Protein AF-A0A812XCG7-F1 (afdb_monomer_lite)

Structure (mmCIF, N/CA/C/O backbone):
data_AF-A0A812XCG7-F1
#
_entry.id   AF-A0A812XCG7-F1
#
loop_
_atom_site.group_PDB
_atom_site.id
_atom_site.type_symbol
_atom_site.label_atom_id
_atom_site.label_alt_id
_atom_site.label_comp_id
_atom_site.label_asym_id
_atom_site.label_entity_id
_atom_site.label_seq_id
_atom_site.pdbx_PDB_ins_code
_atom_site.Cartn_x
_atom_site.Cartn_y
_atom_site.Cartn_z
_atom_site.occupancy
_atom_site.B_iso_or_equiv
_atom_site.auth_seq_id
_atom_site.auth_comp_id
_atom_site.auth_asym_id
_atom_site.auth_atom_id
_atom_site.pdbx_PDB_model_num
ATOM 1 N N . MET A 1 1 ? -48.954 39.011 -31.357 1.00 38.66 1 MET A N 1
ATOM 2 C CA . MET A 1 1 ? -49.408 40.205 -30.607 1.00 38.66 1 MET A CA 1
ATOM 3 C C . MET A 1 1 ? -49.983 39.736 -29.278 1.00 38.66 1 MET A C 1
ATOM 5 O O . MET A 1 1 ? -50.739 38.779 -29.304 1.00 38.66 1 MET A O 1
ATOM 9 N N . GLY A 1 2 ? -49.617 40.391 -28.169 1.00 31.91 2 GLY A N 1
ATOM 10 C CA . GLY A 1 2 ? -50.097 40.103 -26.804 1.00 31.91 2 GLY A CA 1
ATOM 11 C C . GLY A 1 2 ? -49.028 39.392 -25.966 1.00 31.91 2 GLY A C 1
ATOM 12 O O . GLY A 1 2 ? -48.868 38.189 -26.091 1.00 31.91 2 GLY A O 1
ATOM 13 N N . GLN A 1 3 ? -48.057 40.124 -25.418 1.00 30.88 3 GLN A N 1
ATOM 14 C CA . GLN A 1 3 ? -48.037 40.823 -24.117 1.00 30.88 3 GLN A CA 1
ATOM 15 C C . GLN A 1 3 ? -47.614 39.935 -22.941 1.00 30.88 3 GLN A C 1
ATOM 17 O O . GLN A 1 3 ? -48.130 38.848 -22.714 1.00 30.88 3 GLN A O 1
ATOM 22 N N . ALA A 1 4 ? -46.623 40.469 -22.231 1.00 31.42 4 ALA A N 1
ATOM 23 C CA . ALA A 1 4 ? -45.914 39.898 -21.107 1.00 31.42 4 ALA A CA 1
ATOM 24 C C . ALA A 1 4 ? -46.748 39.920 -19.819 1.00 31.42 4 ALA A C 1
ATOM 26 O O . ALA A 1 4 ? -47.435 40.901 -19.536 1.00 31.42 4 ALA A O 1
ATOM 27 N N . GLY A 1 5 ? -46.595 38.869 -19.014 1.00 27.12 5 GLY A N 1
ATOM 28 C CA . GLY A 1 5 ? -46.989 38.819 -17.610 1.00 27.12 5 GLY A CA 1
ATOM 29 C C . GLY A 1 5 ? -45.743 38.643 -16.748 1.00 27.12 5 GLY A C 1
ATOM 30 O O . GLY A 1 5 ? -45.064 37.627 -16.834 1.00 27.12 5 GLY A O 1
ATOM 31 N N . SER A 1 6 ? -45.435 39.673 -15.966 1.00 29.39 6 SER A N 1
ATOM 32 C CA . SER A 1 6 ? -44.397 39.718 -14.937 1.00 29.39 6 SER A CA 1
ATOM 33 C C . SER A 1 6 ? -44.947 39.135 -13.637 1.00 29.39 6 SER A C 1
ATOM 35 O O . SER A 1 6 ? -46.033 39.532 -13.215 1.00 29.39 6 SER A O 1
ATOM 37 N N . VAL A 1 7 ? -44.185 38.259 -12.978 1.00 28.55 7 VAL A N 1
ATOM 38 C CA . VAL A 1 7 ? -44.347 37.971 -11.547 1.00 28.55 7 VAL A CA 1
ATOM 39 C C . VAL A 1 7 ? -42.970 38.024 -10.894 1.00 28.55 7 VAL A C 1
ATOM 41 O O . VAL A 1 7 ? -42.023 37.374 -11.327 1.00 28.55 7 VAL A O 1
ATOM 44 N N . LYS A 1 8 ? -42.880 38.891 -9.884 1.00 30.56 8 LYS A N 1
ATOM 45 C CA . LYS A 1 8 ? -41.745 39.094 -8.988 1.00 30.56 8 LYS A CA 1
ATOM 46 C C . LYS A 1 8 ? -41.701 37.951 -7.978 1.00 30.56 8 LYS A C 1
ATOM 48 O O . LYS A 1 8 ? -42.705 37.728 -7.309 1.00 30.56 8 LYS A O 1
ATOM 53 N N . GLU A 1 9 ? -40.530 37.362 -7.768 1.00 28.78 9 GLU A N 1
ATOM 54 C CA . GLU A 1 9 ? -40.231 36.633 -6.536 1.00 28.78 9 GLU A CA 1
ATOM 55 C C . GLU A 1 9 ? -39.026 37.259 -5.836 1.00 28.78 9 GLU A C 1
ATOM 57 O O . GLU A 1 9 ? -37.924 37.389 -6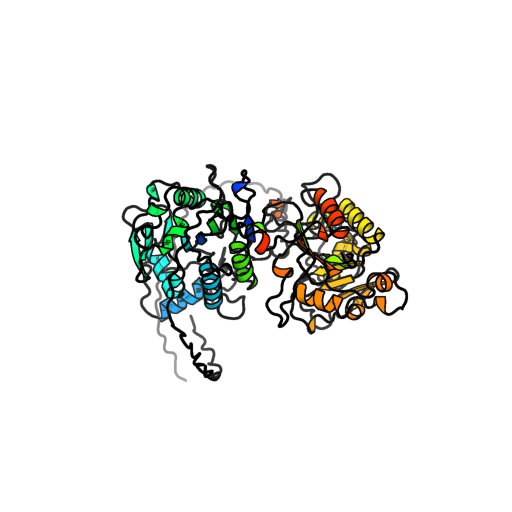.365 1.00 28.78 9 GLU A O 1
ATOM 62 N N . THR A 1 10 ? -39.312 37.727 -4.629 1.00 29.70 10 THR A N 1
ATOM 63 C CA . THR A 1 10 ? -38.390 38.125 -3.574 1.00 29.70 10 THR A CA 1
ATOM 64 C C . THR A 1 10 ? -37.725 36.888 -2.983 1.00 29.70 10 THR A C 1
ATOM 66 O O . THR A 1 10 ? -38.419 36.054 -2.409 1.00 29.70 10 THR A O 1
ATOM 69 N N . PHE A 1 11 ? -36.394 36.814 -3.037 1.00 24.27 11 PHE A N 1
ATOM 70 C CA . PHE A 1 11 ? -35.609 35.886 -2.223 1.00 24.27 11 PHE A CA 1
ATOM 71 C C . PHE A 1 11 ? -34.692 36.663 -1.276 1.00 24.27 11 PHE A C 1
ATOM 73 O O . PHE A 1 11 ? -33.924 37.535 -1.686 1.00 24.27 11 PHE A O 1
ATOM 80 N N . HIS A 1 12 ? -34.818 36.355 0.014 1.00 26.55 12 HIS A N 1
ATOM 81 C CA . HIS A 1 12 ? -33.977 36.864 1.087 1.00 26.55 12 HIS A CA 1
ATOM 82 C C . HIS A 1 12 ? -32.604 36.188 1.037 1.00 26.55 12 HIS A C 1
ATOM 84 O O . HIS A 1 12 ? -32.463 35.012 1.364 1.00 26.55 12 HIS A O 1
ATOM 90 N N . GLY A 1 13 ? -31.589 36.950 0.630 1.00 25.77 13 GLY A N 1
ATOM 91 C CA . GLY A 1 13 ? -30.194 36.538 0.711 1.00 25.77 13 GLY A CA 1
ATOM 92 C C . GLY A 1 13 ? -29.699 36.545 2.156 1.00 25.77 13 GLY A C 1
ATOM 93 O O . GLY A 1 13 ? -29.752 37.570 2.834 1.00 25.77 13 GLY A O 1
ATOM 94 N N . TRP A 1 14 ? -29.188 35.402 2.606 1.00 24.91 14 TRP A N 1
ATOM 95 C CA . TRP A 1 14 ? -28.352 35.296 3.796 1.00 24.91 14 TRP A CA 1
ATOM 96 C C . TRP A 1 14 ? -26.936 35.755 3.434 1.00 24.91 14 TRP A C 1
ATOM 98 O O . TRP A 1 14 ? -26.255 35.124 2.628 1.00 24.91 14 TRP A O 1
ATOM 108 N N . ILE A 1 15 ? -26.508 36.880 4.008 1.00 28.02 15 ILE A N 1
ATOM 109 C CA . ILE A 1 15 ? -25.149 37.416 3.884 1.00 28.02 15 ILE A CA 1
ATOM 110 C C . ILE A 1 15 ? -24.398 37.073 5.172 1.00 28.02 15 ILE A C 1
ATOM 112 O O . ILE A 1 15 ? -24.749 37.555 6.248 1.00 28.02 15 ILE A O 1
ATOM 116 N N . CYS A 1 16 ? -23.342 36.265 5.062 1.00 29.08 16 CYS A N 1
ATOM 117 C CA . CYS A 1 16 ? -22.323 36.154 6.102 1.00 29.08 16 CYS A CA 1
ATOM 118 C C . CYS A 1 16 ? -21.550 37.476 6.176 1.00 29.08 16 CYS A C 1
ATOM 120 O O . CYS A 1 16 ? -20.775 37.807 5.280 1.00 29.08 16 CYS A O 1
ATOM 122 N N . GLY A 1 17 ? -21.790 38.237 7.242 1.00 25.92 17 GLY A N 1
ATOM 123 C CA . GLY A 1 17 ? -21.040 39.442 7.563 1.00 25.92 17 GLY A CA 1
ATOM 124 C C . GLY A 1 17 ? -19.642 39.106 8.078 1.00 25.92 17 GLY A C 1
ATOM 125 O O . GLY A 1 17 ? -19.491 38.442 9.099 1.00 25.92 17 GLY A O 1
ATOM 126 N N . SER A 1 18 ? -18.624 39.619 7.396 1.00 32.72 18 SER A N 1
ATOM 127 C CA . SER A 1 18 ? -17.286 39.824 7.947 1.00 32.72 18 SER A CA 1
ATOM 128 C C . SER A 1 18 ? -17.046 41.328 8.015 1.00 32.72 18 SER A C 1
ATOM 130 O O . SER A 1 18 ? -16.872 41.979 6.984 1.00 32.72 18 SER A O 1
ATOM 132 N N . GLY A 1 19 ? -17.104 41.879 9.228 1.00 31.17 19 GLY A N 1
ATOM 133 C CA . GLY A 1 19 ? -16.766 43.269 9.501 1.00 31.17 19 GLY A CA 1
ATOM 134 C C . GLY A 1 19 ? -15.266 43.499 9.347 1.00 31.17 19 GLY A C 1
ATOM 135 O O . GLY A 1 19 ? -14.463 42.762 9.917 1.00 31.17 19 GLY A O 1
ATOM 136 N N . ILE A 1 20 ? -14.902 44.521 8.579 1.00 35.16 20 ILE A N 1
ATOM 137 C CA . ILE A 1 20 ? -13.574 45.131 8.594 1.00 35.16 20 ILE A CA 1
ATOM 138 C C . ILE A 1 20 ? -13.806 46.637 8.688 1.00 35.16 20 ILE A C 1
ATOM 140 O O . ILE A 1 20 ? -14.518 47.214 7.869 1.00 35.16 20 ILE A O 1
ATOM 144 N N . GLU A 1 21 ? -13.257 47.227 9.745 1.00 38.88 21 GLU A N 1
ATOM 145 C CA . GLU A 1 21 ? -13.318 48.649 10.059 1.00 38.88 21 GLU A CA 1
ATOM 146 C C . GLU A 1 21 ? -12.428 49.467 9.113 1.00 38.88 21 GLU A C 1
ATOM 148 O O . GLU A 1 21 ? -11.281 49.107 8.833 1.00 38.88 21 GLU A O 1
ATOM 153 N N . ASP A 1 22 ? -12.972 50.594 8.652 1.00 35.09 22 ASP A N 1
ATOM 154 C CA . ASP A 1 22 ? -12.279 51.621 7.883 1.00 35.09 22 ASP A CA 1
ATOM 155 C C . ASP A 1 22 ? -11.311 52.417 8.770 1.00 35.09 22 ASP A C 1
ATOM 157 O O . ASP A 1 22 ? -11.703 53.061 9.744 1.00 35.09 22 ASP A O 1
ATOM 161 N N . GLY A 1 23 ? -10.036 52.435 8.379 1.00 36.06 23 GLY A N 1
ATOM 162 C CA . GLY A 1 23 ? -9.002 53.299 8.941 1.00 36.06 23 GLY A CA 1
ATOM 163 C C . GLY A 1 23 ? -8.311 54.097 7.841 1.00 36.06 23 GLY A C 1
ATOM 164 O O . GLY A 1 23 ? -7.394 53.612 7.180 1.00 36.06 23 GLY A O 1
ATOM 165 N N . SER A 1 24 ? -8.748 55.340 7.647 1.00 40.44 24 SER A N 1
ATOM 166 C CA . SER A 1 24 ? -8.160 56.322 6.736 1.00 40.44 24 SER A CA 1
ATOM 167 C C . SER A 1 24 ? -6.766 56.770 7.196 1.00 40.44 24 SER A C 1
ATOM 169 O O . SER A 1 24 ? -6.618 57.300 8.297 1.00 40.44 24 SER A O 1
ATOM 171 N N . GLY A 1 25 ? -5.757 56.651 6.330 1.00 36.41 25 GLY A N 1
ATOM 172 C CA . GLY A 1 25 ? -4.409 57.163 6.584 1.00 36.41 25 GLY A CA 1
ATOM 173 C C . GLY A 1 25 ? -3.663 57.481 5.291 1.00 36.41 25 GLY A C 1
ATOM 174 O O . GLY A 1 25 ? -3.122 56.597 4.633 1.00 36.41 25 GLY A O 1
ATOM 175 N N . VAL A 1 26 ? -3.638 58.763 4.927 1.00 45.22 26 VAL A N 1
ATOM 176 C CA . VAL A 1 26 ? -2.905 59.312 3.778 1.00 45.22 26 VAL A CA 1
ATOM 177 C C . VAL A 1 26 ? -1.402 59.286 4.073 1.00 45.22 26 VAL A C 1
ATOM 179 O O . VAL A 1 26 ? -0.936 59.955 4.992 1.00 45.22 26 VAL A O 1
ATOM 182 N N . GLY A 1 27 ? -0.627 58.554 3.269 1.00 36.00 27 GLY A N 1
ATOM 183 C CA . GLY A 1 27 ? 0.834 58.524 3.362 1.00 36.00 27 GLY A CA 1
ATOM 184 C C . GLY A 1 27 ? 1.496 58.195 2.024 1.00 36.00 27 GLY A C 1
ATOM 185 O O . GLY A 1 27 ? 1.399 57.076 1.530 1.00 36.00 27 GLY A O 1
ATOM 186 N N . ARG A 1 28 ? 2.189 59.186 1.444 1.00 45.50 28 ARG A N 1
ATOM 187 C CA . ARG A 1 28 ? 3.064 59.064 0.262 1.00 45.50 28 ARG A CA 1
ATOM 188 C C . ARG A 1 28 ? 4.031 57.876 0.400 1.00 45.50 28 ARG A C 1
ATOM 190 O O . ARG A 1 28 ? 4.788 57.823 1.367 1.00 45.50 28 ARG A O 1
ATOM 197 N N . ARG A 1 29 ? 4.103 57.004 -0.614 1.00 3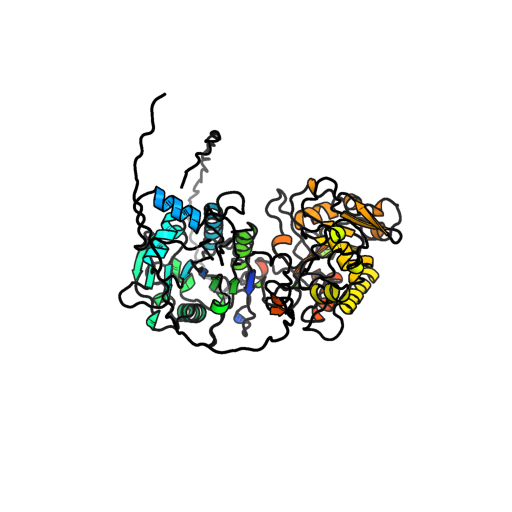6.06 29 ARG A N 1
ATOM 198 C CA . ARG A 1 29 ? 5.218 56.059 -0.811 1.00 36.06 29 ARG A CA 1
ATOM 199 C C . ARG A 1 29 ? 5.806 56.181 -2.215 1.00 36.06 29 ARG A C 1
ATOM 201 O O . ARG A 1 29 ? 5.086 56.252 -3.204 1.00 36.06 29 ARG A O 1
ATOM 208 N N . LEU A 1 30 ? 7.135 56.229 -2.241 1.00 38.12 30 LEU A N 1
ATOM 209 C CA . LEU A 1 30 ? 8.014 56.183 -3.410 1.00 38.12 30 LEU A CA 1
ATOM 210 C C . LEU A 1 30 ? 7.909 54.816 -4.121 1.00 38.12 30 LEU A C 1
ATOM 212 O O . LEU A 1 30 ? 7.583 53.825 -3.462 1.00 38.12 30 LEU A O 1
ATOM 216 N N . PRO A 1 31 ? 8.211 54.727 -5.431 1.00 41.09 31 PRO A N 1
ATOM 217 C CA . PRO A 1 31 ? 8.134 53.472 -6.167 1.00 41.09 31 PRO A CA 1
ATOM 218 C C . PRO A 1 31 ? 9.284 52.546 -5.752 1.00 41.09 31 PRO A C 1
ATOM 220 O O . PRO A 1 31 ? 10.446 52.786 -6.073 1.00 41.09 31 PRO A O 1
ATOM 223 N N . ALA A 1 32 ? 8.957 51.479 -5.024 1.00 39.41 32 ALA A N 1
ATOM 224 C CA . ALA A 1 32 ? 9.867 50.363 -4.815 1.00 39.41 32 ALA A CA 1
ATOM 225 C C . ALA A 1 32 ? 9.897 49.507 -6.088 1.00 39.41 32 ALA A C 1
ATOM 227 O O . ALA A 1 32 ? 8.849 49.123 -6.610 1.00 39.41 32 ALA A O 1
ATOM 228 N N . ALA A 1 33 ? 11.103 49.222 -6.579 1.00 40.44 33 ALA A N 1
ATOM 229 C CA . ALA A 1 33 ? 11.343 48.329 -7.700 1.00 40.44 33 ALA A CA 1
ATOM 230 C C . ALA A 1 33 ? 10.637 46.982 -7.476 1.00 40.44 33 ALA A C 1
ATOM 232 O O . ALA A 1 33 ? 10.859 46.304 -6.470 1.00 40.44 33 ALA A O 1
ATOM 233 N N . SER A 1 34 ? 9.777 46.601 -8.420 1.00 36.34 34 SER A N 1
ATOM 234 C CA . SER A 1 34 ? 9.098 45.313 -8.436 1.00 36.34 34 SER A CA 1
ATOM 235 C C . SER A 1 34 ? 10.114 44.210 -8.735 1.00 36.34 34 SER A C 1
ATOM 237 O O . SER A 1 34 ? 10.318 43.825 -9.886 1.00 36.34 34 SER A O 1
ATOM 239 N N . ALA A 1 35 ? 10.764 43.690 -7.695 1.00 40.62 35 ALA A N 1
ATOM 240 C CA . ALA A 1 35 ? 11.382 42.379 -7.773 1.00 40.62 35 ALA A CA 1
ATOM 241 C C . ALA A 1 35 ? 10.252 41.380 -8.046 1.00 40.62 35 ALA A C 1
ATOM 243 O O . ALA A 1 35 ? 9.420 41.114 -7.176 1.00 40.62 35 ALA A O 1
ATOM 244 N N . SER A 1 36 ? 10.188 40.886 -9.283 1.00 36.50 36 SER A N 1
ATOM 245 C CA . SER A 1 36 ? 9.324 39.780 -9.672 1.00 36.50 36 SER A CA 1
ATOM 246 C C . SER A 1 36 ? 9.732 38.583 -8.809 1.00 36.50 36 SER A C 1
ATOM 248 O O . SER A 1 36 ? 10.695 37.877 -9.104 1.00 36.50 36 SER A O 1
ATOM 250 N N . ARG A 1 37 ? 9.047 38.404 -7.677 1.00 39.72 37 ARG A N 1
ATOM 251 C CA . ARG A 1 37 ? 9.074 37.162 -6.916 1.00 39.72 37 ARG A CA 1
ATOM 252 C C . ARG A 1 37 ? 8.322 36.159 -7.775 1.00 39.72 37 ARG A C 1
ATOM 254 O O . ARG A 1 37 ? 7.099 36.069 -7.683 1.00 39.72 37 ARG A O 1
ATOM 261 N N . SER A 1 38 ? 9.044 35.470 -8.658 1.00 40.53 38 SER A N 1
ATOM 262 C CA . SER A 1 38 ? 8.563 34.213 -9.214 1.00 40.53 38 SER A CA 1
ATOM 263 C C . SER A 1 38 ? 8.105 33.384 -8.019 1.00 40.53 38 SER A C 1
ATOM 265 O O . SER A 1 38 ? 8.873 33.139 -7.086 1.00 40.53 38 SER A O 1
ATOM 267 N N . ARG A 1 39 ? 6.806 33.074 -7.968 1.00 40.84 39 ARG A N 1
ATOM 268 C CA . ARG A 1 39 ? 6.293 32.161 -6.949 1.00 40.84 39 ARG A CA 1
ATOM 269 C C . ARG A 1 39 ? 7.139 30.887 -7.054 1.00 40.84 39 ARG A C 1
ATOM 271 O O . ARG A 1 39 ? 7.329 30.435 -8.185 1.00 40.84 39 ARG A O 1
ATOM 278 N N . PRO A 1 40 ? 7.672 30.349 -5.941 1.00 49.69 40 PRO A N 1
ATOM 279 C CA . PRO A 1 40 ? 8.272 29.025 -5.964 1.00 49.69 40 PRO A CA 1
ATOM 280 C C . PRO A 1 40 ? 7.249 28.103 -6.620 1.00 49.69 40 PRO A C 1
ATOM 282 O O . PRO A 1 40 ? 6.114 28.013 -6.150 1.00 49.69 40 PRO A O 1
ATOM 285 N N . MET A 1 41 ? 7.597 27.554 -7.782 1.00 49.62 41 MET A N 1
ATOM 286 C CA . MET A 1 41 ? 6.713 26.635 -8.477 1.00 49.62 41 MET A CA 1
ATOM 287 C C . MET A 1 41 ? 6.533 25.424 -7.576 1.00 49.62 41 MET A C 1
ATOM 289 O O . MET A 1 41 ? 7.510 24.822 -7.133 1.00 49.62 41 MET A O 1
ATOM 293 N N . GLU A 1 42 ? 5.280 25.105 -7.289 1.00 55.66 42 GLU A N 1
ATOM 294 C CA . GLU A 1 42 ? 4.906 23.962 -6.479 1.00 55.66 42 GLU A CA 1
ATOM 295 C C . GLU A 1 42 ? 5.272 22.697 -7.266 1.00 55.66 42 GLU A C 1
ATOM 297 O O . GLU A 1 42 ? 4.594 22.301 -8.216 1.00 55.66 42 GLU A O 1
ATOM 302 N N . ARG A 1 43 ? 6.433 22.120 -6.941 1.00 63.00 43 ARG A N 1
ATOM 303 C CA . ARG A 1 43 ? 6.901 20.846 -7.490 1.00 63.00 43 ARG A CA 1
ATOM 304 C C . ARG A 1 43 ? 6.014 19.747 -6.916 1.00 63.00 43 ARG A C 1
ATOM 306 O O . ARG A 1 43 ? 6.324 19.170 -5.879 1.00 63.00 43 ARG A O 1
ATOM 313 N N . ALA A 1 44 ? 4.887 19.493 -7.567 1.00 54.75 44 ALA A N 1
ATOM 314 C CA . ALA A 1 44 ? 3.995 18.411 -7.184 1.00 54.75 44 ALA A CA 1
ATOM 315 C C . ALA A 1 44 ? 4.594 17.070 -7.635 1.00 54.75 44 ALA A C 1
ATOM 317 O O . ALA A 1 44 ? 4.825 16.857 -8.828 1.00 54.75 44 ALA A O 1
ATOM 318 N N . SER A 1 45 ? 4.841 16.167 -6.682 1.00 56.78 45 SER A N 1
ATOM 319 C CA . SER A 1 45 ? 5.029 14.744 -6.984 1.00 56.78 45 SER A CA 1
ATOM 320 C C . SER A 1 45 ? 3.777 14.228 -7.700 1.00 56.78 45 SER A C 1
ATOM 322 O O . SER A 1 45 ? 2.667 14.693 -7.409 1.00 56.78 45 SER A O 1
ATOM 324 N N . LEU A 1 46 ? 3.927 13.306 -8.658 1.00 54.06 46 LEU A N 1
ATOM 325 C CA . LEU A 1 46 ? 2.782 12.703 -9.338 1.00 54.06 46 LEU A CA 1
ATOM 326 C C . LEU A 1 46 ? 2.017 11.818 -8.348 1.00 54.06 46 LEU A C 1
ATOM 328 O O . LEU A 1 46 ? 2.205 10.614 -8.327 1.00 54.06 46 LEU A O 1
ATOM 332 N N . ARG A 1 47 ? 1.124 12.440 -7.571 1.00 51.84 47 ARG A N 1
ATOM 333 C CA . ARG A 1 47 ? 0.182 11.820 -6.632 1.00 51.84 47 ARG A CA 1
ATOM 334 C C . ARG A 1 47 ? 0.873 10.907 -5.616 1.00 51.84 47 ARG A C 1
ATOM 336 O O . ARG A 1 47 ? 1.129 9.743 -5.899 1.00 51.84 47 ARG A O 1
ATOM 343 N N . ALA A 1 48 ? 1.031 11.394 -4.381 1.00 51.62 48 ALA A N 1
ATOM 344 C CA . ALA A 1 48 ? 1.075 10.480 -3.241 1.00 51.62 48 ALA A CA 1
ATOM 345 C C . ALA A 1 48 ? -0.093 9.500 -3.415 1.00 51.62 48 ALA A C 1
ATOM 347 O O . ALA A 1 48 ? -1.239 9.933 -3.576 1.00 51.62 48 ALA A O 1
ATOM 348 N N . THR A 1 49 ? 0.191 8.202 -3.526 1.00 58.00 49 THR A N 1
ATOM 349 C CA . THR A 1 49 ? -0.862 7.214 -3.745 1.00 58.00 49 THR A CA 1
ATOM 350 C C . THR A 1 49 ? -1.876 7.349 -2.614 1.00 58.00 49 THR A C 1
ATOM 352 O O . THR A 1 49 ? -1.540 7.117 -1.454 1.00 58.00 49 THR A O 1
ATOM 355 N N . PHE A 1 50 ? -3.102 7.780 -2.940 1.00 65.00 50 PHE A N 1
ATOM 356 C CA . PHE A 1 50 ? -4.198 7.979 -1.987 1.00 65.00 50 PHE A CA 1
ATOM 357 C C . PHE A 1 50 ? -4.667 6.621 -1.452 1.00 65.00 50 PHE A C 1
ATOM 359 O O . PHE A 1 50 ? -5.671 6.073 -1.903 1.00 65.00 50 PHE A O 1
ATOM 366 N N . ARG A 1 51 ? -3.872 6.032 -0.559 1.00 79.31 51 ARG A N 1
ATOM 367 C CA . ARG A 1 51 ? -4.028 4.665 -0.062 1.00 79.31 51 ARG A CA 1
ATOM 368 C C . ARG A 1 51 ? -3.840 4.591 1.440 1.00 79.31 51 ARG A C 1
ATOM 370 O O . ARG A 1 51 ? -3.140 5.406 2.045 1.00 79.31 51 ARG A O 1
ATOM 377 N N . LEU A 1 52 ? -4.430 3.556 2.018 1.00 89.19 52 LEU A N 1
ATOM 378 C CA . LEU A 1 52 ? -4.218 3.166 3.401 1.00 89.19 52 LEU A CA 1
ATOM 379 C C . LEU A 1 52 ? -2.762 2.727 3.630 1.00 89.19 52 LEU A C 1
ATOM 381 O O . LEU A 1 52 ? -2.254 1.846 2.939 1.00 89.19 52 LEU A O 1
ATOM 385 N N . ARG A 1 53 ? -2.102 3.271 4.658 1.00 89.25 53 ARG A N 1
ATOM 386 C CA . ARG A 1 53 ? -0.774 2.816 5.104 1.00 89.25 53 ARG A CA 1
ATOM 387 C C . ARG A 1 53 ? -0.874 2.144 6.460 1.00 89.25 53 ARG A C 1
ATOM 389 O O . ARG A 1 53 ? -1.157 2.818 7.442 1.00 89.25 53 ARG A O 1
ATOM 396 N N . CYS A 1 54 ? -0.565 0.855 6.535 1.00 92.75 54 CYS A N 1
ATOM 397 C CA . CYS A 1 54 ? -0.520 0.123 7.799 1.00 92.75 54 CYS A CA 1
ATOM 398 C C . CYS A 1 54 ? 0.915 -0.116 8.277 1.00 92.75 54 CYS A C 1
ATOM 400 O O . CYS A 1 54 ? 1.797 -0.446 7.480 1.00 92.75 54 CYS A O 1
ATOM 402 N N . ALA A 1 55 ? 1.135 0.041 9.580 1.00 91.81 55 ALA A N 1
ATOM 403 C CA . ALA A 1 55 ? 2.448 -0.032 10.199 1.00 91.81 55 ALA A CA 1
ATOM 404 C C . ALA A 1 55 ? 2.377 -0.595 11.627 1.00 91.81 55 ALA A C 1
ATOM 406 O O . ALA A 1 55 ? 1.482 -0.264 12.407 1.00 91.81 55 ALA A O 1
ATOM 407 N N . GLU A 1 56 ? 3.360 -1.422 11.979 1.00 91.94 56 GLU A N 1
ATOM 408 C CA . GLU A 1 56 ? 3.628 -1.877 13.338 1.00 91.94 56 GLU A CA 1
ATOM 409 C C . GLU A 1 56 ? 4.993 -1.364 13.813 1.00 91.94 56 GLU A C 1
ATOM 411 O O . GLU A 1 56 ? 6.041 -1.768 13.305 1.00 91.94 56 GLU A O 1
ATOM 416 N N . ARG A 1 57 ? 4.997 -0.511 14.836 1.00 90.44 57 ARG A N 1
ATOM 417 C CA . ARG A 1 57 ? 6.217 -0.044 15.498 1.00 90.44 57 ARG A CA 1
ATOM 418 C C . ARG A 1 57 ? 6.907 -1.193 16.221 1.00 90.44 57 ARG A C 1
ATOM 420 O O . ARG A 1 57 ? 6.264 -2.044 16.837 1.00 90.44 57 ARG A O 1
ATOM 427 N N . ILE A 1 58 ? 8.236 -1.182 16.203 1.00 81.44 58 ILE A N 1
ATOM 428 C CA . ILE A 1 58 ? 9.037 -2.111 16.999 1.00 81.44 58 ILE A CA 1
ATOM 429 C C . ILE A 1 58 ? 8.838 -1.746 18.472 1.00 81.44 58 ILE A C 1
ATOM 431 O O . ILE A 1 58 ? 9.264 -0.684 18.925 1.00 81.44 58 ILE A O 1
ATOM 435 N N . ALA A 1 59 ? 8.153 -2.611 19.220 1.00 73.31 59 ALA A N 1
ATOM 436 C CA . ALA A 1 59 ? 8.051 -2.433 20.657 1.00 73.31 59 ALA A CA 1
ATOM 437 C C . ALA A 1 59 ? 9.435 -2.675 21.291 1.00 73.31 59 ALA A C 1
ATOM 439 O O . ALA A 1 59 ? 10.116 -3.622 20.895 1.00 73.31 59 ALA A O 1
ATOM 440 N N . PRO A 1 60 ? 9.837 -1.894 22.309 1.00 63.75 60 PRO A N 1
ATOM 441 C CA . PRO A 1 60 ? 11.108 -2.097 23.009 1.00 63.75 60 PRO A CA 1
ATOM 442 C C . PRO A 1 60 ? 11.257 -3.478 23.669 1.00 63.75 60 PRO A C 1
ATOM 444 O O . PRO A 1 60 ? 12.362 -3.865 24.033 1.00 63.75 60 PRO A O 1
ATOM 447 N N . SER A 1 61 ? 10.156 -4.215 23.861 1.00 65.25 61 SER A N 1
ATOM 448 C CA . SER A 1 61 ? 10.150 -5.548 24.458 1.00 65.25 61 SER A CA 1
ATOM 449 C C . SER A 1 61 ? 9.826 -6.641 23.432 1.00 65.25 61 SER A C 1
ATOM 451 O O . SER A 1 61 ? 8.917 -6.518 22.604 1.00 65.25 61 SER A O 1
ATOM 453 N N . GLU A 1 62 ? 10.532 -7.771 23.544 1.00 55.62 62 GLU A N 1
ATOM 454 C CA . GLU A 1 62 ? 10.298 -8.981 22.737 1.00 55.62 62 GLU A CA 1
ATOM 455 C C . GLU A 1 62 ? 8.894 -9.586 22.918 1.00 55.62 62 GLU A C 1
ATOM 457 O O . GLU A 1 62 ? 8.454 -10.378 22.090 1.00 55.62 62 GLU A O 1
ATOM 462 N N . LEU A 1 63 ? 8.153 -9.158 23.949 1.00 53.31 63 LEU A N 1
ATOM 463 C CA . LEU A 1 63 ? 6.764 -9.543 24.240 1.00 53.31 63 LEU A CA 1
ATOM 464 C C . LEU A 1 63 ? 5.763 -9.192 23.123 1.00 53.31 63 LEU A C 1
ATOM 466 O O . LEU A 1 63 ? 4.611 -9.614 23.182 1.00 53.31 63 LEU A O 1
ATOM 470 N N . SER A 1 64 ? 6.173 -8.410 22.120 1.00 53.09 64 SER A N 1
ATOM 471 C CA . SER A 1 64 ? 5.339 -8.075 20.959 1.00 53.09 64 SER A CA 1
ATOM 472 C C . SER A 1 64 ? 5.423 -9.072 19.801 1.00 53.09 64 SER A C 1
ATOM 474 O O . SER A 1 64 ? 4.624 -8.947 18.870 1.00 53.09 64 SER A O 1
ATOM 476 N N . LYS A 1 65 ? 6.345 -10.050 19.835 1.00 62.16 65 LYS A N 1
ATOM 477 C CA . LYS A 1 65 ? 6.390 -11.110 18.818 1.00 62.16 65 LYS A CA 1
ATOM 478 C C . LYS A 1 65 ? 5.071 -11.897 18.893 1.00 62.16 65 LYS A C 1
ATOM 480 O O . LYS A 1 65 ? 4.737 -12.478 19.920 1.00 62.16 65 LYS A O 1
ATOM 485 N N . ASP A 1 66 ? 4.285 -11.798 17.824 1.00 71.50 66 ASP A N 1
ATOM 486 C CA . ASP A 1 66 ? 3.081 -12.595 17.542 1.00 71.50 66 ASP A CA 1
ATOM 487 C C . ASP A 1 66 ? 1.873 -12.384 18.470 1.00 71.50 66 ASP A C 1
ATOM 489 O O . ASP A 1 66 ? 0.982 -13.227 18.590 1.00 71.50 66 ASP A O 1
ATOM 493 N N . CYS A 1 67 ? 1.781 -11.216 19.107 1.00 87.25 67 CYS A N 1
ATOM 494 C CA . CYS A 1 67 ? 0.589 -10.857 19.872 1.00 87.25 67 CYS A CA 1
ATOM 495 C C . CYS A 1 67 ? -0.600 -10.633 18.908 1.00 87.25 67 CYS A C 1
ATOM 497 O O . CYS A 1 67 ? -0.497 -9.760 18.046 1.00 87.25 67 CYS A O 1
ATOM 499 N N . PRO A 1 68 ? -1.729 -11.363 18.993 1.00 92.25 68 PRO A N 1
ATOM 500 C CA . PRO A 1 68 ? -2.836 -11.202 18.048 1.00 92.25 68 PRO A CA 1
ATOM 501 C C . PRO A 1 68 ? -3.601 -9.893 18.273 1.00 92.25 68 PRO A C 1
ATOM 503 O O . PRO A 1 68 ? -3.699 -9.396 19.400 1.00 92.25 68 PRO A O 1
ATOM 506 N N . VAL A 1 69 ? -4.188 -9.343 17.209 1.00 95.69 69 VAL A N 1
ATOM 507 C CA . VAL A 1 69 ? -5.117 -8.210 17.328 1.00 95.69 69 VAL A CA 1
ATOM 508 C C . VAL A 1 69 ? -6.421 -8.693 17.956 1.00 95.69 69 VAL A C 1
ATOM 510 O O . VAL A 1 69 ? -7.033 -9.638 17.465 1.00 95.69 69 VAL A O 1
ATOM 513 N N . LYS A 1 70 ? -6.844 -8.029 19.033 1.00 97.12 70 LYS A N 1
ATOM 514 C CA . LYS A 1 70 ? -8.111 -8.294 19.735 1.00 97.12 70 LYS A CA 1
ATOM 515 C C . LYS A 1 70 ? -9.114 -7.154 19.555 1.00 97.12 70 LYS A C 1
ATOM 517 O O . LYS A 1 70 ? -10.318 -7.396 19.573 1.00 97.12 70 LYS A O 1
ATOM 522 N N . LEU A 1 71 ? -8.618 -5.928 19.382 1.00 98.31 71 LEU A N 1
ATOM 523 C CA . LEU A 1 71 ? -9.415 -4.710 19.276 1.00 98.31 71 LEU A CA 1
ATOM 524 C C . LEU A 1 71 ? -8.949 -3.887 18.069 1.00 98.31 71 LEU A C 1
ATOM 526 O O . LEU A 1 71 ? -7.765 -3.576 17.947 1.00 98.31 71 LEU A O 1
ATOM 530 N N . VAL A 1 72 ? -9.882 -3.518 17.197 1.00 98.69 72 VAL A N 1
ATOM 531 C CA . VAL A 1 72 ? -9.653 -2.568 16.103 1.00 98.69 72 VAL A CA 1
ATOM 532 C C . VAL A 1 72 ? -10.495 -1.332 16.372 1.00 98.69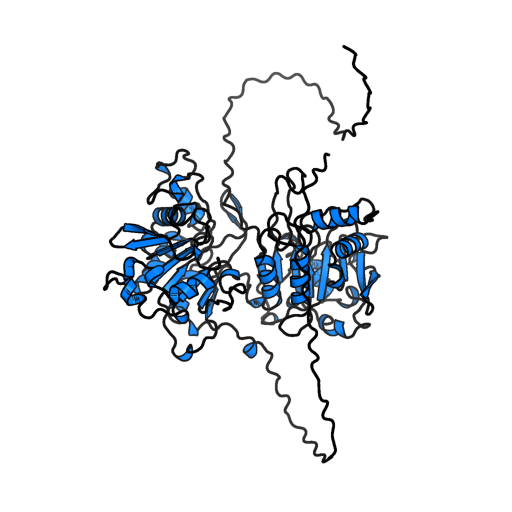 72 VAL A C 1
ATOM 534 O O . VAL A 1 72 ? -11.715 -1.415 16.507 1.00 98.69 72 VAL A O 1
ATOM 537 N N . VAL A 1 73 ? -9.830 -0.192 16.474 1.00 98.75 73 VAL A N 1
ATOM 538 C CA . VAL A 1 73 ? -10.442 1.096 16.777 1.00 98.75 73 VAL A CA 1
ATOM 539 C C . VAL A 1 73 ? -10.384 1.941 15.522 1.00 98.75 73 VAL A C 1
ATOM 541 O O . VAL A 1 73 ? -9.310 2.123 14.958 1.00 98.75 73 VAL A O 1
ATOM 544 N N . PHE A 1 74 ? -11.525 2.450 15.089 1.00 98.81 74 PHE A N 1
ATOM 545 C CA . PHE A 1 74 ? -11.633 3.322 13.931 1.00 98.81 74 PHE A CA 1
ATOM 546 C C . PHE A 1 74 ? -11.881 4.753 14.387 1.00 98.81 74 PHE A C 1
ATOM 548 O O . PHE A 1 74 ? -12.715 4.992 15.264 1.00 98.81 74 PHE A O 1
ATOM 555 N N . ASP A 1 75 ? -11.208 5.714 13.767 1.00 98.56 75 ASP A N 1
ATOM 556 C CA . ASP A 1 75 ? -11.783 7.045 13.684 1.00 98.56 75 ASP A CA 1
ATOM 557 C C . ASP A 1 75 ? -13.061 7.016 12.846 1.00 98.56 75 ASP A C 1
ATOM 559 O O . ASP A 1 75 ? -13.277 6.132 12.013 1.00 98.56 75 ASP A O 1
ATOM 563 N N . PHE A 1 76 ? -13.924 7.990 13.087 1.00 98.12 76 PHE A N 1
ATOM 564 C CA . PHE A 1 76 ? -15.146 8.145 12.329 1.00 98.12 76 PHE A CA 1
ATOM 565 C C . PHE A 1 76 ? -14.918 9.036 11.108 1.00 98.12 76 PHE A C 1
ATOM 567 O O . PHE A 1 76 ? -15.049 8.566 9.973 1.00 98.12 76 PHE A O 1
ATOM 574 N N . ASP A 1 77 ? -14.546 10.289 11.361 1.00 97.38 77 ASP A N 1
ATOM 575 C CA . ASP A 1 77 ? -14.500 11.356 10.369 1.00 97.38 77 ASP A CA 1
ATOM 576 C C . ASP A 1 77 ? -13.358 11.134 9.371 1.00 97.38 77 ASP A C 1
ATOM 578 O O . ASP A 1 77 ? -12.226 10.867 9.769 1.00 97.38 77 ASP A O 1
ATOM 582 N N . GLU A 1 78 ? -13.678 11.156 8.072 1.00 96.56 78 GLU A N 1
ATOM 583 C CA . GLU A 1 78 ? -12.739 10.976 6.950 1.00 96.56 78 GLU A CA 1
ATOM 584 C C . GLU A 1 78 ? -11.886 9.683 7.033 1.00 96.56 78 GLU A C 1
ATOM 586 O O . GLU A 1 78 ? -10.881 9.501 6.341 1.00 96.56 78 GLU A O 1
ATOM 591 N N . THR A 1 79 ? -12.346 8.725 7.843 1.00 97.44 79 THR A N 1
ATOM 592 C CA . THR A 1 79 ? -11.779 7.385 8.018 1.00 97.44 79 THR A CA 1
ATOM 593 C C . THR A 1 79 ? -12.810 6.324 7.649 1.00 97.44 79 THR A C 1
ATOM 595 O O . THR A 1 79 ? -12.608 5.553 6.705 1.00 97.44 79 THR A O 1
ATOM 598 N N . LEU A 1 80 ? -13.946 6.292 8.354 1.00 97.88 80 LEU A N 1
ATOM 599 C CA . LEU A 1 80 ? -15.106 5.493 7.953 1.00 97.88 80 LEU A CA 1
ATOM 600 C C . LEU A 1 80 ? -15.955 6.277 6.953 1.00 97.88 80 LEU A C 1
ATOM 602 O O . LEU A 1 80 ? -16.317 5.742 5.896 1.00 97.88 80 LEU A O 1
ATOM 606 N N . THR A 1 81 ? -16.215 7.549 7.258 1.00 97.44 81 THR A N 1
ATOM 607 C CA . THR A 1 81 ? -16.832 8.483 6.317 1.00 97.44 81 THR A CA 1
ATOM 608 C C . THR A 1 81 ? -15.818 8.954 5.271 1.00 97.44 81 THR A C 1
ATOM 610 O O . THR A 1 81 ? -14.606 8.853 5.452 1.00 97.44 81 THR A O 1
ATOM 613 N N . LEU A 1 82 ? -16.328 9.429 4.142 1.00 94.31 82 LEU A N 1
ATOM 614 C CA . LEU A 1 82 ? -15.589 10.060 3.055 1.00 94.31 82 LEU A CA 1
ATOM 615 C C . LEU A 1 82 ? -15.421 11.559 3.322 1.00 94.31 82 LEU A C 1
ATOM 617 O O . LEU A 1 82 ? -14.343 12.125 3.172 1.00 94.31 82 LEU A O 1
ATOM 621 N N . ALA A 1 83 ? -16.518 12.179 3.747 1.00 91.50 83 ALA A N 1
ATOM 622 C CA . ALA A 1 83 ? -16.609 13.525 4.278 1.00 91.50 83 ALA A CA 1
ATOM 623 C C . ALA A 1 83 ? -17.759 13.543 5.283 1.00 91.50 83 ALA A C 1
ATOM 625 O O . ALA A 1 83 ? -18.807 12.950 5.018 1.00 91.50 83 ALA A O 1
ATOM 626 N N . THR A 1 84 ? -17.569 14.192 6.430 1.00 93.69 84 THR A N 1
ATOM 627 C CA . THR A 1 84 ? -18.541 14.085 7.522 1.00 93.69 84 THR A CA 1
ATOM 628 C C . THR A 1 84 ? -19.551 15.226 7.528 1.00 93.69 84 THR A C 1
ATOM 630 O O . THR A 1 84 ? -19.287 16.325 8.016 1.00 93.69 84 THR A O 1
ATOM 633 N N . PHE A 1 85 ? -20.752 14.944 7.029 1.00 92.94 85 PHE A N 1
ATOM 634 C CA . PHE A 1 85 ? -21.888 15.860 7.006 1.00 92.94 85 PHE A CA 1
ATOM 635 C C . PHE A 1 85 ? -23.020 15.324 7.884 1.00 92.94 85 PHE A C 1
ATOM 637 O O . PHE A 1 85 ? -23.641 14.306 7.576 1.00 92.94 85 PHE A O 1
ATOM 644 N N . MET A 1 86 ? -23.309 16.034 8.976 1.00 94.12 86 MET A N 1
ATOM 645 C CA . MET A 1 86 ? -24.387 15.715 9.917 1.00 94.12 86 MET A CA 1
ATOM 646 C C . MET A 1 86 ? -25.347 16.897 10.051 1.00 94.12 86 MET A C 1
ATOM 648 O O . MET A 1 86 ? -24.914 18.053 10.055 1.00 94.12 86 MET A O 1
ATOM 652 N N . THR A 1 87 ? -26.641 16.617 10.219 1.00 90.69 87 THR A N 1
ATOM 653 C CA . THR A 1 87 ? -27.648 17.652 10.487 1.00 90.69 87 THR A CA 1
ATOM 654 C C . THR A 1 87 ? -27.381 18.349 11.827 1.00 90.69 87 THR A C 1
ATOM 656 O O . THR A 1 87 ? -26.641 17.865 12.691 1.00 90.69 87 THR A O 1
ATOM 659 N N . GLY A 1 88 ? -27.965 19.536 12.021 1.00 84.62 88 GLY A N 1
ATOM 660 C CA . GLY A 1 88 ? -27.776 20.332 13.238 1.00 84.62 88 GLY A CA 1
ATOM 661 C C . GLY A 1 88 ? -28.117 19.556 14.514 1.00 84.62 88 GLY A C 1
ATOM 662 O O . GLY A 1 88 ? -27.291 19.507 15.428 1.00 84.62 88 GLY A O 1
ATOM 663 N N . ASN A 1 89 ? -29.286 18.910 14.510 1.00 86.56 89 ASN A N 1
ATOM 664 C CA . ASN A 1 89 ? -29.837 18.063 15.573 1.00 86.56 89 ASN A CA 1
ATOM 665 C C . ASN A 1 89 ? -29.425 16.583 15.472 1.00 86.56 89 ASN A C 1
ATOM 667 O O . ASN A 1 89 ? -29.709 15.829 16.395 1.00 86.56 89 ASN A O 1
ATOM 671 N N . CYS A 1 90 ? -28.733 16.167 14.404 1.00 84.81 90 CYS A N 1
ATOM 672 C CA . CYS A 1 90 ? -28.330 14.771 14.164 1.00 84.81 90 CYS A CA 1
ATOM 673 C C . CYS A 1 90 ? -29.515 13.791 14.074 1.00 84.81 90 CYS A C 1
ATOM 675 O O . CYS A 1 90 ? -29.378 12.589 14.333 1.00 84.81 90 CYS A O 1
ATOM 677 N N . GLU A 1 91 ? -30.670 14.331 13.693 1.00 88.81 91 GLU A N 1
ATOM 678 C CA . GLU A 1 91 ? -31.869 13.603 13.304 1.00 88.81 91 GLU A CA 1
ATOM 679 C C . GLU A 1 91 ? -32.088 13.818 11.804 1.00 88.81 91 GLU A C 1
ATOM 681 O O . GLU A 1 91 ? -31.659 14.832 11.247 1.00 88.81 91 GLU A O 1
ATOM 686 N N . TYR A 1 92 ? -32.722 12.842 11.165 1.00 91.44 92 TYR A N 1
ATOM 687 C CA . TYR A 1 92 ? -33.015 12.830 9.734 1.00 91.44 92 TYR A CA 1
ATOM 688 C C . TYR A 1 92 ? -34.515 12.612 9.606 1.00 91.44 92 TYR A C 1
ATOM 690 O O . TYR A 1 92 ? -35.030 11.619 10.134 1.00 91.44 92 TYR A O 1
ATOM 698 N N . ALA A 1 93 ? -35.204 13.582 9.013 1.00 89.81 93 ALA A N 1
ATOM 699 C CA . ALA A 1 93 ? -36.654 13.709 9.065 1.00 89.81 93 ALA A CA 1
ATOM 700 C C . ALA A 1 93 ? -37.362 12.560 8.337 1.00 89.81 93 ALA A C 1
ATOM 702 O O . ALA A 1 93 ? -38.385 12.060 8.810 1.00 89.81 93 ALA A O 1
ATOM 703 N N . ASP A 1 94 ? -36.790 12.112 7.223 1.00 94.06 94 ASP A N 1
ATOM 704 C CA . ASP A 1 94 ? -37.355 11.091 6.349 1.00 94.06 94 ASP A CA 1
ATOM 705 C C . ASP A 1 94 ? -36.263 10.205 5.722 1.00 94.06 94 ASP A C 1
ATOM 707 O O . ASP A 1 94 ? -35.079 10.281 6.063 1.00 94.06 94 ASP A O 1
ATOM 711 N N . ASP A 1 95 ? -36.680 9.276 4.864 1.00 95.12 95 ASP A N 1
ATOM 712 C CA . ASP A 1 95 ? -35.774 8.334 4.208 1.00 95.12 95 ASP A CA 1
ATOM 713 C C . ASP A 1 95 ? -34.961 8.978 3.073 1.00 95.12 95 ASP A C 1
ATOM 715 O O . ASP A 1 95 ? -33.884 8.476 2.753 1.00 95.12 95 ASP A O 1
ATOM 719 N N . GLU A 1 96 ? -35.413 10.107 2.517 1.00 95.44 96 GLU A N 1
ATOM 720 C CA . GLU A 1 96 ? -34.680 10.860 1.494 1.00 95.44 96 GLU A CA 1
ATOM 721 C C . GLU A 1 96 ? -33.462 11.558 2.113 1.00 95.44 96 GLU A C 1
ATOM 723 O O . GLU A 1 96 ? -32.340 11.396 1.629 1.00 95.44 96 GLU A O 1
ATOM 728 N N . GLU A 1 97 ? -33.635 12.240 3.252 1.00 94.25 97 GLU A N 1
ATOM 729 C CA . GLU A 1 97 ? -32.520 12.843 3.991 1.00 94.25 97 GLU A CA 1
ATOM 730 C C . GLU A 1 97 ? -31.500 11.795 4.454 1.00 94.25 97 GLU A C 1
ATOM 732 O O . GLU A 1 97 ? -30.288 12.037 4.411 1.00 94.25 97 GLU A O 1
ATOM 737 N N . LYS A 1 98 ? -31.969 10.615 4.884 1.00 95.94 98 LYS A N 1
ATOM 738 C CA . LYS A 1 98 ? -31.079 9.502 5.247 1.00 95.94 98 LYS A CA 1
ATOM 739 C C . LYS A 1 98 ? -30.296 9.003 4.042 1.00 95.94 98 LYS A C 1
ATOM 741 O O . LYS A 1 98 ? -29.106 8.736 4.191 1.00 95.94 98 LYS A O 1
ATOM 746 N N . ASP A 1 99 ? -30.926 8.871 2.876 1.00 96.12 99 ASP A N 1
ATOM 747 C CA . ASP A 1 99 ? -30.237 8.405 1.673 1.00 96.12 99 ASP A CA 1
ATOM 748 C C . ASP A 1 99 ? -29.187 9.414 1.196 1.00 96.12 99 ASP A C 1
ATOM 750 O O . ASP A 1 99 ? -28.044 9.037 0.934 1.00 96.12 99 ASP A O 1
ATOM 754 N N . ILE A 1 100 ? -29.513 10.709 1.207 1.00 94.25 100 ILE A N 1
ATOM 755 C CA . ILE A 1 100 ? -28.552 11.777 0.903 1.00 94.25 100 ILE A CA 1
ATOM 756 C C . ILE A 1 100 ? -27.368 11.725 1.874 1.00 94.25 100 ILE A C 1
ATOM 758 O O . ILE A 1 100 ? -26.210 11.722 1.448 1.00 94.25 100 ILE A O 1
ATOM 762 N N . ALA A 1 101 ? -27.636 11.639 3.180 1.00 95.25 101 ALA A N 1
ATOM 763 C CA . ALA A 1 101 ? -26.588 11.550 4.190 1.00 95.25 101 ALA A CA 1
ATOM 764 C C . ALA A 1 101 ? -25.719 10.302 3.995 1.00 95.25 101 ALA A C 1
ATOM 766 O O . ALA A 1 101 ? -24.492 10.397 4.063 1.00 95.25 101 ALA A O 1
ATOM 767 N N . ARG A 1 102 ? -26.337 9.155 3.699 1.00 96.75 102 ARG A N 1
ATOM 768 C CA . ARG A 1 102 ? -25.662 7.888 3.402 1.00 96.75 102 ARG A CA 1
ATOM 769 C C . ARG A 1 102 ? -24.713 8.027 2.214 1.00 96.75 102 ARG A C 1
ATOM 771 O O . ARG A 1 102 ? -23.538 7.686 2.339 1.00 96.75 102 ARG A O 1
ATOM 778 N N . VAL A 1 103 ? -25.204 8.548 1.091 1.00 95.88 103 VAL A N 1
ATOM 779 C CA . VAL A 1 103 ? -24.429 8.702 -0.148 1.00 95.88 103 VAL A CA 1
ATOM 780 C C . VAL A 1 103 ? -23.273 9.675 0.060 1.00 95.88 103 VAL A C 1
ATOM 782 O O . VAL A 1 103 ? -22.123 9.312 -0.171 1.00 95.88 103 VAL A O 1
ATOM 785 N N . ILE A 1 104 ? -23.546 10.874 0.579 1.00 94.69 104 ILE A N 1
ATOM 786 C CA . ILE A 1 104 ? -22.528 11.917 0.762 1.00 94.69 104 ILE A CA 1
ATOM 787 C C . ILE A 1 104 ? -21.446 11.497 1.765 1.00 94.69 104 ILE A C 1
ATOM 789 O O . ILE A 1 104 ? -20.278 11.841 1.577 1.00 94.69 104 ILE A O 1
ATOM 793 N N . ASN A 1 105 ? -21.805 10.784 2.836 1.00 96.50 105 ASN A N 1
ATOM 794 C CA . ASN A 1 105 ? -20.838 10.422 3.870 1.00 96.50 105 ASN A CA 1
ATOM 795 C C . ASN A 1 105 ? -20.088 9.127 3.569 1.00 96.50 105 ASN A C 1
ATOM 797 O O . ASN A 1 105 ? -19.001 8.962 4.107 1.00 96.50 105 ASN A O 1
ATOM 801 N N . PHE A 1 106 ? -20.621 8.188 2.783 1.00 96.94 106 PHE A N 1
ATOM 802 C CA . PHE A 1 106 ? -20.009 6.858 2.678 1.00 96.94 106 PHE A CA 1
ATOM 803 C C . PHE A 1 106 ? -19.764 6.361 1.258 1.00 96.94 106 PHE A C 1
ATOM 805 O O . PHE A 1 106 ? -18.897 5.499 1.103 1.00 96.94 106 PHE A O 1
ATOM 812 N N . GLU A 1 107 ? -20.464 6.870 0.245 1.00 95.94 107 GLU A N 1
ATOM 813 C CA . GLU A 1 107 ? -20.285 6.416 -1.134 1.00 95.94 107 GLU A CA 1
ATOM 814 C C . GLU A 1 107 ? -19.240 7.240 -1.877 1.00 95.94 107 GLU A C 1
ATOM 816 O O . GLU A 1 107 ? -19.166 8.458 -1.750 1.00 95.94 107 GLU A O 1
ATOM 821 N N . THR A 1 108 ? -18.446 6.561 -2.700 1.00 93.50 108 THR A N 1
ATOM 822 C CA . THR A 1 108 ? -17.370 7.179 -3.478 1.00 93.50 108 THR A CA 1
ATOM 823 C C . THR A 1 108 ? -17.707 7.195 -4.969 1.00 93.50 108 THR A C 1
ATOM 825 O O . THR A 1 108 ? -18.147 6.176 -5.498 1.00 93.50 108 THR A O 1
ATOM 828 N N . PRO A 1 109 ? -17.453 8.302 -5.688 1.00 91.25 109 PRO A N 1
ATOM 829 C CA . PRO A 1 109 ? -17.564 8.333 -7.143 1.00 91.25 109 PRO A CA 1
ATOM 830 C C . PRO A 1 109 ? -16.326 7.756 -7.855 1.00 91.25 109 PRO A C 1
ATOM 832 O O . PRO A 1 109 ? -16.324 7.660 -9.081 1.00 91.25 109 PRO A O 1
ATOM 835 N N . TRP A 1 110 ? -15.251 7.424 -7.126 1.00 89.81 110 TRP A N 1
ATOM 836 C CA . TRP A 1 110 ? -13.954 7.063 -7.719 1.00 89.81 110 TRP A CA 1
ATOM 837 C C . TRP A 1 110 ? -13.747 5.566 -7.922 1.00 89.81 110 TRP A C 1
ATOM 839 O O . TRP A 1 110 ? -12.851 5.174 -8.668 1.00 89.81 110 TRP A O 1
ATOM 849 N N . VAL A 1 111 ? -14.541 4.735 -7.255 1.00 88.44 111 VAL A N 1
ATOM 850 C CA . VAL A 1 111 ? -14.397 3.282 -7.274 1.00 88.44 111 VAL A CA 1
ATOM 851 C C . VAL A 1 111 ? -15.722 2.663 -7.693 1.00 88.44 111 VAL A C 1
ATOM 853 O O . VAL A 1 111 ? -16.787 3.127 -7.303 1.00 88.44 111 VAL A O 1
ATOM 856 N N . GLU A 1 112 ? -15.659 1.621 -8.515 1.00 90.88 112 GLU A N 1
ATOM 857 C CA . GLU A 1 112 ? -16.849 0.946 -9.028 1.00 90.88 112 GLU A CA 1
ATOM 858 C C . GLU A 1 112 ? -17.611 0.201 -7.918 1.00 90.88 112 GLU A C 1
ATOM 860 O O . GLU A 1 112 ? -17.010 -0.476 -7.084 1.00 90.88 112 GLU A O 1
ATOM 865 N N . GLY A 1 113 ? -18.943 0.267 -7.939 1.00 95.06 113 GLY A N 1
ATOM 866 C CA . GLY A 1 113 ? -19.812 -0.399 -6.964 1.00 95.06 113 GLY A CA 1
ATOM 867 C C . GLY A 1 113 ? -20.011 0.391 -5.665 1.00 95.06 113 GLY A C 1
ATOM 868 O O . GLY A 1 113 ? -19.543 1.513 -5.526 1.00 95.06 113 GLY A O 1
ATOM 869 N N . SER A 1 114 ? -20.740 -0.197 -4.710 1.00 96.38 114 SER A N 1
ATOM 870 C CA . SER A 1 114 ? -21.028 0.453 -3.422 1.00 96.38 114 SER A CA 1
ATOM 871 C C . SER A 1 114 ? -19.860 0.294 -2.452 1.00 96.38 114 SER A C 1
ATOM 873 O O . SER A 1 114 ? -19.493 -0.824 -2.072 1.00 96.38 114 SER A O 1
ATOM 875 N N . ARG A 1 115 ? -19.309 1.419 -1.994 1.00 96.50 115 ARG A N 1
ATOM 876 C CA . ARG A 1 115 ? -18.280 1.445 -0.948 1.00 96.50 115 ARG A CA 1
ATOM 877 C C . ARG A 1 115 ? -18.830 0.967 0.390 1.00 96.50 115 ARG A C 1
ATOM 879 O O . ARG A 1 115 ? -18.115 0.276 1.111 1.00 96.50 115 ARG A O 1
ATOM 886 N N . ILE A 1 116 ? -20.094 1.252 0.706 1.00 97.31 116 ILE A N 1
ATOM 887 C CA . ILE A 1 116 ? -20.731 0.759 1.937 1.00 97.31 116 ILE A CA 1
ATOM 888 C C . ILE A 1 116 ? -20.715 -0.769 1.979 1.00 97.31 116 ILE A C 1
ATOM 890 O O . ILE A 1 116 ? -20.288 -1.345 2.977 1.00 97.31 116 ILE A O 1
ATOM 894 N N . VAL A 1 117 ? -21.106 -1.436 0.889 1.00 97.81 117 VAL A N 1
ATOM 895 C CA . VAL A 1 117 ? -21.105 -2.908 0.819 1.00 97.81 117 VAL A CA 1
ATOM 896 C C . VAL A 1 117 ? -19.693 -3.471 1.009 1.00 97.81 117 VAL A C 1
ATOM 898 O O . VAL A 1 117 ? -19.495 -4.465 1.712 1.00 97.81 117 VAL A O 1
ATOM 901 N N . LYS A 1 118 ? -18.679 -2.817 0.433 1.00 97.50 118 LYS A N 1
ATOM 902 C CA . LYS A 1 118 ? -17.275 -3.222 0.602 1.00 97.50 118 LYS A CA 1
ATOM 903 C C . LYS A 1 118 ? -16.781 -3.013 2.037 1.00 97.50 118 LYS A C 1
ATOM 905 O O . LYS A 1 118 ? -16.146 -3.913 2.588 1.00 97.50 118 LYS A O 1
ATOM 910 N N . LEU A 1 119 ? -17.140 -1.897 2.677 1.00 97.94 119 LEU A N 1
ATOM 911 C CA . LEU A 1 119 ? -16.882 -1.658 4.101 1.00 97.94 119 LEU A CA 1
ATOM 912 C C . LEU A 1 119 ? -17.545 -2.722 4.978 1.00 97.94 119 LEU A C 1
ATOM 914 O O . LEU A 1 119 ? -16.885 -3.275 5.851 1.00 97.94 119 LEU A O 1
ATOM 918 N N . GLN A 1 120 ? -18.813 -3.054 4.734 1.00 98.38 120 GLN A N 1
ATOM 919 C CA . GLN A 1 120 ? -19.542 -4.102 5.457 1.00 98.38 120 GLN A CA 1
ATOM 920 C C . GLN A 1 120 ? -18.831 -5.456 5.352 1.00 98.38 120 GLN A C 1
ATOM 922 O O . GLN A 1 120 ? -18.593 -6.116 6.366 1.00 98.38 120 GLN A O 1
ATOM 927 N N . LYS A 1 121 ? -18.425 -5.843 4.136 1.00 97.81 121 LYS A N 1
ATOM 928 C CA . LYS A 1 121 ? -17.661 -7.073 3.889 1.00 97.81 121 LYS A CA 1
ATOM 929 C C . LYS A 1 121 ? -16.331 -7.074 4.647 1.00 97.81 121 LYS A C 1
ATOM 931 O O . LYS A 1 121 ? -15.999 -8.060 5.304 1.00 97.81 121 LYS A O 1
ATOM 936 N N . MET A 1 122 ? -15.585 -5.971 4.587 1.00 97.75 122 MET A N 1
ATOM 937 C CA . MET A 1 122 ? -14.309 -5.821 5.288 1.00 97.75 122 MET A CA 1
ATOM 938 C C . MET A 1 122 ? -14.488 -5.892 6.811 1.00 97.75 122 MET A C 1
ATOM 940 O O . MET A 1 122 ? -13.804 -6.673 7.469 1.00 97.75 122 MET A O 1
ATOM 944 N N . LEU A 1 123 ? -15.411 -5.113 7.381 1.00 98.50 123 LEU A N 1
ATOM 945 C CA . LEU A 1 123 ? -15.674 -5.080 8.823 1.00 98.50 123 LEU A CA 1
ATOM 946 C C . LEU A 1 123 ? -16.145 -6.447 9.333 1.00 98.50 123 LEU A C 1
ATOM 948 O O . LEU A 1 123 ? -15.688 -6.890 10.384 1.00 98.50 123 LEU A O 1
ATOM 952 N N . GLY A 1 124 ? -16.997 -7.144 8.574 1.00 98.12 124 GLY A N 1
ATOM 953 C CA . GLY A 1 124 ? -17.400 -8.521 8.866 1.00 98.12 124 GLY A CA 1
ATOM 954 C C . GLY A 1 124 ? -16.204 -9.467 8.930 1.00 98.12 124 GLY A C 1
ATOM 955 O O . GLY A 1 124 ? -15.980 -10.107 9.956 1.00 98.12 124 GLY A O 1
ATOM 956 N N . ALA A 1 125 ? -15.367 -9.471 7.888 1.00 96.62 125 ALA A N 1
ATOM 957 C CA . ALA A 1 125 ? -14.180 -10.322 7.829 1.00 96.62 125 ALA A CA 1
ATOM 958 C C . ALA A 1 125 ? -13.170 -10.027 8.955 1.00 96.62 125 ALA A C 1
ATOM 960 O O . ALA A 1 125 ? -12.614 -10.954 9.543 1.00 96.62 125 ALA A O 1
ATOM 961 N N . ILE A 1 126 ? -12.947 -8.750 9.290 1.00 97.75 126 ILE A N 1
ATOM 962 C CA . ILE A 1 126 ? -12.067 -8.342 10.397 1.00 97.75 126 ILE A CA 1
ATOM 963 C C . ILE A 1 126 ? -12.626 -8.834 11.739 1.00 97.75 126 ILE A C 1
ATOM 965 O O . ILE A 1 126 ? -11.871 -9.376 12.554 1.00 97.75 126 ILE A O 1
ATOM 969 N N . LYS A 1 127 ? -13.935 -8.650 11.962 1.00 96.75 127 LYS A N 1
ATOM 970 C CA . LYS A 1 127 ? -14.645 -9.041 13.188 1.00 96.75 127 LYS A CA 1
ATOM 971 C C . LYS A 1 127 ? -14.623 -10.551 13.405 1.00 96.75 127 LYS A C 1
ATOM 973 O O . LYS A 1 127 ? -14.416 -10.981 14.535 1.00 96.75 127 LYS A O 1
ATOM 978 N N . GLU A 1 128 ? -14.839 -11.342 12.360 1.00 95.69 128 GLU A N 1
ATOM 979 C CA . GLU A 1 128 ? -14.852 -12.809 12.436 1.00 95.69 128 GLU A CA 1
ATOM 980 C C . GLU A 1 128 ? -13.442 -13.391 12.553 1.00 95.69 128 GLU A C 1
ATOM 982 O O . GLU A 1 128 ? -13.193 -14.243 13.405 1.00 95.69 128 GLU A O 1
ATOM 987 N N . GLY A 1 129 ? -12.522 -12.878 11.734 1.00 91.75 129 GLY A N 1
ATOM 988 C CA . GLY A 1 129 ? -11.140 -13.319 11.651 1.00 91.75 129 GLY A CA 1
ATOM 989 C C . GLY A 1 129 ? -10.942 -14.686 11.006 1.00 91.75 129 GLY A C 1
ATOM 990 O O . GLY A 1 129 ? -11.602 -15.669 11.327 1.00 91.75 129 GLY A O 1
ATOM 991 N N . THR A 1 130 ? -9.955 -14.790 10.117 1.00 88.06 130 THR A N 1
ATOM 992 C CA . THR A 1 130 ? -9.611 -16.068 9.466 1.00 88.06 130 THR A CA 1
ATOM 993 C C . THR A 1 130 ? -8.878 -17.052 10.382 1.00 88.06 130 THR A C 1
ATOM 995 O O . THR A 1 130 ? -8.631 -18.192 9.994 1.00 88.06 130 THR A O 1
ATOM 998 N N . ASP A 1 131 ? -8.465 -16.627 11.577 1.00 84.00 131 ASP A N 1
ATOM 999 C CA . ASP A 1 131 ? -7.901 -17.469 12.642 1.00 84.00 131 ASP A CA 1
ATOM 1000 C C . ASP A 1 131 ? -8.983 -18.040 13.572 1.00 84.00 131 ASP A C 1
ATOM 1002 O O . ASP A 1 131 ? -8.656 -18.696 14.562 1.00 84.00 131 ASP A O 1
ATOM 1006 N N . GLY A 1 132 ? -10.263 -17.769 13.289 1.00 87.31 132 GLY A N 1
ATOM 1007 C CA . GLY A 1 132 ? -11.381 -18.114 14.166 1.00 87.31 132 GLY A CA 1
ATOM 1008 C C . GLY A 1 132 ? -11.400 -17.305 15.466 1.00 87.31 132 GLY A C 1
ATOM 1009 O O . GLY A 1 132 ? -12.182 -17.610 16.369 1.00 87.31 132 GLY A O 1
ATOM 1010 N N . ARG A 1 133 ? -10.535 -16.289 15.595 1.00 89.19 133 ARG A N 1
ATOM 1011 C CA . ARG A 1 133 ? -10.503 -15.391 16.748 1.00 89.19 133 ARG A CA 1
ATOM 1012 C C . ARG A 1 133 ? -11.318 -14.153 16.425 1.00 89.19 133 ARG A C 1
ATOM 1014 O O . ARG A 1 133 ? -10.899 -13.295 15.650 1.00 89.19 133 ARG A O 1
ATOM 1021 N N . ARG A 1 134 ? -12.461 -14.042 17.094 1.00 93.19 134 ARG A N 1
ATOM 1022 C CA . ARG A 1 134 ? -13.316 -12.865 16.994 1.00 93.19 134 ARG A CA 1
ATOM 1023 C C . ARG A 1 134 ? -12.582 -11.624 17.507 1.00 93.19 134 ARG A C 1
ATOM 1025 O O . ARG A 1 134 ? -11.974 -11.652 18.578 1.00 93.19 134 ARG A O 1
ATOM 1032 N N . ARG A 1 135 ? -12.688 -10.525 16.762 1.00 96.31 135 ARG A N 1
ATOM 1033 C CA . ARG A 1 135 ? -12.146 -9.209 17.120 1.00 96.31 135 ARG A CA 1
ATOM 1034 C C . ARG A 1 135 ? -13.273 -8.248 17.462 1.00 96.31 135 ARG A C 1
ATOM 1036 O O . ARG A 1 135 ? -14.373 -8.328 16.912 1.00 96.31 135 ARG A O 1
ATOM 1043 N N . PHE A 1 136 ? -12.989 -7.325 18.368 1.00 97.88 136 PHE A N 1
ATOM 1044 C CA . PHE A 1 136 ? -13.906 -6.253 18.734 1.00 97.88 136 PHE A CA 1
ATOM 1045 C C . PHE A 1 136 ? -13.614 -5.038 17.871 1.00 97.88 136 PHE A C 1
ATOM 1047 O O . PHE A 1 136 ? -12.453 -4.664 17.710 1.00 97.88 136 PHE A O 1
ATOM 1054 N N . LEU A 1 137 ? -14.662 -4.437 17.312 1.00 98.62 137 LEU A N 1
ATOM 1055 C CA . LEU A 1 137 ? -14.549 -3.204 16.541 1.00 98.62 137 LEU A CA 1
ATOM 1056 C C . LEU A 1 137 ? -15.170 -2.071 17.347 1.00 98.62 137 LEU A C 1
ATOM 1058 O O . LEU A 1 137 ? -16.294 -2.210 17.839 1.00 98.62 137 LEU A O 1
ATOM 1062 N N . THR A 1 138 ? -14.465 -0.954 17.474 1.00 98.69 138 THR A N 1
ATOM 1063 C CA . THR A 1 138 ? -14.988 0.248 18.130 1.00 98.69 138 THR A CA 1
ATOM 1064 C C . THR A 1 138 ? -14.715 1.497 17.315 1.00 98.69 138 THR A C 1
ATOM 1066 O O . THR A 1 138 ? -13.847 1.507 16.443 1.00 98.69 138 THR A O 1
ATOM 1069 N N . VAL A 1 139 ? -15.471 2.552 17.603 1.00 98.81 139 VAL A N 1
ATOM 1070 C CA . VAL A 1 139 ? -15.217 3.891 17.071 1.00 98.81 139 VAL A CA 1
ATOM 1071 C C . VAL A 1 139 ? -14.689 4.781 18.192 1.00 98.81 139 VAL A C 1
ATOM 1073 O O . VAL A 1 139 ? -15.271 4.805 19.274 1.00 98.81 139 VAL A O 1
ATOM 1076 N N . LEU A 1 140 ? -13.607 5.515 17.932 1.00 98.69 140 LEU A N 1
ATOM 1077 C CA . LEU A 1 140 ? -13.069 6.563 18.800 1.00 98.69 140 LEU A CA 1
ATOM 1078 C C . LEU A 1 140 ? -12.863 7.831 17.971 1.00 98.69 140 LEU A C 1
ATOM 1080 O O . LEU A 1 140 ? -11.934 7.906 17.166 1.00 98.69 140 LEU A O 1
ATOM 1084 N N . THR A 1 141 ? -13.711 8.832 18.188 1.00 98.00 141 THR A N 1
ATOM 1085 C CA . THR A 1 141 ? -13.768 10.028 17.337 1.00 98.00 141 THR A CA 1
ATOM 1086 C C . THR A 1 141 ? -13.714 11.330 18.134 1.00 98.00 141 THR A C 1
ATOM 1088 O O . THR A 1 141 ? -14.189 11.404 19.268 1.00 98.00 141 THR A O 1
ATOM 1091 N N . ASN A 1 142 ? -13.159 12.368 17.499 1.00 96.50 142 ASN A N 1
ATOM 1092 C CA . ASN A 1 142 ? -13.208 13.756 17.961 1.00 96.50 142 ASN A CA 1
ATOM 1093 C C . ASN A 1 142 ? -14.527 14.477 17.593 1.00 96.50 142 ASN A C 1
ATOM 1095 O O . ASN A 1 142 ? -14.640 15.697 17.756 1.00 96.50 142 ASN A O 1
ATOM 1099 N N . ASN A 1 143 ? -15.505 13.758 17.030 1.00 94.38 143 ASN A N 1
ATOM 1100 C CA . ASN A 1 143 ? -16.700 14.348 16.449 1.00 94.38 143 ASN A CA 1
ATOM 1101 C C . ASN A 1 143 ? -17.504 15.126 17.494 1.00 94.38 143 ASN A C 1
ATOM 1103 O O . ASN A 1 143 ? -18.017 14.599 18.488 1.00 94.38 143 ASN A O 1
ATOM 1107 N N . GLY A 1 144 ? -17.662 16.417 17.216 1.00 92.50 144 GLY A N 1
ATOM 1108 C CA . GLY A 1 144 ? -18.275 17.351 18.136 1.00 92.50 144 GLY A CA 1
ATOM 1109 C C . GLY A 1 144 ? -19.800 17.290 18.228 1.00 92.50 144 GLY A C 1
ATOM 1110 O O . GLY A 1 144 ? -20.388 18.160 18.869 1.00 92.50 144 GLY A O 1
ATOM 1111 N N . LYS A 1 145 ? -20.461 16.324 17.595 1.00 94.62 145 LYS A N 1
ATOM 1112 C CA . LYS A 1 145 ? -21.907 16.101 17.716 1.00 94.62 145 LYS A CA 1
ATOM 1113 C C . LYS A 1 145 ? -22.267 15.095 18.811 1.00 94.62 145 LYS A C 1
ATOM 1115 O O . LYS A 1 145 ? -23.417 15.054 19.239 1.00 94.62 145 LYS A O 1
ATOM 1120 N N . GLY A 1 146 ? -21.283 14.360 19.330 1.00 94.56 146 GLY A N 1
ATOM 1121 C CA . GLY A 1 146 ? -21.462 13.401 20.418 1.00 94.56 146 GLY A CA 1
ATOM 1122 C C . GLY A 1 146 ? -21.861 12.003 19.946 1.00 94.56 146 GLY A C 1
ATOM 1123 O O . GLY A 1 146 ? -22.124 11.757 18.768 1.00 94.56 146 GLY A O 1
ATOM 1124 N N . VAL A 1 147 ? -21.886 11.062 20.891 1.00 97.12 147 VAL A N 1
ATOM 1125 C CA . VAL A 1 147 ? -21.950 9.624 20.591 1.00 97.12 147 VAL A CA 1
ATOM 1126 C C . VAL A 1 147 ? -23.228 9.204 19.856 1.00 97.12 147 VAL A C 1
ATOM 1128 O O . VAL A 1 147 ? -23.182 8.365 18.958 1.00 97.12 147 VAL A O 1
ATOM 1131 N N . GLN A 1 148 ? -24.367 9.825 20.176 1.00 96.25 148 GLN A N 1
ATOM 1132 C CA . GLN A 1 148 ? -25.654 9.485 19.565 1.00 96.25 148 GLN A CA 1
ATOM 1133 C C . GLN A 1 148 ? -25.681 9.810 18.066 1.00 96.25 148 GLN A C 1
ATOM 1135 O O . GLN A 1 148 ? -26.203 9.024 17.276 1.00 96.25 148 GLN A O 1
ATOM 1140 N N . ALA A 1 149 ? -25.082 10.935 17.671 1.00 96.38 149 ALA A N 1
ATOM 1141 C CA . ALA A 1 149 ? -24.994 11.355 16.277 1.00 96.38 149 ALA A CA 1
ATOM 1142 C C . ALA A 1 149 ? -24.170 10.368 15.439 1.00 96.38 149 ALA A C 1
ATOM 1144 O O . ALA A 1 149 ? -24.595 9.955 14.360 1.00 96.38 149 ALA A O 1
ATOM 1145 N N . VAL A 1 150 ? -23.035 9.921 15.983 1.00 97.81 150 VAL A N 1
ATOM 1146 C CA . VAL A 1 150 ? -22.178 8.907 15.354 1.00 97.81 150 VAL A CA 1
ATOM 1147 C C . VAL A 1 150 ? -22.941 7.590 15.179 1.00 97.81 150 VAL A C 1
ATOM 1149 O O . VAL A 1 150 ? -22.932 7.014 14.094 1.00 97.81 150 VAL A O 1
ATOM 1152 N N . ILE A 1 151 ? -23.673 7.135 16.203 1.00 97.94 151 ILE A N 1
ATOM 1153 C CA . ILE A 1 151 ? -24.503 5.920 16.116 1.00 97.94 151 ILE A CA 1
ATOM 1154 C C . ILE A 1 151 ? -25.596 6.061 15.056 1.00 97.94 151 ILE A C 1
ATOM 1156 O O . ILE A 1 151 ? -25.812 5.129 14.283 1.00 97.94 151 ILE A O 1
ATOM 1160 N N . ASN A 1 152 ? -26.297 7.196 15.014 1.00 97.06 152 ASN A N 1
ATOM 1161 C CA . ASN A 1 152 ? -27.351 7.435 14.029 1.00 97.06 152 ASN A CA 1
ATOM 1162 C C . ASN A 1 152 ? -26.788 7.360 12.604 1.00 97.06 152 ASN A C 1
ATOM 1164 O O . ASN A 1 152 ? -27.367 6.686 11.755 1.00 97.06 152 ASN A O 1
ATOM 1168 N N . MET A 1 153 ? -25.620 7.959 12.369 1.00 97.81 153 MET A N 1
ATOM 1169 C CA . MET A 1 153 ? -24.954 7.900 11.072 1.00 97.81 153 MET A CA 1
ATOM 1170 C C . MET A 1 153 ? -24.494 6.477 10.711 1.00 97.81 153 MET A C 1
ATOM 1172 O O . MET A 1 153 ? -24.693 6.022 9.586 1.00 97.81 153 MET A O 1
ATOM 1176 N N . LEU A 1 154 ? -23.948 5.725 11.673 1.00 98.25 154 LEU A N 1
ATOM 1177 C CA . LEU A 1 154 ? -23.603 4.313 11.471 1.00 98.25 154 LEU A CA 1
ATOM 1178 C C . LEU A 1 154 ? -24.835 3.458 11.139 1.00 98.25 154 LEU A C 1
ATOM 1180 O O . LEU A 1 154 ? -24.732 2.552 10.315 1.00 98.25 154 LEU A O 1
ATOM 1184 N N . LYS A 1 155 ? -25.994 3.733 11.752 1.00 97.56 155 LYS A N 1
ATOM 1185 C CA . LYS A 1 155 ? -27.259 3.047 11.440 1.00 97.56 155 LYS A CA 1
ATOM 1186 C C . LYS A 1 155 ? -27.740 3.363 10.026 1.00 97.56 155 LYS A C 1
ATOM 1188 O O . LYS A 1 155 ? -28.144 2.447 9.319 1.00 97.56 155 LYS A O 1
ATOM 1193 N N . ILE A 1 156 ? -27.652 4.624 9.600 1.00 97.44 156 ILE A N 1
ATOM 1194 C CA . ILE A 1 156 ? -28.003 5.056 8.235 1.00 97.44 156 ILE A CA 1
ATOM 1195 C C . ILE A 1 156 ? -27.161 4.319 7.187 1.00 97.44 156 ILE A C 1
ATOM 1197 O O . ILE A 1 156 ? -27.682 3.888 6.162 1.00 97.44 156 ILE A O 1
ATOM 1201 N N . ALA A 1 157 ? -25.875 4.110 7.467 1.00 97.38 157 ALA A N 1
ATOM 1202 C CA . ALA A 1 157 ? -24.986 3.343 6.599 1.00 97.38 157 ALA A CA 1
ATOM 1203 C C . ALA A 1 157 ? -25.096 1.815 6.770 1.00 97.38 157 ALA A C 1
ATOM 1205 O O . ALA A 1 157 ? -24.411 1.073 6.070 1.00 97.38 157 ALA A O 1
ATOM 1206 N N . GLY A 1 158 ? -25.903 1.316 7.714 1.00 97.75 158 GLY A N 1
ATOM 1207 C CA . GLY A 1 158 ? -25.973 -0.112 8.036 1.00 97.75 158 GLY A CA 1
ATOM 1208 C C . GLY A 1 158 ? -24.643 -0.691 8.540 1.00 97.75 158 GLY A C 1
ATOM 1209 O O . GLY A 1 158 ? -24.339 -1.856 8.284 1.00 97.75 158 GLY A O 1
ATOM 1210 N N . LEU A 1 159 ? -23.823 0.125 9.207 1.00 98.50 159 LEU A N 1
ATOM 1211 C CA . LEU A 1 159 ? -22.516 -0.256 9.754 1.00 98.50 159 LEU A CA 1
ATOM 1212 C C . LEU A 1 159 ? -22.549 -0.489 11.271 1.00 98.50 159 LEU A C 1
ATOM 1214 O O . LEU A 1 159 ? -21.629 -1.085 11.828 1.00 98.50 159 LEU A O 1
ATOM 1218 N N . ASP A 1 160 ? -23.594 -0.042 11.970 1.00 98.38 160 ASP A N 1
ATOM 1219 C CA . ASP A 1 160 ? -23.653 -0.101 13.433 1.00 98.38 160 ASP A CA 1
ATOM 1220 C C . ASP A 1 160 ? -23.602 -1.543 13.982 1.00 98.38 160 ASP A C 1
ATOM 1222 O O . ASP A 1 160 ? -23.107 -1.776 15.084 1.00 98.38 160 ASP A O 1
ATOM 1226 N N . SER A 1 161 ? -24.090 -2.534 13.229 1.00 97.69 161 SER A N 1
ATOM 1227 C CA . SER A 1 161 ? -24.079 -3.969 13.574 1.00 97.69 161 SER A CA 1
ATOM 1228 C C . SER A 1 161 ? -22.671 -4.559 13.760 1.00 97.69 161 SER A C 1
ATOM 1230 O O . SER A 1 161 ? -22.497 -5.565 14.462 1.00 97.69 161 SER A O 1
ATOM 1232 N N . TYR A 1 162 ? -21.647 -3.920 13.195 1.00 98.25 162 TYR A N 1
ATOM 1233 C CA . TYR A 1 162 ? -20.266 -4.385 13.280 1.00 98.25 162 TYR A CA 1
ATOM 1234 C C . TYR A 1 162 ? -19.560 -3.935 14.562 1.00 98.25 162 TYR A C 1
ATOM 1236 O O . TYR A 1 162 ? -18.687 -4.660 15.043 1.00 98.25 162 TYR A O 1
ATOM 1244 N N . PHE A 1 163 ? -19.974 -2.812 15.153 1.00 98.56 163 PHE A N 1
ATOM 1245 C CA . PHE A 1 163 ? -19.290 -2.188 16.286 1.00 98.56 163 PHE A CA 1
ATOM 1246 C C . PHE A 1 163 ? -19.847 -2.626 17.643 1.00 98.56 163 PHE A C 1
ATOM 1248 O O . PHE A 1 163 ? -21.054 -2.759 17.838 1.00 98.56 163 PHE A O 1
ATOM 1255 N N . SER A 1 164 ? -18.941 -2.823 18.598 1.00 98.19 164 SER A N 1
ATOM 1256 C CA . SER A 1 164 ? -19.248 -3.180 19.986 1.00 98.19 164 SER A CA 1
ATOM 1257 C C . SER A 1 164 ? -19.393 -1.958 20.894 1.00 98.19 164 SER A C 1
ATOM 1259 O O . SER A 1 164 ? -20.123 -2.020 21.884 1.00 98.19 164 SER A O 1
ATOM 1261 N N . ALA A 1 165 ? -18.701 -0.862 20.569 1.00 98.50 165 ALA A N 1
ATOM 1262 C CA . ALA A 1 165 ? -18.752 0.393 21.311 1.00 98.50 165 ALA A CA 1
ATOM 1263 C C . ALA A 1 165 ? -18.401 1.600 20.425 1.00 98.50 165 ALA A C 1
ATOM 1265 O O . ALA A 1 165 ? -17.706 1.465 19.414 1.00 98.50 165 ALA A O 1
ATOM 1266 N N . VAL A 1 166 ? -18.870 2.777 20.835 1.00 98.69 166 VAL A N 1
ATOM 1267 C CA . VAL A 1 166 ? -18.517 4.087 20.272 1.00 98.69 166 VAL A CA 1
ATOM 1268 C C . VAL A 1 166 ? -18.119 4.992 21.432 1.00 98.69 166 VAL A C 1
ATOM 1270 O O . VAL A 1 166 ? -18.843 5.073 22.423 1.00 98.69 166 VAL A O 1
ATOM 1273 N N . TRP A 1 167 ? -16.991 5.679 21.303 1.00 98.50 167 TRP A N 1
ATOM 1274 C CA . TRP A 1 167 ? -16.493 6.653 22.268 1.00 98.50 167 TRP A CA 1
ATOM 1275 C C . TRP A 1 167 ? -16.214 7.978 21.563 1.00 98.50 167 TRP A C 1
ATOM 1277 O O . TRP A 1 167 ? -15.705 8.006 20.439 1.00 98.50 167 TRP A O 1
ATOM 1287 N N . THR A 1 168 ? -16.530 9.081 22.232 1.00 97.38 168 THR A N 1
ATOM 1288 C CA . THR A 1 168 ? -16.295 10.430 21.712 1.00 97.38 168 THR A CA 1
ATOM 1289 C C . THR A 1 168 ? -15.393 11.227 22.631 1.00 97.38 168 THR A C 1
ATOM 1291 O O . THR A 1 168 ? -15.467 11.105 23.853 1.00 97.38 168 THR A O 1
ATOM 1294 N N . MET A 1 169 ? -14.584 12.092 22.034 1.00 95.38 169 MET A N 1
ATOM 1295 C CA . MET A 1 169 ? -13.734 13.045 22.733 1.00 95.38 169 MET A CA 1
ATOM 1296 C C . MET A 1 169 ? -13.776 14.423 22.024 1.00 95.38 169 MET A C 1
ATOM 1298 O O . MET A 1 169 ? -14.205 14.489 20.875 1.00 95.38 169 MET A O 1
ATOM 1302 N N . PRO A 1 170 ? -13.410 15.548 22.671 1.00 94.00 170 PRO A N 1
ATOM 1303 C CA . PRO A 1 170 ? -13.132 15.680 24.101 1.00 94.00 170 PRO A CA 1
ATOM 1304 C C . PRO A 1 170 ? -14.345 15.320 24.958 1.00 94.00 170 PRO A C 1
ATOM 1306 O O . PRO A 1 170 ? -15.479 15.349 24.480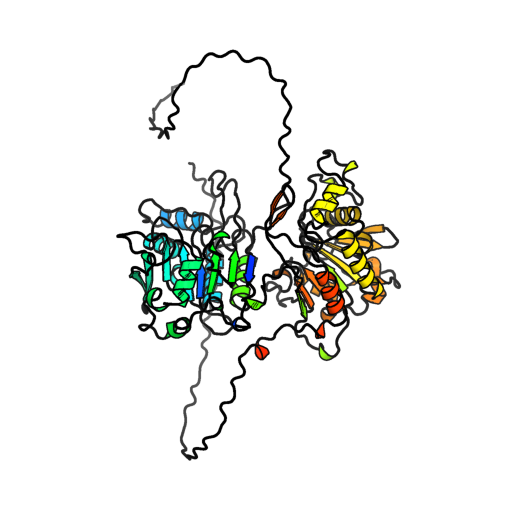 1.00 94.00 170 PRO A O 1
ATOM 1309 N N . TRP A 1 171 ? -14.095 15.020 26.235 1.00 95.06 171 TRP A N 1
ATOM 1310 C CA . TRP A 1 171 ? -15.163 14.819 27.210 1.00 95.06 171 TRP A CA 1
ATOM 1311 C C . TRP A 1 171 ? -16.060 16.055 27.301 1.00 95.06 171 TRP A C 1
ATOM 1313 O O . TRP A 1 171 ? -15.580 17.193 27.349 1.00 95.06 171 TRP A O 1
ATOM 1323 N N . ARG A 1 172 ? -17.369 15.819 27.351 1.00 94.00 172 ARG A N 1
ATOM 1324 C CA . ARG A 1 172 ? -18.384 16.857 27.496 1.00 94.00 172 ARG A CA 1
ATOM 1325 C C . ARG A 1 172 ? -19.244 16.581 28.703 1.00 94.00 172 ARG A C 1
ATOM 1327 O O . ARG A 1 172 ? -19.886 15.537 28.802 1.00 94.00 172 ARG A O 1
ATOM 1334 N N . GLN A 1 173 ? -19.295 17.565 29.586 1.00 92.44 173 GLN A N 1
ATOM 1335 C CA . GLN A 1 173 ? -20.207 17.545 30.710 1.00 92.44 173 GLN A CA 1
ATOM 1336 C C . GLN A 1 173 ? -21.654 17.532 30.196 1.00 92.44 173 GLN A C 1
ATOM 1338 O O . GLN A 1 173 ? -21.987 18.260 29.261 1.00 92.44 173 GLN A O 1
ATOM 1343 N N . TYR A 1 174 ? -22.506 16.718 30.823 1.00 92.56 174 TYR A N 1
ATOM 1344 C CA . TYR A 1 174 ? -23.945 16.603 30.534 1.00 92.56 174 TYR A CA 1
ATOM 1345 C C . TYR A 1 174 ? -24.327 15.927 29.210 1.00 92.56 174 TYR A C 1
ATOM 1347 O O . TYR A 1 174 ? -25.510 15.871 28.880 1.00 92.56 174 TYR A O 1
ATOM 1355 N N . MET A 1 175 ? -23.364 15.385 28.466 1.00 93.56 175 MET A N 1
ATOM 1356 C CA . MET A 1 175 ? -23.628 14.549 27.297 1.00 93.56 175 MET A CA 1
ATOM 1357 C C . MET A 1 175 ? -22.959 13.192 27.495 1.00 93.56 175 MET A C 1
ATOM 1359 O O . MET A 1 175 ? -21.806 13.179 27.915 1.00 93.56 175 MET A O 1
ATOM 1363 N N . PRO A 1 176 ? -23.614 12.071 27.149 1.00 95.62 176 PRO A N 1
ATOM 1364 C CA . PRO A 1 176 ? -22.953 10.774 27.143 1.00 95.62 176 PRO A CA 1
ATOM 1365 C C . PRO A 1 176 ? -21.754 10.778 26.194 1.00 95.62 176 PRO A C 1
ATOM 1367 O O . PRO A 1 176 ? -21.878 11.154 25.024 1.00 95.62 176 PRO A O 1
ATOM 1370 N N . ASN A 1 177 ? -20.597 10.349 26.695 1.00 97.38 177 ASN A N 1
ATOM 1371 C CA . ASN A 1 177 ? -19.353 10.292 25.915 1.00 97.38 177 ASN A CA 1
ATOM 1372 C C . ASN A 1 177 ? -19.047 8.889 25.373 1.00 97.38 177 ASN A C 1
ATOM 1374 O O . ASN A 1 177 ? -18.038 8.682 24.696 1.00 97.38 177 ASN A O 1
ATOM 1378 N N . GLY A 1 178 ? -19.908 7.914 25.663 1.00 98.25 178 GLY A N 1
ATOM 1379 C CA . GLY A 1 178 ? -19.783 6.565 25.149 1.00 98.25 178 GLY A CA 1
ATOM 1380 C C . GLY A 1 178 ? -21.120 5.862 24.979 1.00 98.25 178 GLY A C 1
ATOM 1381 O O . GLY A 1 178 ? -22.150 6.232 25.544 1.00 98.25 178 GLY A O 1
ATOM 1382 N N . ALA A 1 179 ? -21.089 4.819 24.165 1.00 98.56 179 ALA A N 1
ATOM 1383 C CA . ALA A 1 179 ? -22.185 3.894 23.987 1.00 98.56 179 ALA A CA 1
ATOM 1384 C C . ALA A 1 179 ? -21.646 2.497 23.711 1.00 98.56 179 ALA A C 1
ATOM 1386 O O . ALA A 1 179 ? -20.580 2.341 23.113 1.00 98.56 179 ALA A O 1
ATOM 1387 N N . TYR A 1 180 ? -22.396 1.480 24.111 1.00 98.38 180 TYR A N 1
ATOM 1388 C CA . TYR A 1 180 ? -22.007 0.090 23.928 1.00 98.38 180 TYR A CA 1
ATOM 1389 C C . TYR A 1 180 ? -23.214 -0.781 23.576 1.00 98.38 180 TYR A C 1
ATOM 1391 O O . TYR A 1 180 ? -24.345 -0.444 23.929 1.00 98.38 180 TYR A O 1
ATOM 1399 N N . LYS A 1 181 ? -22.991 -1.888 22.858 1.00 96.88 181 LYS A N 1
ATOM 1400 C CA . LYS A 1 181 ? -24.047 -2.874 22.581 1.00 96.88 181 LYS A CA 1
ATOM 1401 C C . LYS A 1 181 ? -24.130 -3.912 23.688 1.00 96.88 181 LYS A C 1
ATOM 1403 O O . LYS A 1 181 ? -23.106 -4.500 24.036 1.00 96.88 181 LYS A O 1
ATOM 1408 N N . ASP A 1 182 ? -25.333 -4.146 24.203 1.00 95.44 182 ASP A N 1
ATOM 1409 C CA . ASP A 1 182 ? -25.614 -5.273 25.095 1.00 95.44 182 ASP A CA 1
ATOM 1410 C C . ASP A 1 182 ? -25.751 -6.602 24.322 1.00 95.44 182 ASP A C 1
ATOM 1412 O O . ASP A 1 182 ? -25.617 -6.655 23.096 1.00 95.44 182 ASP A O 1
ATOM 1416 N N . GLN A 1 183 ? -26.055 -7.691 25.036 1.00 93.44 183 GLN A N 1
ATOM 1417 C CA . GLN A 1 183 ? -26.258 -9.022 24.446 1.00 93.44 183 GLN A CA 1
ATOM 1418 C C . GLN A 1 183 ? -27.432 -9.093 23.456 1.00 93.44 183 GLN A C 1
ATOM 1420 O O . GLN A 1 183 ? -27.473 -9.986 22.612 1.00 93.44 183 GLN A O 1
ATOM 1425 N N . LYS A 1 184 ? -28.393 -8.165 23.545 1.00 94.88 184 LYS A N 1
ATOM 1426 C CA . LYS A 1 184 ? -29.528 -8.054 22.616 1.00 94.88 184 LYS A CA 1
ATOM 1427 C C . LYS A 1 184 ? -29.186 -7.186 21.402 1.00 94.88 184 LYS A C 1
ATOM 1429 O O . LYS A 1 184 ? -30.034 -6.990 20.534 1.00 94.88 184 LYS A O 1
ATOM 1434 N N . GLY A 1 185 ? -27.966 -6.648 21.340 1.00 94.94 185 GLY A N 1
ATOM 1435 C CA . GLY A 1 185 ? -27.518 -5.727 20.303 1.00 94.94 185 GLY A CA 1
ATOM 1436 C C . GLY A 1 185 ? -28.063 -4.305 20.458 1.00 94.94 185 GLY A C 1
ATOM 1437 O O . GLY A 1 185 ? -27.918 -3.511 19.526 1.00 94.94 185 GLY A O 1
ATOM 1438 N N . GLN A 1 186 ? -28.678 -3.969 21.598 1.00 97.31 186 GLN A N 1
ATOM 1439 C CA . GLN A 1 186 ? -29.210 -2.633 21.857 1.00 97.31 186 GLN A CA 1
ATOM 1440 C C . GLN A 1 186 ? -28.105 -1.692 22.342 1.00 97.31 186 GLN A C 1
ATOM 1442 O O . GLN A 1 186 ? -27.245 -2.067 23.140 1.00 97.31 186 GLN A O 1
ATOM 1447 N N . TRP A 1 187 ? -28.131 -0.458 21.837 1.00 98.31 187 TRP A N 1
ATOM 1448 C CA . TRP A 1 187 ? -27.190 0.589 22.223 1.00 98.31 187 TRP A CA 1
ATOM 1449 C C . TRP A 1 187 ? -27.566 1.171 23.587 1.00 98.31 187 TRP A C 1
ATOM 1451 O O . TRP A 1 187 ? -28.657 1.711 23.748 1.00 98.31 187 TRP A O 1
ATOM 1461 N N . ASN A 1 188 ? -26.634 1.107 24.532 1.00 98.19 188 ASN A N 1
ATOM 1462 C CA . ASN A 1 188 ? -26.746 1.683 25.865 1.00 98.19 188 ASN A CA 1
ATOM 1463 C C . ASN A 1 188 ? -25.743 2.830 26.001 1.00 98.19 188 ASN A C 1
ATOM 1465 O O . ASN A 1 188 ? -24.553 2.647 25.739 1.00 98.19 188 ASN A O 1
ATOM 1469 N N . LEU A 1 189 ? -26.227 4.012 26.384 1.00 98.06 189 LEU A N 1
ATOM 1470 C CA . LEU A 1 189 ? -25.395 5.194 26.607 1.00 98.06 189 LEU A CA 1
ATOM 1471 C C . LEU A 1 189 ? -24.719 5.113 27.979 1.00 98.06 189 LEU A C 1
ATOM 1473 O O . LEU A 1 189 ? -25.321 4.645 28.945 1.00 98.06 189 LEU A O 1
ATOM 1477 N N . PHE A 1 190 ? -23.477 5.577 28.065 1.00 97.69 190 PHE A N 1
ATOM 1478 C CA . PHE A 1 190 ? -22.722 5.647 29.313 1.00 97.69 190 PHE A CA 1
ATOM 1479 C C . PHE A 1 190 ? -21.643 6.732 29.238 1.00 97.69 190 PHE A C 1
ATOM 1481 O O . PHE A 1 190 ? -21.373 7.294 28.175 1.00 97.69 190 PHE A O 1
ATOM 1488 N N . ASP A 1 191 ? -20.999 6.999 30.370 1.00 97.38 191 ASP A N 1
ATOM 1489 C CA . ASP A 1 191 ? -19.855 7.899 30.443 1.00 97.38 191 ASP A CA 1
ATOM 1490 C C . ASP A 1 191 ? -18.573 7.105 30.719 1.00 97.38 191 ASP A C 1
ATOM 1492 O O . ASP A 1 191 ? -18.315 6.738 31.870 1.00 97.38 191 ASP A O 1
ATOM 1496 N N . PRO A 1 192 ? -17.757 6.813 29.685 1.00 96.88 192 PRO A N 1
ATOM 1497 C CA . PRO A 1 192 ? -16.416 6.287 29.902 1.00 96.88 192 PRO A CA 1
ATOM 1498 C C . PRO A 1 192 ? -15.571 7.323 30.661 1.00 96.88 192 PRO A C 1
ATOM 1500 O O . PRO A 1 192 ? -15.891 8.516 30.613 1.00 96.88 192 PRO A O 1
ATOM 1503 N N . PRO A 1 193 ? -14.456 6.920 31.302 1.00 96.62 193 PRO A N 1
ATOM 1504 C CA . PRO A 1 193 ? -13.601 7.799 32.111 1.00 96.62 193 PRO A CA 1
ATOM 1505 C C . PRO A 1 193 ? -12.763 8.783 31.264 1.00 96.62 193 PRO A C 1
ATOM 1507 O O . PRO A 1 193 ? -11.568 8.961 31.494 1.00 96.62 193 PRO A O 1
ATOM 1510 N N . SER A 1 194 ? -13.366 9.407 30.252 1.00 92.38 194 SER A N 1
ATOM 1511 C CA . SER A 1 194 ? -12.723 10.322 29.305 1.00 92.38 194 SER A CA 1
ATOM 1512 C C . SER A 1 194 ? -12.297 11.636 29.960 1.00 92.38 194 SER A C 1
ATOM 1514 O O . SER A 1 194 ? -11.356 12.265 29.495 1.00 92.38 194 SER A O 1
ATOM 1516 N N . ASP A 1 195 ? -12.945 12.030 31.057 1.00 95.00 195 ASP A N 1
ATOM 1517 C CA . ASP A 1 195 ? -12.568 13.165 31.909 1.00 95.00 195 ASP A CA 1
ATOM 1518 C C . ASP A 1 195 ? -11.249 12.928 32.666 1.00 95.00 195 ASP A C 1
ATOM 1520 O O . ASP A 1 195 ? -10.566 13.875 33.055 1.00 95.00 195 ASP A O 1
ATOM 1524 N N . LYS A 1 196 ? -10.868 11.659 32.854 1.00 95.81 196 LYS A N 1
ATOM 1525 C CA . LYS A 1 196 ? -9.645 11.240 33.559 1.00 95.81 196 LYS A CA 1
ATOM 1526 C C . LYS A 1 196 ? -8.468 10.990 32.623 1.00 95.81 196 LYS A C 1
ATOM 1528 O O . LYS A 1 196 ? -7.373 10.668 33.086 1.00 95.81 196 LYS A O 1
ATOM 1533 N N . VAL A 1 197 ? -8.678 11.113 31.315 1.00 96.19 197 VAL A N 1
ATOM 1534 C CA . VAL A 1 197 ? -7.660 10.858 30.296 1.00 96.19 197 VAL A CA 1
ATOM 1535 C C . VAL A 1 197 ? -7.444 12.113 29.469 1.00 96.19 197 VAL A C 1
ATOM 1537 O O . VAL A 1 197 ? -8.331 12.943 29.295 1.00 96.19 197 VAL A O 1
ATOM 1540 N N . ARG A 1 198 ? -6.224 12.287 28.961 1.00 96.00 198 ARG A N 1
ATOM 1541 C CA . ARG A 1 198 ? -5.932 13.403 28.063 1.00 96.00 198 ARG A CA 1
ATOM 1542 C C . ARG A 1 198 ? -6.772 13.289 26.796 1.00 96.00 198 ARG A C 1
ATOM 1544 O O . ARG A 1 198 ? -7.028 12.186 26.317 1.00 96.00 198 ARG A O 1
ATOM 1551 N N . ASN A 1 199 ? -7.115 14.439 26.218 1.00 96.31 199 ASN A N 1
ATOM 1552 C CA . ASN A 1 199 ? -7.811 14.524 24.938 1.00 96.31 199 ASN A CA 1
ATOM 1553 C C . ASN A 1 199 ? -6.879 14.156 23.766 1.00 96.31 199 ASN A C 1
ATOM 1555 O O . ASN A 1 199 ? -6.514 15.001 22.954 1.00 96.31 199 ASN A O 1
ATOM 1559 N N . HIS A 1 200 ? -6.439 12.899 23.730 1.00 97.56 200 HIS A N 1
ATOM 1560 C CA . HIS A 1 200 ? -5.604 12.329 22.685 1.00 97.56 200 HIS A CA 1
ATOM 1561 C C . HIS A 1 200 ? -5.854 10.818 22.550 1.00 97.56 200 HIS A C 1
ATOM 1563 O O . HIS A 1 200 ? -5.839 10.092 23.548 1.00 97.56 200 HIS A O 1
ATOM 1569 N N . LYS A 1 201 ? -6.046 10.312 21.325 1.00 98.25 201 LYS A N 1
ATOM 1570 C CA . LYS A 1 201 ? -6.450 8.910 21.104 1.00 98.25 201 LYS A CA 1
ATOM 1571 C C . LYS A 1 201 ? -5.439 7.896 21.637 1.00 98.25 201 LYS A C 1
ATOM 1573 O O . LYS A 1 201 ? -5.833 6.923 22.270 1.00 98.25 201 LYS A O 1
ATOM 1578 N N . ALA A 1 202 ? -4.138 8.149 21.470 1.00 97.88 202 ALA A N 1
ATOM 1579 C CA . ALA A 1 202 ? -3.106 7.292 22.060 1.00 97.88 202 ALA A CA 1
ATOM 1580 C C . ALA A 1 202 ? -3.183 7.193 23.597 1.00 97.88 202 ALA A C 1
ATOM 1582 O O . ALA A 1 202 ? -3.007 6.101 24.137 1.00 97.88 202 ALA A O 1
ATOM 1583 N N . ASP A 1 203 ? -3.475 8.292 24.305 1.00 98.31 203 ASP A N 1
ATOM 1584 C CA . ASP A 1 203 ? -3.643 8.275 25.764 1.00 98.31 203 ASP A CA 1
ATOM 1585 C C . ASP A 1 203 ? -4.920 7.513 26.162 1.00 98.31 203 ASP A C 1
ATOM 1587 O O . ASP A 1 203 ? -4.886 6.713 27.099 1.00 98.31 203 ASP A O 1
ATOM 1591 N N . VAL A 1 204 ? -6.022 7.701 25.422 1.00 98.25 204 VAL A N 1
ATOM 1592 C CA . VAL A 1 204 ? -7.280 6.951 25.607 1.00 98.25 204 VAL A CA 1
ATOM 1593 C C . VAL A 1 204 ? -7.052 5.453 25.453 1.00 98.25 204 VAL A C 1
ATOM 1595 O O . VAL A 1 204 ? -7.386 4.690 26.357 1.00 98.25 204 VAL A O 1
ATOM 1598 N N . LEU A 1 205 ? -6.418 5.016 24.365 1.00 98.31 205 LEU A N 1
ATOM 1599 C CA . LEU A 1 205 ? -6.177 3.594 24.115 1.00 98.31 205 LEU A CA 1
ATOM 1600 C C . LEU A 1 205 ? -5.195 2.982 25.118 1.00 98.31 205 LEU A C 1
ATOM 1602 O O . LEU A 1 205 ? -5.397 1.848 25.550 1.00 98.31 205 LEU A O 1
ATOM 1606 N N . LEU A 1 206 ? -4.206 3.743 25.591 1.00 97.69 206 LEU A N 1
ATOM 1607 C CA . LEU A 1 206 ? -3.378 3.313 26.716 1.00 97.69 206 LEU A CA 1
ATOM 1608 C C . LEU A 1 206 ? -4.213 3.128 27.994 1.00 97.69 206 LEU A C 1
ATOM 1610 O O . LEU A 1 206 ? -4.002 2.158 28.721 1.00 97.69 206 LEU A O 1
ATOM 1614 N N . HIS A 1 207 ? -5.179 4.006 28.271 1.00 98.12 207 HIS A N 1
ATOM 1615 C CA . HIS A 1 207 ? -6.090 3.851 29.408 1.00 98.12 207 HIS A CA 1
ATOM 1616 C C . HIS A 1 207 ? -7.012 2.631 29.249 1.00 98.12 207 HIS A C 1
ATOM 1618 O O . HIS A 1 207 ? -7.207 1.899 30.216 1.00 98.12 207 HIS A O 1
ATOM 1624 N N . VAL A 1 208 ? -7.507 2.359 28.034 1.00 98.25 208 VAL A N 1
ATOM 1625 C CA . VAL A 1 208 ? -8.295 1.153 27.708 1.00 98.25 208 VAL A CA 1
ATOM 1626 C C . VAL A 1 208 ? -7.522 -0.120 28.057 1.00 98.25 208 VAL A C 1
ATOM 1628 O O . VAL A 1 208 ? -8.095 -1.035 28.635 1.00 98.25 208 VAL A O 1
ATOM 1631 N N . THR A 1 209 ? -6.212 -0.179 27.789 1.00 97.25 209 THR A N 1
ATOM 1632 C CA . THR A 1 209 ? -5.405 -1.360 28.163 1.00 97.25 209 THR A CA 1
ATOM 1633 C C . THR A 1 209 ? -5.243 -1.552 29.673 1.00 97.25 209 THR A C 1
ATOM 1635 O O . THR A 1 209 ? -4.975 -2.664 30.116 1.00 97.25 209 THR A O 1
ATOM 1638 N N . LYS A 1 210 ? -5.389 -0.488 30.473 1.00 97.50 210 LYS A N 1
ATOM 1639 C CA . LYS A 1 210 ? -5.256 -0.544 31.938 1.00 97.50 210 LYS A CA 1
ATOM 1640 C C . LYS A 1 210 ? -6.579 -0.840 32.642 1.00 97.50 210 LYS A C 1
ATOM 1642 O O . LYS A 1 210 ? -6.562 -1.468 33.694 1.00 97.50 210 LYS A O 1
ATOM 1647 N N . TYR A 1 211 ? -7.689 -0.373 32.072 1.00 97.81 211 TYR A N 1
ATOM 1648 C CA . TYR A 1 211 ? -9.026 -0.433 32.671 1.00 97.81 211 TYR A CA 1
ATOM 1649 C C . TYR A 1 211 ? -10.081 -0.816 31.620 1.00 97.81 211 TYR A C 1
ATOM 1651 O O . TYR A 1 211 ? -10.949 0.000 31.303 1.00 97.81 211 TYR A O 1
ATOM 1659 N N . PRO A 1 212 ? -9.987 -2.003 30.992 1.00 97.56 212 PRO A N 1
ATOM 1660 C CA . PRO A 1 212 ? -10.857 -2.359 29.871 1.00 97.56 212 PRO A CA 1
ATOM 1661 C C . PRO A 1 212 ? -12.344 -2.389 30.258 1.00 97.56 212 PRO A C 1
ATOM 1663 O O . PRO A 1 212 ? -13.182 -1.966 29.468 1.00 97.56 212 PRO A O 1
ATOM 1666 N N . ASP A 1 213 ? -12.672 -2.800 31.481 1.00 96.94 213 ASP A N 1
ATOM 1667 C CA . ASP A 1 213 ? -14.023 -2.832 32.060 1.00 96.94 213 ASP A CA 1
ATOM 1668 C C . ASP A 1 213 ? -14.686 -1.447 32.145 1.00 96.94 213 ASP A C 1
ATOM 1670 O O . ASP A 1 213 ? -15.886 -1.311 31.914 1.00 96.94 213 ASP A O 1
ATOM 1674 N N . ALA A 1 214 ? -13.899 -0.394 32.386 1.00 97.31 214 ALA A N 1
ATOM 1675 C CA . ALA A 1 214 ? -14.395 0.982 32.411 1.00 97.31 214 ALA A CA 1
ATOM 1676 C C . ALA A 1 214 ? -14.780 1.520 31.018 1.00 97.31 214 ALA A C 1
ATOM 1678 O O . ALA A 1 214 ? -15.543 2.482 30.919 1.00 97.31 214 ALA A O 1
ATOM 1679 N N . TRP A 1 215 ? -14.248 0.927 29.944 1.00 98.00 215 TRP A N 1
ATOM 1680 C CA . TRP A 1 215 ? -14.538 1.309 28.553 1.00 98.00 215 TRP A CA 1
ATOM 1681 C C . TRP A 1 215 ? -15.481 0.336 27.842 1.00 98.00 215 TRP A C 1
ATOM 1683 O O . TRP A 1 215 ? -16.140 0.721 26.872 1.00 98.00 215 TRP A O 1
ATOM 1693 N N . PHE A 1 216 ? -15.565 -0.897 28.341 1.00 97.69 216 PHE A N 1
ATOM 1694 C CA . PHE A 1 216 ? -16.463 -1.950 27.889 1.00 97.69 216 PHE A CA 1
ATOM 1695 C C . PHE A 1 216 ? -17.271 -2.488 29.075 1.00 97.69 216 PHE A C 1
ATOM 1697 O O . PHE A 1 216 ? -16.933 -3.546 29.612 1.00 97.69 216 PHE A O 1
ATOM 1704 N N . PRO A 1 217 ? -18.377 -1.824 29.462 1.00 96.94 217 PRO A N 1
ATOM 1705 C CA . PRO A 1 217 ? -19.251 -2.300 30.538 1.00 96.94 217 PRO A CA 1
ATOM 1706 C C . PRO A 1 217 ? -19.840 -3.701 30.300 1.00 96.94 217 PRO A C 1
ATOM 1708 O O . PRO A 1 217 ? -20.401 -4.304 31.213 1.00 96.94 217 PRO A O 1
ATOM 1711 N N . GLN A 1 218 ? -19.724 -4.231 29.076 1.00 95.81 218 GLN A N 1
ATOM 1712 C CA . GLN A 1 218 ? -20.073 -5.613 28.747 1.00 95.81 218 GLN A CA 1
ATOM 1713 C C . GLN A 1 218 ? -19.156 -6.649 29.407 1.00 95.81 218 GLN A C 1
ATOM 1715 O O . GLN A 1 218 ? -19.558 -7.807 29.544 1.00 95.81 218 GLN A O 1
ATOM 1720 N N . ILE A 1 219 ? -17.941 -6.262 29.807 1.00 93.88 219 ILE A N 1
ATOM 1721 C CA . ILE A 1 219 ? -17.018 -7.132 30.537 1.00 93.88 219 ILE A CA 1
ATOM 1722 C C . ILE A 1 219 ? -17.665 -7.487 31.883 1.00 93.88 219 ILE A C 1
ATOM 1724 O O . ILE A 1 219 ? -18.007 -6.617 32.678 1.00 93.88 219 ILE A O 1
ATOM 1728 N N . GLY A 1 220 ? -17.895 -8.782 32.105 1.00 89.44 220 GLY A N 1
ATOM 1729 C CA . GLY A 1 220 ? -18.635 -9.310 33.257 1.00 89.44 220 GLY A CA 1
ATOM 1730 C C . GLY A 1 220 ? -20.131 -9.547 33.012 1.00 89.44 220 GLY A C 1
ATOM 1731 O O . GLY A 1 220 ? -20.747 -10.308 33.756 1.00 89.44 220 GLY A O 1
ATOM 1732 N N . GLN A 1 221 ? -20.711 -8.971 31.956 1.00 92.56 221 GLN A N 1
ATOM 1733 C CA . GLN A 1 221 ? -22.086 -9.263 31.531 1.00 92.56 221 GLN A CA 1
ATOM 1734 C C . GLN A 1 221 ? -22.118 -10.329 30.435 1.00 92.56 221 GLN A C 1
ATOM 1736 O O . GLN A 1 221 ? -22.991 -11.190 30.436 1.00 92.56 221 GLN A O 1
ATOM 1741 N N . ASP A 1 222 ? -21.168 -10.281 29.501 1.00 91.31 222 ASP A N 1
ATOM 1742 C CA . ASP A 1 222 ? -21.082 -11.159 28.337 1.00 91.31 222 ASP A CA 1
ATOM 1743 C C . ASP A 1 222 ? -19.705 -11.833 28.282 1.00 91.31 222 ASP A C 1
ATOM 1745 O O . ASP A 1 222 ? -18.674 -11.189 28.080 1.00 91.31 222 ASP A O 1
ATOM 1749 N N . SER A 1 223 ? -19.690 -13.159 28.441 1.00 91.56 223 SER A N 1
ATOM 1750 C CA . SER A 1 223 ? -18.462 -13.961 28.446 1.00 91.56 223 SER A CA 1
ATOM 1751 C C . SER A 1 223 ? -17.700 -13.913 27.119 1.00 91.56 223 SER A C 1
ATOM 1753 O O . SER A 1 223 ? -16.497 -14.193 27.098 1.00 91.56 223 SER A O 1
ATOM 1755 N N . SER A 1 224 ? -18.346 -13.504 26.020 1.00 91.44 224 SER A N 1
ATOM 1756 C CA . SER A 1 224 ? -17.667 -13.302 24.741 1.00 91.44 224 SER A CA 1
ATOM 1757 C C . SER A 1 224 ? -16.616 -12.188 24.807 1.00 91.44 224 SER A C 1
ATOM 1759 O O . SER A 1 224 ? -15.641 -12.252 24.061 1.00 91.44 224 SER A O 1
ATOM 1761 N N . PHE A 1 225 ? -16.737 -11.239 25.746 1.00 93.81 225 PHE A N 1
ATOM 1762 C CA . PHE A 1 225 ? -15.784 -10.142 25.963 1.00 93.81 225 PHE A CA 1
ATOM 1763 C C . PHE A 1 225 ? -14.551 -10.530 26.795 1.00 93.81 225 PHE A C 1
ATOM 1765 O O . PHE A 1 225 ? -13.621 -9.733 26.906 1.00 93.81 225 PHE A O 1
ATOM 1772 N N . SER A 1 226 ? -14.471 -11.766 27.300 1.00 92.75 226 SER A N 1
ATOM 1773 C CA . SER A 1 226 ? -13.310 -12.251 28.072 1.00 92.75 226 SER A CA 1
ATOM 1774 C C . SER A 1 226 ? -11.974 -12.094 27.331 1.00 92.75 226 SER A C 1
ATOM 1776 O O . SER A 1 226 ? -10.928 -11.861 27.938 1.00 92.75 226 SER A O 1
ATOM 1778 N N . ALA A 1 227 ? -11.990 -12.133 25.993 1.00 91.31 227 ALA A N 1
ATOM 1779 C CA . ALA A 1 227 ? -10.793 -11.936 25.181 1.00 91.31 227 ALA A CA 1
ATOM 1780 C C . ALA A 1 227 ? -10.128 -10.562 25.401 1.00 91.31 227 ALA A C 1
ATOM 1782 O O . ALA A 1 227 ? -8.899 -10.472 25.300 1.00 91.31 227 ALA A O 1
ATOM 1783 N N . ILE A 1 228 ? -10.901 -9.515 25.720 1.00 94.81 228 ILE A N 1
ATOM 1784 C CA . ILE A 1 228 ? -10.409 -8.140 25.905 1.00 94.81 228 ILE A CA 1
ATOM 1785 C C . ILE A 1 228 ? -10.226 -7.727 27.375 1.00 94.81 228 ILE A C 1
ATOM 1787 O O . ILE A 1 228 ? -9.811 -6.602 27.637 1.00 94.81 228 ILE A O 1
ATOM 1791 N N . GLU A 1 229 ? -10.439 -8.629 28.335 1.00 93.44 229 GLU A N 1
ATOM 1792 C CA . GLU A 1 229 ? -10.112 -8.381 29.753 1.00 93.44 229 GLU A CA 1
ATOM 1793 C C . GLU A 1 229 ? -8.605 -8.174 29.974 1.00 93.44 229 GLU A C 1
ATOM 1795 O O . GLU A 1 229 ? -8.180 -7.461 30.877 1.00 93.44 229 GLU A O 1
ATOM 1800 N N . SER A 1 230 ? -7.785 -8.779 29.112 1.00 92.69 230 SER A N 1
ATOM 1801 C CA . SER A 1 230 ? -6.323 -8.673 29.111 1.00 92.69 230 SER A CA 1
ATOM 1802 C C . SER A 1 230 ? -5.834 -8.010 27.822 1.00 92.69 230 SER A C 1
ATOM 1804 O O . SER A 1 230 ? -5.275 -8.658 26.928 1.00 92.69 230 SER A O 1
ATOM 1806 N N . LEU A 1 231 ? -6.110 -6.712 27.681 1.00 95.12 231 LEU A N 1
ATOM 1807 C CA . LEU A 1 231 ? -5.611 -5.908 26.567 1.00 95.12 231 LEU A CA 1
ATOM 1808 C C . LEU A 1 231 ? -4.221 -5.341 26.859 1.00 95.12 231 LEU A C 1
ATOM 1810 O O . LEU A 1 231 ? -3.935 -4.808 27.927 1.00 95.12 231 LEU A O 1
ATOM 1814 N N . HIS A 1 232 ? -3.368 -5.384 25.846 1.00 94.56 232 HIS A N 1
ATOM 1815 C CA . HIS A 1 232 ? -2.106 -4.657 25.794 1.00 94.56 232 HIS A CA 1
ATOM 1816 C C . HIS A 1 232 ? -2.071 -3.791 24.536 1.00 94.56 232 HIS A C 1
ATOM 1818 O O . HIS A 1 232 ? -2.826 -4.031 23.595 1.00 94.56 232 HIS A O 1
ATOM 1824 N N . MET A 1 233 ? -1.160 -2.816 24.471 1.00 94.56 233 MET A N 1
ATOM 1825 C CA . MET A 1 233 ? -1.053 -1.932 23.299 1.00 94.56 233 MET A CA 1
ATOM 1826 C C . MET A 1 233 ? -0.780 -2.697 21.998 1.00 94.56 233 MET A C 1
ATOM 1828 O O . MET A 1 233 ? -1.223 -2.275 20.937 1.00 94.56 233 MET A O 1
ATOM 1832 N N . GLY A 1 234 ? -0.108 -3.851 22.076 1.00 93.56 234 GLY A N 1
ATOM 1833 C CA . GLY A 1 234 ? 0.068 -4.740 20.929 1.00 93.56 234 GLY A CA 1
ATOM 1834 C C . GLY A 1 234 ? -1.245 -5.356 20.435 1.00 93.56 234 GLY A C 1
ATOM 1835 O O . GLY A 1 234 ? -1.364 -5.655 19.262 1.00 93.56 234 GLY A O 1
ATOM 1836 N N . ASN A 1 235 ? -2.275 -5.510 21.269 1.00 95.81 235 ASN A N 1
ATOM 1837 C CA . ASN A 1 235 ? -3.555 -6.088 20.844 1.00 95.81 235 ASN A CA 1
ATOM 1838 C C . ASN A 1 235 ? -4.462 -5.114 20.083 1.00 95.81 235 ASN A C 1
ATOM 1840 O O . ASN A 1 235 ? -5.520 -5.542 19.612 1.00 95.81 235 ASN A O 1
ATOM 1844 N N . ILE A 1 236 ? -4.090 -3.834 20.009 1.00 97.62 236 ILE A N 1
ATOM 1845 C CA . ILE A 1 236 ? -4.937 -2.765 19.486 1.00 97.62 236 ILE A CA 1
ATOM 1846 C C . ILE A 1 236 ? -4.394 -2.286 18.143 1.00 97.62 236 ILE A C 1
ATOM 1848 O O . ILE A 1 236 ? -3.214 -1.961 18.042 1.00 97.62 236 ILE A O 1
ATOM 1852 N N . VAL A 1 237 ? -5.267 -2.201 17.139 1.00 98.38 237 VAL A N 1
ATOM 1853 C CA . VAL A 1 237 ? -5.016 -1.473 15.887 1.00 98.38 237 VAL A CA 1
ATOM 1854 C C . VAL A 1 237 ? -5.830 -0.181 15.901 1.00 98.38 237 VAL A C 1
ATOM 1856 O O . VAL A 1 237 ? -7.042 -0.251 16.085 1.00 98.38 237 VAL A O 1
ATOM 1859 N N . LEU A 1 238 ? -5.194 0.976 15.691 1.00 98.56 238 LEU A N 1
ATOM 1860 C CA . LEU A 1 238 ? -5.898 2.244 15.446 1.00 98.56 238 LEU A CA 1
ATOM 1861 C C . LEU A 1 238 ? -5.904 2.565 13.947 1.00 98.56 238 LEU A C 1
ATOM 1863 O O . LEU A 1 238 ? -4.846 2.734 13.346 1.00 98.56 238 LEU A O 1
ATOM 1867 N N . VAL A 1 239 ? -7.086 2.678 13.355 1.00 98.56 239 VAL A N 1
ATOM 1868 C CA . VAL A 1 239 ? -7.291 3.136 11.978 1.00 98.56 239 VAL A CA 1
ATOM 1869 C C . VAL A 1 239 ? -7.762 4.579 12.039 1.00 98.56 239 VAL A C 1
ATOM 1871 O O . VAL A 1 239 ? -8.812 4.853 12.607 1.00 98.56 239 VAL A O 1
ATOM 1874 N N . ASP A 1 240 ? -6.966 5.498 11.514 1.00 98.06 240 ASP A N 1
ATOM 1875 C CA . ASP A 1 240 ? -7.175 6.935 11.681 1.00 98.06 240 ASP A CA 1
ATOM 1876 C C . ASP A 1 240 ? -6.570 7.673 10.493 1.00 98.06 240 ASP A C 1
ATOM 1878 O O . ASP A 1 240 ? -5.648 7.187 9.837 1.00 98.06 240 ASP A O 1
ATOM 1882 N N . ASP A 1 241 ? -7.045 8.868 10.216 1.00 95.25 241 ASP A N 1
ATOM 1883 C CA . ASP A 1 241 ? -6.549 9.696 9.133 1.00 95.25 241 ASP A CA 1
ATOM 1884 C C . ASP A 1 241 ? -5.688 10.868 9.627 1.00 95.25 241 ASP A C 1
ATOM 1886 O O . ASP A 1 241 ? -5.167 11.636 8.818 1.00 95.25 241 ASP A O 1
ATOM 1890 N N . GLN A 1 242 ? -5.441 10.986 10.930 1.00 93.69 242 GLN A N 1
ATOM 1891 C CA . GLN A 1 242 ? -4.540 11.974 11.508 1.00 93.69 242 GLN A CA 1
ATOM 1892 C C . GLN A 1 242 ? -3.351 11.297 12.177 1.00 93.69 242 GLN A C 1
ATOM 1894 O O . GLN A 1 242 ? -3.448 10.637 13.209 1.00 93.69 242 GLN A O 1
ATOM 1899 N N . ARG A 1 243 ? -2.158 11.549 11.628 1.00 90.75 243 ARG A N 1
ATOM 1900 C CA . ARG A 1 243 ? -0.906 10.972 12.138 1.00 90.75 243 ARG A CA 1
ATOM 1901 C C . ARG A 1 243 ? -0.624 11.352 13.593 1.00 90.75 243 ARG A C 1
ATOM 1903 O O . ARG A 1 243 ? -0.083 10.540 14.341 1.00 90.75 243 ARG A O 1
ATOM 1910 N N . ALA A 1 244 ? -1.010 12.565 13.994 1.00 94.12 244 ALA A N 1
ATOM 1911 C CA . ALA A 1 244 ? -0.838 13.048 15.360 1.00 94.12 244 ALA A CA 1
ATOM 1912 C C . ALA A 1 244 ? -1.497 12.109 16.388 1.00 94.12 244 ALA A C 1
ATOM 1914 O O . ALA A 1 244 ? -0.931 11.887 17.451 1.00 94.12 244 ALA A O 1
ATOM 1915 N N . ASN A 1 245 ? -2.607 11.446 16.039 1.00 96.56 245 ASN A N 1
ATOM 1916 C CA . ASN A 1 245 ? -3.322 10.547 16.947 1.00 96.56 245 ASN A CA 1
ATOM 1917 C C . ASN A 1 245 ? -2.536 9.272 17.311 1.00 96.56 245 ASN A C 1
ATOM 1919 O O . ASN A 1 245 ? -2.833 8.650 18.335 1.00 96.56 245 ASN A O 1
ATOM 1923 N N . PHE A 1 246 ? -1.515 8.888 16.532 1.00 96.19 246 PHE A N 1
ATOM 1924 C CA . PHE A 1 246 ? -0.725 7.673 16.770 1.00 96.19 246 PHE A CA 1
ATOM 1925 C C . PHE A 1 246 ? 0.360 7.836 17.835 1.00 96.19 246 PHE A C 1
ATOM 1927 O O . PHE A 1 246 ? 0.887 6.836 18.334 1.00 96.19 246 PHE A O 1
ATOM 1934 N N . GLN A 1 247 ? 0.745 9.066 18.176 1.00 95.50 247 GLN A N 1
ATOM 1935 C CA . GLN A 1 247 ? 1.774 9.316 19.179 1.00 95.50 247 GLN A CA 1
ATOM 1936 C C . GLN A 1 247 ? 1.510 10.615 19.925 1.00 95.50 247 GLN A C 1
ATOM 1938 O O . GLN A 1 247 ? 1.639 11.709 19.388 1.00 95.50 247 GLN A O 1
ATOM 1943 N N . SER A 1 248 ? 1.205 10.467 21.205 1.00 95.69 248 SER A N 1
ATOM 1944 C CA . SER A 1 248 ? 1.051 11.582 22.119 1.00 95.69 248 SER A CA 1
ATOM 1945 C C . SER A 1 248 ? 2.405 12.190 22.464 1.00 95.69 248 SER A C 1
ATOM 1947 O O . SER A 1 248 ? 3.371 11.474 22.749 1.00 95.69 248 SER A O 1
ATOM 1949 N N . GLN A 1 249 ? 2.445 13.517 22.575 1.00 94.00 249 GLN A N 1
ATOM 1950 C CA . GLN A 1 249 ? 3.592 14.257 23.117 1.00 94.00 249 GLN A CA 1
ATOM 1951 C C . GLN A 1 249 ? 3.948 13.860 24.562 1.00 94.00 249 GLN A C 1
ATOM 1953 O O . GLN A 1 249 ? 5.020 14.196 25.055 1.00 94.00 249 GLN A O 1
ATOM 1958 N N . PHE A 1 250 ? 3.063 13.131 25.248 1.00 93.69 250 PHE A N 1
ATOM 1959 C CA . PHE A 1 250 ? 3.265 12.659 26.614 1.00 93.69 250 PHE A CA 1
ATOM 1960 C C . PHE A 1 250 ? 3.691 11.185 26.708 1.00 93.69 250 PHE A C 1
ATOM 1962 O O . PHE A 1 250 ? 3.608 10.585 27.780 1.00 93.69 250 PHE A O 1
ATOM 1969 N N . GLY A 1 251 ? 4.125 10.593 25.594 1.00 93.12 251 GLY A N 1
ATOM 1970 C CA . GLY A 1 251 ? 4.759 9.273 25.556 1.00 93.12 251 GLY A CA 1
ATOM 1971 C C . GLY A 1 251 ? 3.826 8.097 25.258 1.00 93.12 251 GLY A C 1
ATOM 1972 O O . GLY A 1 251 ? 4.318 6.999 25.004 1.00 93.12 251 GLY A O 1
ATOM 1973 N N . ALA A 1 252 ? 2.502 8.290 25.232 1.00 95.88 252 ALA A N 1
ATOM 1974 C CA . ALA A 1 252 ? 1.586 7.250 24.762 1.00 95.88 252 ALA A CA 1
ATOM 1975 C C . ALA A 1 252 ? 1.753 7.045 23.248 1.00 95.88 252 ALA A C 1
ATOM 1977 O O . ALA A 1 252 ? 1.707 7.999 22.473 1.00 95.88 252 ALA A O 1
ATOM 1978 N N . SER A 1 253 ? 1.944 5.799 22.821 1.00 95.19 253 SER A N 1
ATOM 1979 C CA . SER A 1 253 ? 2.256 5.452 21.434 1.00 95.19 253 SER A CA 1
ATOM 1980 C C . SER A 1 253 ? 1.434 4.248 21.003 1.00 95.19 253 SER A C 1
ATOM 1982 O O . SER A 1 253 ? 1.429 3.217 21.678 1.00 95.19 253 SER A O 1
ATOM 1984 N N . ILE A 1 254 ? 0.738 4.380 19.876 1.00 95.88 254 ILE A N 1
ATOM 1985 C CA . ILE A 1 254 ? 0.060 3.260 19.238 1.00 95.88 254 ILE A CA 1
ATOM 1986 C C . ILE A 1 254 ? 1.104 2.393 18.544 1.00 95.88 254 ILE A C 1
ATOM 1988 O O . ILE A 1 254 ? 1.872 2.881 17.716 1.00 95.88 254 ILE A O 1
ATOM 1992 N N . LEU A 1 255 ? 1.126 1.102 18.877 1.00 94.50 255 LEU A N 1
ATOM 1993 C CA . LEU A 1 255 ? 2.077 0.166 18.282 1.00 94.50 255 LEU A CA 1
ATOM 1994 C C . LEU A 1 255 ? 1.644 -0.290 16.892 1.00 94.50 255 LEU A C 1
ATOM 1996 O O . LEU A 1 255 ? 2.507 -0.507 16.055 1.00 94.50 255 LEU A O 1
ATOM 2000 N N . ARG A 1 256 ? 0.340 -0.423 16.635 1.00 95.62 256 ARG A N 1
ATOM 2001 C CA . ARG A 1 256 ? -0.204 -0.857 15.345 1.00 95.62 256 ARG A CA 1
ATOM 2002 C C . ARG A 1 256 ? -1.232 0.140 14.861 1.00 95.62 256 ARG A C 1
ATOM 2004 O O . ARG A 1 256 ? -2.236 0.370 15.535 1.00 95.62 256 ARG A O 1
ATOM 2011 N N . TYR A 1 257 ? -0.991 0.727 13.705 1.00 96.56 257 TYR A N 1
ATOM 2012 C CA . TYR A 1 257 ? -1.875 1.747 13.177 1.00 96.56 257 TYR A CA 1
ATOM 2013 C C . TYR A 1 257 ? -2.016 1.646 11.664 1.00 96.56 257 TYR A C 1
ATOM 2015 O O . TYR A 1 257 ? -1.122 1.147 10.981 1.00 96.56 257 TYR A O 1
ATOM 2023 N N . CYS A 1 258 ? -3.141 2.134 11.150 1.00 96.38 258 CYS A N 1
ATOM 2024 C CA . CYS A 1 258 ? -3.336 2.361 9.729 1.00 96.38 258 CYS A CA 1
ATOM 2025 C C . CYS A 1 258 ? -3.735 3.814 9.483 1.00 96.38 258 CYS A C 1
ATOM 2027 O O . CYS A 1 258 ? -4.758 4.272 9.985 1.00 96.38 258 CYS A O 1
ATOM 2029 N N . LYS A 1 259 ? -2.920 4.525 8.702 1.00 94.62 259 LYS A N 1
ATOM 2030 C CA . LYS A 1 259 ? -3.170 5.889 8.248 1.00 94.62 259 LYS A CA 1
ATOM 2031 C C . LYS A 1 259 ? -4.033 5.861 6.992 1.00 94.62 259 LYS A C 1
ATOM 2033 O O . LYS A 1 259 ? -3.574 5.380 5.957 1.00 94.62 259 LYS A O 1
ATOM 2038 N N . VAL A 1 260 ? -5.248 6.394 7.061 1.00 94.50 260 VAL A N 1
ATOM 2039 C CA . VAL A 1 260 ? -6.089 6.621 5.874 1.00 94.50 260 VAL A CA 1
ATOM 2040 C C . VAL A 1 260 ? -5.613 7.887 5.161 1.00 94.50 260 VAL A C 1
ATOM 2042 O O . VAL A 1 260 ? -5.270 8.878 5.813 1.00 94.50 260 VAL A O 1
ATOM 2045 N N . ALA A 1 261 ? -5.520 7.857 3.833 1.00 90.38 261 ALA A N 1
ATOM 2046 C CA . ALA A 1 261 ? -5.139 9.029 3.050 1.00 90.38 261 ALA A CA 1
ATOM 2047 C C . ALA A 1 261 ? -6.265 10.073 3.034 1.00 90.38 261 ALA A C 1
ATOM 2049 O O . ALA A 1 261 ? -7.441 9.717 3.011 1.00 90.38 261 ALA A O 1
ATOM 2050 N N . ARG A 1 262 ? -5.880 11.354 3.004 1.00 88.44 262 ARG A N 1
ATOM 2051 C CA . ARG A 1 262 ? -6.793 12.468 2.743 1.00 88.44 262 ARG A CA 1
ATOM 2052 C C . ARG A 1 262 ? -6.467 13.122 1.406 1.00 88.44 262 ARG A C 1
ATOM 2054 O O . ARG A 1 262 ? -5.321 13.066 0.961 1.00 88.44 262 ARG A O 1
ATOM 2061 N N . TYR A 1 263 ? -7.458 13.739 0.784 1.00 86.19 263 TYR A N 1
ATOM 2062 C CA . TYR A 1 263 ? -7.340 14.356 -0.527 1.00 86.19 263 TYR A CA 1
ATOM 2063 C C . TYR A 1 263 ? -8.391 15.446 -0.732 1.00 86.19 263 TYR A C 1
ATOM 2065 O O . TYR A 1 263 ? -9.425 15.492 -0.066 1.00 86.19 263 TYR A O 1
ATOM 2073 N N . ASP A 1 264 ? -8.111 16.326 -1.684 1.00 88.31 264 ASP A N 1
ATOM 2074 C CA . ASP A 1 264 ? -9.058 17.334 -2.139 1.00 88.31 264 ASP A CA 1
ATOM 2075 C C . ASP A 1 264 ? -9.778 16.803 -3.385 1.00 88.31 264 ASP A C 1
ATOM 2077 O O . ASP A 1 264 ? -9.159 16.187 -4.258 1.00 88.31 264 ASP A O 1
ATOM 2081 N N . ALA A 1 265 ? -11.086 17.036 -3.472 1.00 87.25 265 ALA A N 1
ATOM 2082 C CA . ALA A 1 265 ? -11.903 16.629 -4.606 1.00 87.25 265 ALA A CA 1
ATOM 2083 C C . ALA A 1 265 ? -12.652 17.819 -5.203 1.00 87.25 265 ALA A C 1
ATOM 2085 O O . ALA A 1 265 ? -13.410 18.509 -4.519 1.00 87.25 265 ALA A O 1
ATOM 2086 N N . ASP A 1 266 ? -12.488 18.010 -6.508 1.00 85.50 266 ASP A N 1
ATOM 2087 C CA . ASP A 1 266 ? -13.319 18.920 -7.286 1.00 85.50 266 ASP A CA 1
ATOM 2088 C C . ASP A 1 266 ? -14.624 18.231 -7.698 1.00 85.50 266 ASP A C 1
ATOM 2090 O O . ASP A 1 266 ? -14.616 17.077 -8.127 1.00 85.50 266 ASP A O 1
ATOM 2094 N N . LEU A 1 267 ? -15.739 18.968 -7.625 1.00 83.06 267 LEU A N 1
ATOM 2095 C CA . LEU A 1 267 ? -17.063 18.527 -8.091 1.00 83.06 267 LEU A CA 1
ATOM 2096 C C . LEU A 1 267 ? -17.595 17.266 -7.384 1.00 83.06 267 LEU A C 1
ATOM 2098 O O . LEU A 1 267 ? -18.188 16.389 -8.013 1.00 83.06 267 LEU A O 1
ATOM 2102 N N . TYR A 1 268 ? -17.400 17.167 -6.068 1.00 86.19 268 TYR A N 1
ATOM 2103 C CA . TYR A 1 268 ? -17.936 16.061 -5.273 1.00 86.19 268 TYR A CA 1
ATOM 2104 C C . TYR A 1 268 ? -19.456 16.207 -5.090 1.00 86.19 268 TYR A C 1
ATOM 2106 O O . TYR A 1 268 ? -19.895 17.085 -4.358 1.00 86.19 268 TYR A O 1
ATOM 2114 N N . TYR A 1 269 ? -20.261 15.369 -5.758 1.00 84.94 269 TYR A N 1
ATOM 2115 C CA . TYR A 1 269 ? -21.739 15.429 -5.749 1.00 84.94 269 TYR A CA 1
ATOM 2116 C C . TYR A 1 269 ? -22.292 16.861 -5.886 1.00 84.94 269 TYR A C 1
ATOM 2118 O O . TYR A 1 269 ? -23.030 17.340 -5.030 1.00 84.94 269 TYR A O 1
ATOM 2126 N N . ASP A 1 270 ? -21.872 17.568 -6.939 1.00 86.19 270 ASP A N 1
ATOM 2127 C CA . ASP A 1 270 ? -22.235 18.967 -7.239 1.00 86.19 270 ASP A CA 1
ATOM 2128 C C . ASP A 1 270 ? -21.776 20.015 -6.208 1.00 86.19 270 ASP A C 1
ATOM 2130 O O . ASP A 1 270 ? -21.932 21.223 -6.420 1.00 86.19 270 ASP A O 1
ATOM 2134 N N . MET A 1 271 ? -21.112 19.596 -5.129 1.00 85.25 271 MET A N 1
ATOM 2135 C CA . MET A 1 271 ? -20.363 20.505 -4.278 1.00 85.25 271 MET A CA 1
ATOM 2136 C C . MET A 1 271 ? -19.135 20.998 -5.042 1.00 85.25 271 MET A C 1
ATOM 2138 O O . MET A 1 271 ? -18.525 20.286 -5.843 1.00 85.25 271 MET A O 1
ATOM 2142 N N . ARG A 1 272 ? -18.740 22.248 -4.784 1.00 89.12 272 ARG A N 1
ATOM 2143 C CA . ARG A 1 272 ? -17.441 22.768 -5.239 1.00 89.12 272 ARG A CA 1
ATOM 2144 C C . ARG A 1 272 ? -16.301 21.960 -4.601 1.00 89.12 272 ARG A C 1
ATOM 2146 O O . ARG A 1 272 ? -16.540 20.971 -3.926 1.00 89.12 272 ARG A O 1
ATOM 2153 N N . MET A 1 273 ? -15.059 22.399 -4.794 1.00 89.38 273 MET A N 1
ATOM 2154 C CA . MET A 1 273 ? -13.887 21.799 -4.153 1.00 89.38 273 MET A CA 1
ATOM 2155 C C . MET A 1 273 ? -14.137 21.502 -2.661 1.00 89.38 273 MET A C 1
ATOM 2157 O O . MET A 1 273 ? -14.269 22.429 -1.854 1.00 89.38 273 MET A O 1
ATOM 2161 N N . VAL A 1 274 ? -14.194 20.216 -2.312 1.00 89.75 274 VAL A N 1
ATOM 2162 C CA . VAL A 1 274 ? -14.256 19.724 -0.934 1.00 89.75 274 VAL A CA 1
ATOM 2163 C C . VAL A 1 274 ? -12.849 19.293 -0.557 1.00 89.75 274 VAL A C 1
ATOM 2165 O O . VAL A 1 274 ? -12.220 18.500 -1.255 1.00 89.75 274 VAL A O 1
ATOM 2168 N N . LYS A 1 275 ? -12.331 19.865 0.528 1.00 90.44 275 LYS A N 1
ATOM 2169 C CA . LYS A 1 275 ? -10.959 19.624 0.971 1.00 90.44 275 LYS A CA 1
ATOM 2170 C C . LYS A 1 275 ? -10.883 18.549 2.036 1.00 90.44 275 LYS A C 1
ATOM 2172 O O . LYS A 1 275 ? -11.819 18.410 2.819 1.00 90.44 275 LYS A O 1
ATOM 2177 N N . ASN A 1 276 ? -9.720 17.911 2.139 1.00 89.06 276 ASN A N 1
ATOM 2178 C CA . ASN A 1 276 ? -9.385 16.960 3.200 1.00 89.06 276 ASN A CA 1
ATOM 2179 C C . ASN A 1 276 ? -10.375 15.795 3.336 1.00 89.06 276 ASN A C 1
ATOM 2181 O O . ASN A 1 276 ? -10.548 15.284 4.438 1.00 89.06 276 ASN A O 1
ATOM 2185 N N . MET A 1 277 ? -11.009 15.381 2.242 1.00 91.69 277 MET A N 1
ATOM 2186 C CA . MET A 1 277 ? -11.822 14.169 2.203 1.00 91.69 277 MET A CA 1
ATOM 2187 C C . MET A 1 277 ? -10.945 12.944 2.434 1.00 91.69 277 MET A C 1
ATOM 2189 O O . MET A 1 277 ? -9.754 12.988 2.150 1.00 91.69 277 MET A O 1
ATOM 2193 N N . GLY A 1 278 ? -11.513 11.850 2.917 1.00 92.00 278 GLY A N 1
ATOM 2194 C CA . GLY A 1 278 ? -10.774 10.618 3.164 1.00 92.00 278 GLY A CA 1
ATOM 2195 C C . GLY A 1 278 ? -11.633 9.390 2.932 1.00 92.00 278 GLY A C 1
ATOM 2196 O O . GLY A 1 278 ? -12.405 9.330 1.983 1.00 92.00 278 GLY A O 1
ATOM 2197 N N . GLY A 1 279 ? -11.498 8.406 3.811 1.00 95.00 279 GLY A N 1
ATOM 2198 C CA . GLY A 1 279 ? -12.275 7.177 3.783 1.00 95.00 279 GLY A CA 1
ATOM 2199 C C . GLY A 1 279 ? -11.486 5.974 3.272 1.00 95.00 279 GLY A C 1
ATOM 2200 O O . GLY A 1 279 ? -10.922 5.975 2.179 1.00 95.00 279 GLY A O 1
ATOM 2201 N N . ILE A 1 280 ? -11.504 4.888 4.046 1.00 96.81 280 ILE A N 1
ATOM 2202 C CA . ILE A 1 280 ? -10.932 3.593 3.639 1.00 96.81 280 ILE A CA 1
ATOM 2203 C C . ILE A 1 280 ? -11.559 3.157 2.312 1.00 96.81 280 ILE A C 1
ATOM 2205 O O . ILE A 1 280 ? -12.788 3.117 2.211 1.00 96.81 280 ILE A O 1
ATOM 2209 N N . GLY A 1 281 ? -10.738 2.843 1.309 1.00 94.50 281 GLY A N 1
ATOM 2210 C CA . GLY A 1 281 ? -11.196 2.362 0.007 1.00 94.50 281 GLY A CA 1
ATOM 2211 C C . GLY A 1 281 ? -11.948 3.397 -0.821 1.00 94.50 281 GLY A C 1
ATOM 2212 O O . GLY A 1 281 ? -12.703 3.041 -1.724 1.00 94.50 281 GLY A O 1
ATOM 2213 N N . ALA A 1 282 ? -11.752 4.680 -0.519 1.00 91.69 282 ALA A N 1
ATOM 2214 C CA . ALA A 1 282 ? -12.337 5.768 -1.279 1.00 91.69 282 ALA A CA 1
ATOM 2215 C C . ALA A 1 282 ? -11.861 5.808 -2.735 1.00 91.69 282 ALA A C 1
ATOM 2217 O O . ALA A 1 282 ? -12.672 6.013 -3.632 1.00 91.69 282 ALA A O 1
ATOM 2218 N N . HIS A 1 283 ? -10.563 5.604 -2.966 1.00 89.94 283 HIS A N 1
ATOM 2219 C CA . HIS A 1 283 ? -9.945 5.641 -4.295 1.00 89.94 283 HIS A CA 1
ATOM 2220 C C . HIS A 1 283 ? -9.466 4.277 -4.788 1.00 89.94 283 HIS A C 1
ATOM 2222 O O . HIS A 1 283 ? -9.146 4.140 -5.970 1.00 89.94 283 HIS A O 1
ATOM 2228 N N . HIS A 1 284 ? -9.370 3.279 -3.906 1.00 87.38 284 HIS A N 1
ATOM 2229 C CA . HIS A 1 284 ? -8.777 2.001 -4.267 1.00 87.38 284 HIS A CA 1
ATOM 2230 C C . HIS A 1 284 ? -9.312 0.841 -3.422 1.00 87.38 284 HIS A C 1
ATOM 2232 O O . HIS A 1 284 ? -9.163 0.828 -2.204 1.00 87.38 284 HIS A O 1
ATOM 2238 N N . ASP A 1 285 ? -9.849 -0.193 -4.071 1.00 89.31 285 ASP A N 1
ATOM 2239 C CA . ASP A 1 285 ? -10.398 -1.368 -3.374 1.00 89.31 285 ASP A CA 1
ATOM 2240 C C . ASP A 1 285 ? -9.363 -2.138 -2.546 1.00 89.31 285 ASP A C 1
ATOM 2242 O O . ASP A 1 285 ? -9.694 -2.733 -1.523 1.00 89.31 285 ASP A O 1
ATOM 2246 N N . ALA A 1 286 ? -8.091 -2.091 -2.945 1.00 87.25 286 ALA A N 1
ATOM 2247 C CA . ALA A 1 286 ? -7.022 -2.765 -2.204 1.00 87.25 286 ALA A CA 1
ATOM 2248 C C . ALA A 1 286 ? -6.862 -2.282 -0.747 1.00 87.25 286 ALA A C 1
ATOM 2250 O O . ALA A 1 286 ? -6.245 -2.995 0.046 1.00 87.25 286 ALA A O 1
ATOM 2251 N N . ASP A 1 287 ? -7.409 -1.120 -0.365 1.00 92.56 287 ASP A N 1
ATOM 2252 C CA . ASP A 1 287 ? -7.385 -0.651 1.027 1.00 92.56 287 ASP A CA 1
ATOM 2253 C C . ASP A 1 287 ? -8.102 -1.634 1.969 1.00 92.56 287 ASP A C 1
ATOM 2255 O O . ASP A 1 287 ? -7.623 -1.879 3.079 1.00 92.56 287 ASP A O 1
ATOM 2259 N N . TYR A 1 288 ? -9.214 -2.237 1.525 1.00 94.38 288 TYR A N 1
ATOM 2260 C CA . TYR A 1 288 ? -9.994 -3.175 2.340 1.00 94.38 288 TYR A CA 1
ATOM 2261 C C . TYR A 1 288 ? -9.185 -4.439 2.659 1.00 94.38 288 TYR A C 1
ATOM 2263 O O . TYR A 1 288 ? -9.090 -4.855 3.818 1.00 94.38 288 TYR A O 1
ATOM 2271 N N . ASP A 1 289 ? -8.549 -5.020 1.640 1.00 90.06 289 ASP A N 1
ATOM 2272 C CA . ASP A 1 289 ? -7.717 -6.216 1.790 1.00 90.06 289 ASP A CA 1
ATOM 2273 C C . ASP A 1 289 ? -6.431 -5.912 2.564 1.00 90.06 289 ASP A C 1
ATOM 2275 O O . ASP A 1 289 ? -5.984 -6.727 3.374 1.00 90.06 289 ASP A O 1
ATOM 2279 N N . THR A 1 290 ? -5.857 -4.722 2.367 1.00 90.81 290 THR A N 1
ATOM 2280 C CA . THR A 1 290 ? -4.674 -4.260 3.103 1.00 90.81 290 THR A CA 1
ATOM 2281 C C . THR A 1 290 ? -4.964 -4.151 4.595 1.00 90.81 290 THR A C 1
ATOM 2283 O O . THR A 1 290 ? -4.203 -4.696 5.400 1.00 90.81 290 THR A O 1
ATOM 2286 N N . LEU A 1 291 ? -6.080 -3.519 4.982 1.00 95.69 291 LEU A N 1
ATOM 2287 C CA . LEU A 1 291 ? -6.468 -3.422 6.388 1.00 95.69 291 LEU A CA 1
ATOM 2288 C C . LEU A 1 291 ? -6.740 -4.802 6.987 1.00 95.69 291 LEU A C 1
ATOM 2290 O O . LEU A 1 291 ? -6.243 -5.112 8.069 1.00 95.69 291 LEU A O 1
ATOM 2294 N N . LYS A 1 292 ? -7.502 -5.641 6.275 1.00 95.00 292 LYS A N 1
ATOM 2295 C CA . LYS A 1 292 ? -7.815 -7.003 6.714 1.00 95.00 292 LYS A CA 1
ATOM 2296 C C . LYS A 1 292 ? -6.537 -7.797 6.991 1.00 95.00 292 LYS A C 1
ATOM 2298 O O . LYS A 1 292 ? -6.368 -8.296 8.100 1.00 95.00 292 LYS A O 1
ATOM 2303 N N . ARG A 1 293 ? -5.615 -7.849 6.024 1.00 90.31 293 ARG A N 1
ATOM 2304 C CA . ARG A 1 293 ? -4.334 -8.561 6.162 1.00 90.31 293 ARG A CA 1
ATOM 2305 C C . ARG A 1 293 ? -3.489 -7.996 7.298 1.00 90.31 293 ARG A C 1
ATOM 2307 O O . ARG A 1 293 ? -2.871 -8.761 8.025 1.00 90.31 293 ARG A O 1
ATOM 2314 N N . PHE A 1 294 ? -3.467 -6.676 7.485 1.00 94.25 294 PHE A N 1
ATOM 2315 C CA . PHE A 1 294 ? -2.729 -6.075 8.596 1.00 94.25 294 PHE A CA 1
ATOM 2316 C C . PHE A 1 294 ? -3.306 -6.448 9.962 1.00 94.25 294 PHE A C 1
ATOM 2318 O O . PHE A 1 294 ? -2.553 -6.652 10.908 1.00 94.25 294 PHE A O 1
ATOM 2325 N N . VAL A 1 295 ? -4.628 -6.548 10.086 1.00 95.12 295 VAL A N 1
ATOM 2326 C CA . VAL A 1 295 ? -5.256 -6.986 11.336 1.00 95.12 295 VAL A CA 1
ATOM 2327 C C . VAL A 1 295 ? -4.996 -8.475 11.608 1.00 95.12 295 VAL A C 1
ATOM 2329 O O . VAL A 1 295 ? -4.892 -8.881 12.768 1.00 95.12 295 VAL A O 1
ATOM 2332 N N . GLU A 1 296 ? -4.878 -9.286 10.558 1.00 92.25 296 GLU A N 1
ATOM 2333 C CA . GLU A 1 296 ? -4.549 -10.710 10.662 1.00 92.25 296 GLU A CA 1
ATOM 2334 C C . GLU A 1 296 ? -3.078 -10.930 11.035 1.00 92.25 296 GLU A C 1
ATOM 2336 O O . GLU A 1 296 ? -2.805 -11.626 12.013 1.00 92.25 296 GLU A O 1
ATOM 2341 N N . ASP A 1 297 ? -2.160 -10.270 10.322 1.00 88.50 297 ASP A N 1
ATOM 2342 C CA . ASP A 1 297 ? -0.714 -10.476 10.423 1.00 88.50 297 ASP A CA 1
ATOM 2343 C C . ASP A 1 297 ? 0.056 -9.137 10.579 1.00 88.50 297 ASP A C 1
ATOM 2345 O O . ASP A 1 297 ? 0.869 -8.764 9.722 1.00 88.50 297 ASP A O 1
ATOM 2349 N N . PRO A 1 298 ? -0.149 -8.367 11.666 1.00 90.56 298 PRO A N 1
ATOM 2350 C CA . PRO A 1 298 ? 0.431 -7.025 11.817 1.00 90.56 298 PRO A CA 1
ATOM 2351 C C . PRO A 1 298 ? 1.963 -7.010 11.815 1.00 90.56 298 PRO A C 1
ATOM 2353 O O . PRO A 1 298 ? 2.570 -6.054 11.327 1.00 90.56 298 PRO A O 1
ATOM 2356 N N . TRP A 1 299 ? 2.593 -8.097 12.271 1.00 85.00 299 TRP A N 1
ATOM 2357 C CA . TRP A 1 299 ? 4.049 -8.300 12.242 1.00 85.00 299 TRP A CA 1
ATOM 2358 C C . TRP A 1 299 ? 4.639 -8.367 10.849 1.00 85.00 299 TRP A C 1
ATOM 2360 O O . TRP A 1 299 ? 5.858 -8.260 10.691 1.00 85.00 299 TRP A O 1
ATOM 2370 N N . MET A 1 300 ? 3.810 -8.500 9.821 1.00 82.31 300 MET A N 1
ATOM 2371 C CA . MET A 1 300 ? 4.268 -8.368 8.453 1.00 82.31 300 MET A CA 1
ATOM 2372 C C . MET A 1 300 ? 4.586 -6.913 8.130 1.00 82.31 300 MET A C 1
ATOM 2374 O O . MET A 1 300 ? 5.559 -6.675 7.421 1.00 82.31 300 MET A O 1
ATOM 2378 N N . CYS A 1 301 ? 3.879 -5.949 8.722 1.00 85.56 301 CYS A N 1
ATOM 2379 C CA . CYS A 1 301 ? 3.968 -4.517 8.435 1.00 85.56 301 CYS A CA 1
ATOM 2380 C C . CYS A 1 301 ? 4.871 -3.746 9.407 1.00 85.56 301 CYS A C 1
ATOM 2382 O O . CYS A 1 301 ? 4.529 -2.635 9.799 1.00 85.56 301 CYS A O 1
ATOM 2384 N N . LYS A 1 302 ? 6.023 -4.303 9.801 1.00 86.06 302 LYS A N 1
ATOM 2385 C CA . LYS A 1 302 ? 6.967 -3.577 10.663 1.00 86.06 302 LYS A CA 1
ATOM 2386 C C . LYS A 1 302 ? 7.340 -2.223 10.053 1.00 86.06 302 LYS A C 1
ATOM 2388 O O . LYS A 1 302 ? 7.667 -2.140 8.871 1.00 86.06 302 LYS A O 1
ATOM 2393 N N . GLU A 1 303 ? 7.304 -1.183 10.877 1.00 82.56 303 GLU A N 1
ATOM 2394 C CA . GLU A 1 303 ? 7.815 0.145 10.556 1.00 82.56 303 GLU A CA 1
ATOM 2395 C C . GLU A 1 303 ? 9.344 0.119 10.664 1.00 82.56 303 GLU A C 1
ATOM 2397 O O . GLU A 1 303 ? 9.939 0.613 11.619 1.00 82.56 303 GLU A O 1
ATOM 2402 N N . THR A 1 304 ? 9.979 -0.557 9.709 1.00 82.88 304 THR A N 1
ATOM 2403 C CA . THR A 1 304 ? 11.423 -0.499 9.486 1.00 82.88 304 THR A CA 1
ATOM 2404 C C . THR A 1 304 ? 11.697 0.472 8.352 1.00 82.88 304 THR A C 1
ATOM 2406 O O . THR A 1 304 ? 10.904 0.577 7.423 1.00 82.88 304 THR A O 1
ATOM 2409 N N . LEU A 1 305 ? 12.840 1.153 8.398 1.00 87.00 305 LEU A N 1
ATOM 2410 C CA . LEU A 1 305 ? 13.374 1.911 7.257 1.00 87.00 305 LEU A CA 1
ATOM 2411 C C . LEU A 1 305 ? 14.276 1.036 6.371 1.00 87.00 305 LEU A C 1
ATOM 2413 O O . LEU A 1 305 ? 15.132 1.549 5.661 1.00 87.00 305 LEU A O 1
ATOM 2417 N N . GLN A 1 306 ? 14.111 -0.283 6.482 1.00 91.00 306 GLN A N 1
ATOM 2418 C CA . GLN A 1 306 ? 14.910 -1.293 5.804 1.00 91.00 306 GLN A CA 1
ATOM 2419 C C . GLN A 1 306 ? 14.025 -2.176 4.935 1.00 91.00 306 GLN A C 1
ATOM 2421 O O . GLN A 1 306 ? 12.855 -2.417 5.268 1.00 91.00 306 GLN A O 1
ATOM 2426 N N . ILE A 1 307 ? 14.608 -2.679 3.851 1.00 94.50 307 ILE A N 1
ATOM 2427 C CA . ILE A 1 307 ? 14.011 -3.709 3.008 1.00 94.50 307 ILE A CA 1
ATOM 2428 C C . ILE A 1 307 ? 13.776 -4.987 3.820 1.00 94.50 307 ILE A C 1
ATOM 2430 O O . ILE A 1 307 ? 14.541 -5.329 4.719 1.00 94.50 307 ILE A O 1
ATOM 2434 N N . ARG A 1 308 ? 12.704 -5.713 3.503 1.00 93.94 308 ARG A N 1
ATOM 2435 C CA . ARG A 1 308 ? 12.421 -7.020 4.102 1.00 93.94 308 ARG A CA 1
ATOM 2436 C C . ARG A 1 308 ? 12.225 -8.063 3.023 1.00 93.94 308 ARG A C 1
ATOM 2438 O O . ARG A 1 308 ? 11.243 -7.988 2.287 1.00 93.94 308 ARG A O 1
ATOM 2445 N N . CYS A 1 309 ? 13.102 -9.053 2.982 1.00 96.19 309 CYS A N 1
ATOM 2446 C CA . CYS A 1 309 ? 13.034 -10.141 2.017 1.00 96.19 309 CYS A CA 1
ATOM 2447 C C . CYS A 1 309 ? 12.458 -11.420 2.629 1.00 96.19 309 CYS A C 1
ATOM 2449 O O . CYS A 1 309 ? 12.664 -11.691 3.812 1.00 96.19 309 CYS A O 1
ATOM 2451 N N . GLN A 1 310 ? 11.659 -12.153 1.847 1.00 95.69 310 GLN A N 1
ATOM 2452 C CA . GLN A 1 310 ? 10.955 -13.358 2.289 1.00 95.69 310 GLN A CA 1
ATOM 2453 C C . GLN A 1 310 ? 10.725 -14.344 1.136 1.00 95.69 310 GLN A C 1
ATOM 2455 O O . GLN A 1 310 ? 10.380 -13.950 0.019 1.00 95.69 310 GLN A O 1
ATOM 2460 N N . GLU A 1 311 ? 10.827 -15.632 1.449 1.00 95.88 311 GLU A N 1
ATOM 2461 C CA . GLU A 1 311 ? 10.427 -16.766 0.618 1.00 95.88 311 GLU A CA 1
ATOM 2462 C C . GLU A 1 311 ? 9.230 -17.481 1.259 1.00 95.88 311 GLU A C 1
ATOM 2464 O O . GLU A 1 311 ? 9.280 -17.899 2.411 1.00 95.88 311 GLU A O 1
ATOM 2469 N N . ARG A 1 312 ? 8.126 -17.611 0.523 1.00 94.12 312 ARG A N 1
ATOM 2470 C CA . ARG A 1 312 ? 6.961 -18.403 0.934 1.00 94.12 312 ARG A CA 1
ATOM 2471 C C . ARG A 1 312 ? 7.210 -19.879 0.678 1.00 94.12 312 ARG A C 1
ATOM 2473 O O . ARG A 1 312 ? 7.895 -20.223 -0.276 1.00 94.12 312 ARG A O 1
ATOM 2480 N N . ASP A 1 313 ? 6.535 -20.734 1.434 1.00 91.44 313 ASP A N 1
ATOM 2481 C CA . ASP A 1 313 ? 6.523 -22.165 1.148 1.00 91.44 313 ASP A CA 1
ATOM 2482 C C . ASP A 1 313 ? 5.933 -22.455 -0.238 1.00 91.44 313 ASP A C 1
ATOM 2484 O O . ASP A 1 313 ? 4.872 -21.944 -0.617 1.00 91.44 313 ASP A O 1
ATOM 2488 N N . PHE A 1 314 ? 6.595 -23.336 -0.983 1.00 94.00 314 PHE A N 1
ATOM 2489 C CA . PHE A 1 314 ? 6.101 -23.876 -2.245 1.00 94.00 314 PHE A CA 1
ATOM 2490 C C . PHE A 1 314 ? 6.595 -25.305 -2.448 1.00 94.00 314 PHE A C 1
ATOM 2492 O O . PHE A 1 314 ? 7.591 -25.738 -1.878 1.00 94.00 314 PHE A O 1
ATOM 2499 N N . ARG A 1 315 ? 5.908 -26.071 -3.295 1.00 93.56 315 ARG A N 1
ATOM 2500 C CA . ARG A 1 315 ? 6.312 -27.448 -3.597 1.00 93.56 315 ARG A CA 1
ATOM 2501 C C . ARG A 1 315 ? 7.672 -27.469 -4.302 1.00 93.56 315 ARG A C 1
ATOM 2503 O O . ARG A 1 315 ? 7.801 -26.896 -5.378 1.00 93.56 315 ARG A O 1
ATOM 2510 N N . GLY A 1 316 ? 8.634 -28.213 -3.756 1.00 92.75 316 GLY A N 1
ATOM 2511 C CA . GLY A 1 316 ? 9.982 -28.325 -4.318 1.00 92.75 316 GLY A CA 1
ATOM 2512 C C . GLY A 1 316 ? 10.977 -27.302 -3.768 1.00 92.75 316 GLY A C 1
ATOM 2513 O O . GLY A 1 316 ? 12.089 -27.219 -4.292 1.00 92.75 316 GLY A O 1
ATOM 2514 N N . TRP A 1 317 ? 10.613 -26.546 -2.726 1.00 92.75 317 TRP A N 1
ATOM 2515 C CA . TRP A 1 317 ? 11.520 -25.641 -2.010 1.00 92.75 317 TRP A CA 1
ATOM 2516 C C . TRP A 1 317 ? 12.773 -26.357 -1.480 1.00 92.75 317 TRP A C 1
ATOM 2518 O O . TRP A 1 317 ? 13.843 -25.759 -1.427 1.00 92.75 317 TRP A O 1
ATOM 2528 N N . GLU A 1 318 ? 12.685 -27.663 -1.202 1.00 94.06 318 GLU A N 1
ATOM 2529 C CA . GLU A 1 318 ? 13.796 -28.504 -0.739 1.00 94.06 318 GLU A CA 1
ATOM 2530 C C . GLU A 1 318 ? 14.942 -28.572 -1.757 1.00 94.06 318 GLU A C 1
ATOM 2532 O O . GLU A 1 318 ? 16.093 -28.806 -1.397 1.00 94.06 318 GLU A O 1
ATOM 2537 N N . SER A 1 319 ? 14.629 -28.362 -3.040 1.00 96.00 319 SER A N 1
ATOM 2538 C CA . SER A 1 319 ? 15.630 -28.290 -4.107 1.00 96.00 319 SER A CA 1
ATOM 2539 C C . SER A 1 319 ? 16.374 -26.955 -4.156 1.00 96.00 319 SER A C 1
ATOM 2541 O O . SER A 1 319 ? 17.276 -26.812 -4.979 1.00 96.00 319 SER A O 1
ATOM 2543 N N . GLN A 1 320 ? 15.997 -25.995 -3.299 1.00 97.06 320 GLN A N 1
ATOM 2544 C CA . GLN A 1 320 ? 16.604 -24.670 -3.184 1.00 97.06 320 GLN A CA 1
ATOM 2545 C C . GLN A 1 320 ? 16.805 -24.009 -4.559 1.00 97.06 320 GLN A C 1
ATOM 2547 O O . GLN A 1 320 ? 17.927 -23.664 -4.940 1.00 97.06 320 GLN A O 1
ATOM 2552 N N . PRO A 1 321 ? 15.730 -23.867 -5.362 1.00 97.31 321 PRO A N 1
ATOM 2553 C CA . PRO A 1 321 ? 15.865 -23.421 -6.741 1.00 97.31 321 PRO A CA 1
ATOM 2554 C C . PRO A 1 321 ? 16.509 -22.027 -6.775 1.00 97.31 321 PRO A C 1
ATOM 2556 O O . PRO A 1 321 ? 16.122 -21.164 -5.987 1.00 97.31 321 PRO A O 1
ATOM 2559 N N . PRO A 1 322 ? 17.469 -21.745 -7.670 1.00 97.94 322 PRO A N 1
ATOM 2560 C CA . PRO A 1 322 ? 18.140 -20.449 -7.687 1.00 97.94 322 PRO A CA 1
ATOM 2561 C C . PRO A 1 322 ? 17.205 -19.340 -8.184 1.00 97.94 322 PRO A C 1
ATOM 2563 O O . PRO A 1 322 ? 16.243 -19.596 -8.919 1.00 97.94 322 PRO A O 1
ATOM 2566 N N . VAL A 1 323 ? 17.504 -18.091 -7.824 1.00 98.50 323 VAL A N 1
ATOM 2567 C CA . VAL A 1 323 ? 16.858 -16.919 -8.431 1.00 98.50 323 VAL A CA 1
ATOM 2568 C C . VAL A 1 323 ? 17.470 -16.666 -9.808 1.00 98.50 323 VAL A C 1
ATOM 2570 O O . VAL A 1 323 ? 18.686 -16.528 -9.922 1.00 98.50 323 VAL A O 1
ATOM 2573 N N . LYS A 1 324 ? 16.629 -16.585 -10.845 1.00 98.56 324 LYS A N 1
ATOM 2574 C CA . LYS A 1 324 ? 17.033 -16.302 -12.236 1.00 98.56 324 LYS A CA 1
ATOM 2575 C C . LYS A 1 324 ? 16.589 -14.921 -12.710 1.00 98.56 324 LYS A C 1
ATOM 2577 O O . LYS A 1 324 ? 17.285 -14.306 -13.512 1.00 98.56 324 LYS A O 1
ATOM 2582 N N . LEU A 1 325 ? 15.439 -14.448 -12.229 1.00 98.75 325 LEU A N 1
ATOM 2583 C CA . LEU A 1 325 ? 14.834 -13.179 -12.623 1.00 98.75 325 LEU A CA 1
ATOM 2584 C C . LEU A 1 325 ? 14.535 -12.340 -11.380 1.00 98.75 325 LEU A C 1
ATOM 2586 O O . LEU A 1 325 ? 13.832 -12.798 -10.480 1.00 98.75 325 LEU A O 1
ATOM 2590 N N . VAL A 1 326 ? 15.033 -11.106 -11.359 1.00 98.81 326 VAL A N 1
ATOM 2591 C CA . VAL A 1 326 ? 14.700 -10.106 -10.340 1.00 98.81 326 VAL A CA 1
ATOM 2592 C C . VAL A 1 326 ? 13.921 -8.988 -11.011 1.00 98.81 326 VAL A C 1
ATOM 2594 O O . VAL A 1 326 ? 14.407 -8.343 -11.941 1.00 98.81 326 VAL A O 1
ATOM 2597 N N . VAL A 1 327 ? 12.692 -8.784 -10.556 1.00 98.75 327 VAL A N 1
ATOM 2598 C CA . VAL A 1 327 ? 11.789 -7.761 -11.074 1.00 98.75 327 VAL A CA 1
ATOM 2599 C C . VAL A 1 327 ? 11.655 -6.671 -10.029 1.00 98.75 327 VAL A C 1
ATOM 2601 O O . VAL A 1 327 ? 11.264 -6.956 -8.902 1.00 98.75 327 VAL A O 1
ATOM 2604 N N . PHE A 1 328 ? 11.968 -5.437 -10.397 1.00 98.75 328 PHE A N 1
ATOM 2605 C CA . PHE A 1 328 ? 11.807 -4.273 -9.532 1.00 98.75 328 PHE A CA 1
ATOM 2606 C C . PHE A 1 328 ? 10.535 -3.512 -9.899 1.00 98.75 328 PHE A C 1
ATOM 2608 O O . PHE A 1 328 ? 10.236 -3.328 -11.081 1.00 98.75 328 PHE A O 1
ATOM 2615 N N . ASP A 1 329 ? 9.807 -3.015 -8.906 1.00 98.31 329 ASP A N 1
ATOM 2616 C CA . ASP A 1 329 ? 8.992 -1.831 -9.141 1.00 98.31 329 ASP A CA 1
ATOM 2617 C C . ASP A 1 329 ? 9.886 -0.610 -9.370 1.00 98.31 329 ASP A C 1
ATOM 2619 O O . ASP A 1 329 ? 11.057 -0.575 -8.984 1.00 98.31 329 ASP A O 1
ATOM 2623 N N . PHE A 1 330 ? 9.332 0.401 -10.020 1.00 97.62 330 PHE A N 1
ATOM 2624 C CA . PHE A 1 330 ? 10.021 1.655 -10.245 1.00 97.62 330 PHE A CA 1
ATOM 2625 C C . PHE A 1 330 ? 9.731 2.655 -9.126 1.00 97.62 330 PHE A C 1
ATOM 2627 O O . PHE A 1 330 ? 10.657 3.079 -8.427 1.00 97.62 330 PHE A O 1
ATOM 2634 N N . ASP A 1 331 ? 8.453 2.992 -8.964 1.00 95.44 331 ASP A N 1
ATOM 2635 C CA . ASP A 1 331 ? 7.974 4.060 -8.095 1.00 95.44 331 ASP A CA 1
ATOM 2636 C C . ASP A 1 331 ? 8.210 3.703 -6.621 1.00 95.44 331 ASP A C 1
ATOM 2638 O O . ASP A 1 331 ? 7.880 2.602 -6.190 1.00 95.44 331 ASP A O 1
ATOM 2642 N N . GLU A 1 332 ? 8.898 4.583 -5.881 1.00 95.25 332 GLU A N 1
ATOM 2643 C CA . GLU A 1 332 ? 9.202 4.446 -4.444 1.00 95.25 332 GLU A CA 1
ATOM 2644 C C . GLU A 1 332 ? 9.907 3.119 -4.060 1.00 95.25 332 GLU A C 1
ATOM 2646 O O . GLU A 1 332 ? 10.029 2.748 -2.890 1.00 95.25 332 GLU A O 1
ATOM 2651 N N . THR A 1 333 ? 10.455 2.426 -5.061 1.00 96.94 333 THR A N 1
ATOM 2652 C CA . THR A 1 333 ? 11.254 1.202 -4.948 1.00 96.94 333 THR A CA 1
ATOM 2653 C C . THR A 1 333 ? 12.664 1.457 -5.466 1.00 96.94 333 THR A C 1
ATOM 2655 O O . THR A 1 333 ? 13.640 1.349 -4.718 1.00 96.94 333 THR A O 1
ATOM 2658 N N . LEU A 1 334 ? 12.799 1.852 -6.735 1.00 98.00 334 LEU A N 1
ATOM 2659 C CA . LEU A 1 334 ? 14.067 2.346 -7.278 1.00 98.00 334 LEU A CA 1
ATOM 2660 C C . LEU A 1 334 ? 14.198 3.848 -7.024 1.00 98.00 334 LEU A C 1
ATOM 2662 O O . LEU A 1 334 ? 15.266 4.317 -6.605 1.00 98.00 334 LEU A O 1
ATOM 2666 N N . THR A 1 335 ? 13.108 4.591 -7.216 1.00 97.25 335 THR A N 1
ATOM 2667 C CA . THR A 1 335 ? 13.018 6.000 -6.831 1.00 97.25 335 THR A CA 1
ATOM 2668 C C . THR A 1 335 ? 12.729 6.145 -5.328 1.00 97.25 335 THR A C 1
ATOM 2670 O O . THR A 1 335 ? 12.310 5.200 -4.668 1.00 97.25 335 THR A O 1
ATOM 2673 N N . LEU A 1 336 ? 13.004 7.320 -4.760 1.00 94.44 336 LEU A N 1
ATOM 2674 C CA . LEU A 1 336 ? 12.614 7.706 -3.397 1.00 94.44 336 LEU A CA 1
ATOM 2675 C C . LEU A 1 336 ? 11.207 8.294 -3.364 1.00 94.44 336 LEU A C 1
ATOM 2677 O O . LEU A 1 336 ? 10.433 8.038 -2.450 1.00 94.44 336 LEU A O 1
ATOM 2681 N N . ALA A 1 337 ? 10.935 9.132 -4.356 1.00 91.62 337 ALA A N 1
ATOM 2682 C CA . ALA A 1 337 ? 9.652 9.712 -4.691 1.00 91.62 337 ALA A CA 1
ATOM 2683 C C . ALA A 1 337 ? 9.680 9.987 -6.193 1.00 91.62 337 ALA A C 1
ATOM 2685 O O . ALA A 1 337 ? 10.705 10.435 -6.720 1.00 91.62 337 ALA A O 1
ATOM 2686 N N . THR A 1 338 ? 8.580 9.717 -6.886 1.00 92.88 338 THR A N 1
ATOM 2687 C CA . THR A 1 338 ? 8.580 9.762 -8.348 1.00 92.88 338 THR A CA 1
ATOM 2688 C C . THR A 1 338 ? 8.066 11.093 -8.884 1.00 92.88 338 THR A C 1
ATOM 2690 O O . THR A 1 338 ? 6.868 11.349 -9.016 1.00 92.88 338 THR A O 1
ATOM 2693 N N . PHE A 1 339 ? 9.009 11.955 -9.254 1.00 92.75 339 PHE A N 1
ATOM 2694 C CA . PHE A 1 339 ? 8.749 13.218 -9.928 1.00 92.75 339 PHE A CA 1
ATOM 2695 C C . PHE A 1 339 ? 8.912 13.048 -11.435 1.00 92.75 339 PHE A C 1
ATOM 2697 O O . PHE A 1 339 ? 10.022 12.846 -11.935 1.00 92.75 339 PHE A O 1
ATOM 2704 N N . MET A 1 340 ? 7.808 13.204 -12.165 1.00 91.06 340 MET A N 1
ATOM 2705 C CA . MET A 1 340 ? 7.815 13.211 -13.627 1.00 91.06 340 MET A CA 1
ATOM 2706 C C . MET A 1 340 ? 7.633 14.633 -14.173 1.00 91.06 340 MET A C 1
ATOM 2708 O O . MET A 1 340 ? 6.720 15.350 -13.752 1.00 91.06 340 MET A O 1
ATOM 2712 N N . PRO A 1 341 ? 8.441 15.042 -15.163 1.00 90.38 341 PRO A N 1
ATOM 2713 C CA . PRO A 1 341 ? 8.192 16.242 -15.950 1.00 90.38 341 PRO A CA 1
ATOM 2714 C C . PRO A 1 341 ? 6.818 16.225 -16.628 1.00 90.38 341 PRO A C 1
ATOM 2716 O O . PRO A 1 341 ? 6.379 15.204 -17.148 1.00 90.38 341 PRO A O 1
ATOM 2719 N N . GLN A 1 342 ? 6.185 17.394 -16.739 1.00 86.44 342 GLN A N 1
ATOM 2720 C CA . GLN A 1 342 ? 4.901 17.555 -17.443 1.00 86.44 342 GLN A CA 1
ATOM 2721 C C . GLN A 1 342 ? 5.014 17.402 -18.972 1.00 86.44 342 GLN A C 1
ATOM 2723 O O . GLN A 1 342 ? 4.011 17.314 -19.681 1.00 86.44 342 GLN A O 1
ATOM 2728 N N . SER A 1 343 ? 6.238 17.405 -19.506 1.00 89.38 343 SER A N 1
ATOM 2729 C CA . SER A 1 343 ? 6.494 17.261 -20.937 1.00 89.38 343 SER A CA 1
ATOM 2730 C C . SER A 1 343 ? 6.045 15.888 -21.430 1.00 89.38 343 SER A C 1
ATOM 2732 O O . SER A 1 343 ? 6.668 14.886 -21.100 1.00 89.38 343 SER A O 1
ATOM 2734 N N . LYS A 1 344 ? 5.047 15.838 -22.322 1.00 90.69 344 LYS A N 1
ATOM 2735 C CA . LYS A 1 344 ? 4.609 14.585 -22.970 1.00 90.69 344 LYS A CA 1
ATOM 2736 C C . LYS A 1 344 ? 5.749 13.839 -23.674 1.00 90.69 344 LYS A C 1
ATOM 2738 O O . LYS A 1 344 ? 5.702 12.621 -23.780 1.00 90.69 344 LYS A O 1
ATOM 2743 N N . ALA A 1 345 ? 6.786 14.556 -24.114 1.00 93.00 345 ALA A N 1
ATOM 2744 C CA . ALA A 1 345 ? 7.922 13.962 -24.809 1.00 93.00 345 ALA A CA 1
ATOM 2745 C C . ALA A 1 345 ? 8.699 12.951 -23.949 1.00 93.00 345 ALA A C 1
ATOM 2747 O O . ALA A 1 345 ? 9.267 12.018 -24.514 1.00 93.00 345 ALA A O 1
ATOM 2748 N N . ILE A 1 346 ? 8.679 13.075 -22.611 1.00 94.06 346 ILE A N 1
ATOM 2749 C CA . ILE A 1 346 ? 9.305 12.067 -21.741 1.00 94.06 346 ILE A CA 1
ATOM 2750 C C . ILE A 1 346 ? 8.632 10.698 -21.892 1.00 94.06 346 ILE A C 1
ATOM 2752 O O . ILE A 1 346 ? 9.309 9.682 -21.797 1.00 94.06 346 ILE A O 1
ATOM 2756 N N . ALA A 1 347 ? 7.328 10.663 -22.177 1.00 93.25 347 ALA A N 1
ATOM 2757 C CA . ALA A 1 347 ? 6.544 9.439 -22.317 1.00 93.25 347 ALA A CA 1
ATOM 2758 C C . ALA A 1 347 ? 6.508 8.890 -23.754 1.00 93.25 347 ALA A C 1
ATOM 2760 O O . ALA A 1 347 ? 6.079 7.762 -23.961 1.00 93.25 347 ALA A O 1
ATOM 2761 N N . THR A 1 348 ? 6.958 9.651 -24.758 1.00 94.12 348 THR A N 1
ATOM 2762 C CA . THR A 1 348 ? 6.828 9.245 -26.172 1.00 94.12 348 THR A CA 1
ATOM 2763 C C . THR A 1 348 ? 8.152 9.143 -26.925 1.00 94.12 348 THR A C 1
ATOM 2765 O O . THR A 1 348 ? 8.213 8.470 -27.952 1.00 94.12 348 THR A O 1
ATOM 2768 N N . LYS A 1 349 ? 9.227 9.789 -26.455 1.00 95.81 349 LYS A N 1
ATOM 2769 C CA . LYS A 1 349 ? 10.535 9.800 -27.128 1.00 95.81 349 LYS A CA 1
ATOM 2770 C C . LYS A 1 349 ? 11.590 9.101 -26.273 1.00 95.81 349 LYS A C 1
ATOM 2772 O O . LYS A 1 349 ? 12.014 9.623 -25.247 1.00 95.81 349 LYS A O 1
ATOM 2777 N N . VAL A 1 350 ? 12.073 7.942 -26.719 1.00 97.00 350 VAL A N 1
ATOM 2778 C CA . VAL A 1 350 ? 13.200 7.251 -26.070 1.00 97.00 350 VAL A CA 1
ATOM 2779 C C . VAL A 1 350 ? 14.469 8.103 -26.174 1.00 97.00 350 VAL A C 1
ATOM 2781 O O . VAL A 1 350 ? 14.839 8.545 -27.259 1.00 97.00 350 VAL A O 1
ATOM 2784 N N . GLY A 1 351 ? 15.163 8.294 -25.051 1.00 95.81 351 GLY A N 1
ATOM 2785 C CA . GLY A 1 351 ? 16.345 9.156 -24.958 1.00 95.81 351 GLY A CA 1
ATOM 2786 C C . GLY A 1 351 ? 16.024 10.643 -24.803 1.00 95.81 351 GLY A C 1
ATOM 2787 O O . GLY A 1 351 ? 16.893 11.470 -25.065 1.00 95.81 351 GLY A O 1
ATOM 2788 N N . TRP A 1 352 ? 14.798 10.992 -24.407 1.00 96.50 352 TRP A N 1
ATOM 2789 C CA . TRP A 1 352 ? 14.444 12.372 -24.081 1.00 96.50 352 TRP A CA 1
ATOM 2790 C C . TRP A 1 352 ? 15.331 12.920 -22.954 1.00 96.50 352 TRP A C 1
ATOM 2792 O O . TRP A 1 352 ? 15.661 12.209 -22.003 1.00 96.50 352 TRP A O 1
ATOM 2802 N N . THR A 1 353 ? 15.669 14.209 -23.041 1.00 95.62 353 THR A N 1
ATOM 2803 C CA . THR A 1 353 ? 16.372 14.936 -21.977 1.00 95.62 353 THR A CA 1
ATOM 2804 C C . THR A 1 353 ? 15.640 16.233 -21.630 1.00 95.62 353 THR A C 1
ATOM 2806 O O . THR A 1 353 ? 14.977 16.814 -22.495 1.00 95.62 353 THR A O 1
ATOM 2809 N N . PRO A 1 354 ? 15.797 16.763 -20.403 1.00 93.75 354 PRO A N 1
ATOM 2810 C CA . PRO A 1 354 ? 15.155 18.021 -20.021 1.00 93.75 354 PRO A CA 1
ATOM 2811 C C . PRO A 1 354 ? 15.576 19.231 -20.868 1.00 93.75 354 PRO A C 1
ATOM 2813 O O . PRO A 1 354 ? 14.825 20.196 -20.970 1.00 93.75 354 PRO A O 1
ATOM 2816 N N . ALA A 1 355 ? 16.736 19.176 -21.536 1.00 91.25 355 ALA A N 1
ATOM 2817 C CA . ALA A 1 355 ? 17.179 20.218 -22.465 1.00 91.25 355 ALA A CA 1
ATOM 2818 C C . ALA A 1 355 ? 16.252 20.376 -23.687 1.00 91.25 355 ALA A C 1
ATOM 2820 O O . ALA A 1 355 ? 16.197 21.450 -24.281 1.00 91.25 355 ALA A O 1
ATOM 2821 N N . GLU A 1 356 ? 15.514 19.321 -24.042 1.00 87.12 356 GLU A N 1
ATOM 2822 C CA . GLU A 1 356 ? 14.537 19.310 -25.134 1.00 87.12 356 GLU A CA 1
ATOM 2823 C C . GLU A 1 356 ? 13.130 19.737 -24.683 1.00 87.12 356 GLU A C 1
ATOM 2825 O O . GLU A 1 356 ? 12.214 19.823 -25.502 1.00 87.12 356 GLU A O 1
ATOM 2830 N N . ALA A 1 357 ? 12.917 19.958 -23.382 1.00 86.00 357 ALA A N 1
ATOM 2831 C CA . ALA A 1 357 ? 11.624 20.360 -22.853 1.00 86.00 357 ALA A CA 1
ATOM 2832 C C . ALA A 1 357 ? 11.273 21.789 -23.291 1.00 86.00 357 ALA A C 1
ATOM 2834 O O . ALA A 1 357 ? 12.100 22.698 -23.217 1.00 86.00 357 ALA A O 1
ATOM 2835 N N . ALA A 1 358 ? 10.013 22.010 -23.676 1.00 78.50 358 ALA A N 1
ATOM 2836 C CA . ALA A 1 358 ? 9.505 23.358 -23.946 1.00 78.50 358 ALA A CA 1
ATOM 2837 C C . ALA A 1 358 ? 9.572 24.260 -22.697 1.00 78.50 358 ALA A C 1
ATOM 2839 O O . ALA A 1 358 ? 9.787 25.466 -22.812 1.00 78.50 358 ALA A O 1
ATOM 2840 N N . PHE A 1 359 ? 9.434 23.657 -21.513 1.00 77.06 359 PHE A N 1
ATOM 2841 C CA . PHE A 1 359 ? 9.522 24.315 -20.214 1.00 77.06 359 PHE A CA 1
ATOM 2842 C C . PHE A 1 359 ? 10.746 23.786 -19.461 1.00 77.06 359 PHE A C 1
ATOM 2844 O O . PHE A 1 359 ? 10.864 22.583 -19.224 1.00 77.06 359 PHE A O 1
ATOM 2851 N N . LYS A 1 360 ? 11.677 24.679 -19.110 1.00 80.19 360 LYS A N 1
ATOM 2852 C CA . LYS A 1 360 ? 12.945 24.348 -18.433 1.00 80.19 360 LYS A CA 1
ATOM 2853 C C . LYS A 1 360 ? 12.771 24.249 -16.915 1.00 80.19 360 LYS A C 1
ATOM 2855 O O . LYS A 1 360 ? 13.540 24.836 -16.160 1.00 80.19 360 LYS A O 1
ATOM 2860 N N . ASP A 1 361 ? 11.751 23.522 -16.480 1.00 83.38 361 ASP A N 1
ATOM 2861 C CA . ASP A 1 361 ? 11.374 23.452 -15.060 1.00 83.38 361 ASP A CA 1
ATOM 2862 C C . ASP A 1 361 ? 12.257 22.473 -14.275 1.00 83.38 361 ASP A C 1
ATOM 2864 O O . ASP A 1 361 ? 12.351 22.539 -13.049 1.00 83.38 361 ASP A O 1
ATOM 2868 N N . TRP A 1 362 ? 12.920 21.573 -15.001 1.00 91.00 362 TRP A N 1
ATOM 2869 C CA . TRP A 1 362 ? 13.773 20.531 -14.458 1.00 91.00 362 TRP A CA 1
ATOM 2870 C C . TRP A 1 362 ? 15.100 20.502 -15.207 1.00 91.00 362 TRP A C 1
ATOM 2872 O O . TRP A 1 362 ? 15.122 20.458 -16.438 1.00 91.00 362 TRP A O 1
ATOM 2882 N N . SER A 1 363 ? 16.211 20.479 -14.477 1.00 94.94 363 SER A N 1
ATOM 2883 C CA . SER A 1 363 ? 17.482 20.012 -15.029 1.00 94.94 363 SER A CA 1
ATOM 2884 C C . SER A 1 363 ? 17.583 18.483 -14.927 1.00 94.94 363 SER A C 1
ATOM 2886 O O . SER A 1 363 ? 16.818 17.836 -14.208 1.00 94.94 363 SER A O 1
ATOM 2888 N N . GLN A 1 364 ? 18.539 17.880 -15.643 1.00 96.00 364 GLN A N 1
ATOM 2889 C CA . GLN A 1 364 ? 18.847 16.456 -15.463 1.00 96.00 364 GLN A CA 1
ATOM 2890 C C . GLN A 1 364 ? 19.300 16.165 -14.026 1.00 96.00 364 GLN A C 1
ATOM 2892 O O . GLN A 1 364 ? 18.871 15.170 -13.448 1.00 96.00 364 GLN A O 1
ATOM 2897 N N . GLU A 1 365 ? 20.121 17.045 -13.446 1.00 97.06 365 GLU A N 1
ATOM 2898 C CA . GLU A 1 365 ? 20.584 16.917 -12.064 1.00 97.06 365 GLU A CA 1
ATOM 2899 C C . GLU A 1 365 ? 19.411 16.952 -11.080 1.00 97.06 365 GLU A C 1
ATOM 2901 O O . GLU A 1 365 ? 19.355 16.107 -10.192 1.00 97.06 365 GLU A O 1
ATOM 2906 N N . ASP A 1 366 ? 18.435 17.847 -11.274 1.00 95.56 366 ASP A N 1
ATOM 2907 C CA . ASP A 1 366 ? 17.233 17.886 -10.436 1.00 95.56 366 ASP A CA 1
ATOM 2908 C C . ASP A 1 366 ? 16.461 16.565 -10.521 1.00 95.56 366 ASP A C 1
ATOM 2910 O O . ASP A 1 366 ? 16.146 15.969 -9.497 1.00 95.56 366 ASP A O 1
ATOM 2914 N N . LEU A 1 367 ? 16.191 16.046 -11.722 1.00 96.19 367 LEU A N 1
ATOM 2915 C CA . LEU A 1 367 ? 15.434 14.795 -11.838 1.00 96.19 367 LEU A CA 1
ATOM 2916 C C . LEU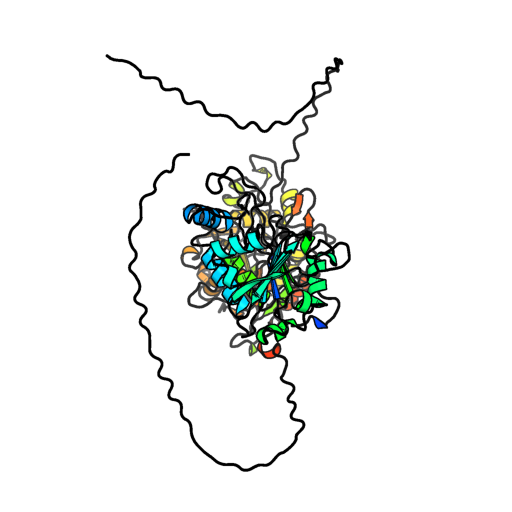 A 1 367 ? 16.152 13.625 -11.170 1.00 96.19 367 LEU A C 1
ATOM 2918 O O . LEU A 1 367 ? 15.502 12.849 -10.472 1.00 96.19 367 LEU A O 1
ATOM 2922 N N . VAL A 1 368 ? 17.474 13.524 -11.319 1.00 97.94 368 VAL A N 1
ATOM 2923 C CA . VAL A 1 368 ? 18.260 12.491 -10.633 1.00 97.94 368 VAL A CA 1
ATOM 2924 C C . VAL A 1 368 ? 18.231 12.702 -9.118 1.00 97.94 368 VAL A C 1
ATOM 2926 O O . VAL A 1 368 ? 17.981 11.765 -8.362 1.00 97.94 368 VAL A O 1
ATOM 2929 N N . LYS A 1 369 ? 18.419 13.942 -8.663 1.00 97.38 369 LYS A N 1
ATOM 2930 C CA . LYS A 1 369 ? 18.486 14.297 -7.245 1.00 97.38 369 LYS A CA 1
ATOM 2931 C C . LYS A 1 369 ? 17.175 14.056 -6.495 1.00 97.38 369 LYS A C 1
ATOM 2933 O O . LYS A 1 369 ? 17.217 13.615 -5.348 1.00 97.38 369 LYS A O 1
ATOM 2938 N N . TYR A 1 370 ? 16.036 14.375 -7.109 1.00 95.69 370 TYR A N 1
ATOM 2939 C CA . TYR A 1 370 ? 14.713 14.237 -6.489 1.00 95.69 370 TYR A CA 1
ATOM 2940 C C . TYR A 1 370 ? 14.145 12.825 -6.612 1.00 95.69 370 TYR A C 1
ATOM 2942 O O . TYR A 1 370 ? 13.439 12.385 -5.712 1.00 95.69 370 TYR A O 1
ATOM 2950 N N . ASN A 1 371 ? 14.457 12.105 -7.695 1.00 96.94 371 ASN A N 1
ATOM 2951 C CA . ASN A 1 371 ? 13.961 10.742 -7.862 1.00 96.94 371 ASN A CA 1
ATOM 2952 C C . ASN A 1 371 ? 14.872 9.700 -7.216 1.00 96.94 371 ASN A C 1
ATOM 2954 O O . ASN A 1 371 ? 14.360 8.741 -6.662 1.00 96.94 371 ASN A O 1
ATOM 2958 N N . PHE A 1 372 ? 16.200 9.836 -7.269 1.00 97.88 372 PHE A N 1
ATOM 2959 C CA . PHE A 1 372 ? 17.104 8.735 -6.911 1.00 97.88 372 PHE A CA 1
ATOM 2960 C C . PHE A 1 372 ? 18.071 9.044 -5.766 1.00 97.88 372 PHE A C 1
ATOM 2962 O O . PHE A 1 372 ? 18.465 8.111 -5.066 1.00 97.88 372 PHE A O 1
ATOM 2969 N N . GLU A 1 373 ? 18.463 10.301 -5.543 1.00 98.00 373 GLU A N 1
ATOM 2970 C CA . GLU A 1 373 ? 19.424 10.627 -4.480 1.00 98.00 373 GLU A CA 1
ATOM 2971 C C . GLU A 1 373 ? 18.767 10.810 -3.119 1.00 98.00 373 GLU A C 1
ATOM 2973 O O . GLU A 1 373 ? 17.830 11.600 -2.955 1.00 98.00 373 GLU A O 1
ATOM 2978 N N . SER A 1 374 ? 19.330 10.137 -2.116 1.00 96.75 374 SER A N 1
ATOM 2979 C CA . SER A 1 374 ? 18.855 10.209 -0.738 1.00 96.75 374 SER A CA 1
ATOM 2980 C C . SER A 1 374 ? 19.626 11.262 0.058 1.00 96.75 374 SER A C 1
ATOM 2982 O O . SER A 1 374 ? 20.853 11.285 0.004 1.00 96.75 374 SER A O 1
ATOM 2984 N N . PRO A 1 375 ? 18.939 12.141 0.810 1.00 96.19 375 PRO A N 1
ATOM 2985 C CA . PRO A 1 375 ? 19.584 13.040 1.759 1.00 96.19 375 PRO A CA 1
ATOM 2986 C C . PRO A 1 375 ? 19.970 12.356 3.084 1.00 96.19 375 PRO A C 1
ATOM 2988 O O . PRO A 1 375 ? 20.574 13.014 3.927 1.00 96.19 375 PRO A O 1
ATOM 2991 N N . TRP A 1 376 ? 19.601 11.086 3.300 1.00 95.94 376 TRP A N 1
ATOM 2992 C CA . TRP A 1 376 ? 19.753 10.393 4.589 1.00 95.94 376 TRP A CA 1
ATOM 2993 C C . TRP A 1 376 ? 20.935 9.425 4.652 1.00 95.94 376 TRP A C 1
ATOM 2995 O O . TRP A 1 376 ? 21.256 8.940 5.734 1.00 95.94 376 TRP A O 1
ATOM 3005 N N . VAL A 1 377 ? 21.580 9.136 3.522 1.00 96.38 377 VAL A N 1
ATOM 3006 C CA . VAL A 1 377 ? 22.773 8.282 3.460 1.00 96.38 377 VAL A CA 1
ATOM 3007 C C . VAL A 1 377 ? 23.949 9.060 2.893 1.00 96.38 377 VAL A C 1
ATOM 3009 O O . VAL A 1 377 ? 23.785 9.968 2.081 1.00 96.38 377 VAL A O 1
ATOM 3012 N N . GLU A 1 378 ? 25.153 8.704 3.326 1.00 97.00 378 GLU A N 1
ATOM 3013 C CA . GLU A 1 378 ? 26.373 9.339 2.835 1.00 97.00 378 GLU A CA 1
ATOM 3014 C C . GLU A 1 378 ? 26.695 8.909 1.396 1.00 97.00 378 GLU A C 1
ATOM 3016 O O . GLU A 1 378 ? 26.531 7.745 1.025 1.00 97.00 378 GLU A O 1
ATOM 3021 N N . GLY A 1 379 ? 27.220 9.836 0.592 1.00 97.62 379 GLY A N 1
ATOM 3022 C CA . GLY A 1 379 ? 27.600 9.583 -0.800 1.00 97.62 379 GLY A CA 1
ATOM 3023 C C . GLY A 1 379 ? 26.416 9.540 -1.774 1.00 97.62 379 GLY A C 1
ATOM 3024 O O . GLY A 1 379 ? 25.309 9.952 -1.451 1.00 97.62 379 GLY A O 1
ATOM 3025 N N . SER A 1 380 ? 26.667 9.075 -3.003 1.00 98.12 380 SER A N 1
ATOM 3026 C CA . SER A 1 380 ? 25.628 8.969 -4.039 1.00 98.12 380 SER A CA 1
ATOM 3027 C C . SER A 1 380 ? 24.881 7.646 -3.916 1.00 98.12 380 SER A C 1
ATOM 3029 O O . SER A 1 380 ? 25.459 6.574 -4.122 1.00 98.12 380 SER A O 1
ATOM 3031 N N . ARG A 1 381 ? 23.576 7.719 -3.642 1.00 98.19 381 ARG A N 1
ATOM 3032 C CA . ARG A 1 381 ? 22.687 6.551 -3.643 1.00 98.19 381 ARG A CA 1
ATOM 3033 C C . ARG A 1 381 ? 22.633 5.916 -5.032 1.00 98.19 381 ARG A C 1
ATOM 3035 O O . ARG A 1 381 ? 22.628 4.694 -5.132 1.00 98.19 381 ARG A O 1
ATOM 3042 N N . VAL A 1 382 ? 22.659 6.720 -6.098 1.00 98.38 382 VAL A N 1
ATOM 3043 C CA . VAL A 1 382 ? 22.663 6.229 -7.488 1.00 98.38 382 VAL A CA 1
ATOM 3044 C C . VAL A 1 382 ? 23.873 5.340 -7.763 1.00 98.38 382 VAL A C 1
ATOM 3046 O O . VAL A 1 382 ? 23.717 4.272 -8.347 1.00 98.38 382 VAL A O 1
ATOM 3049 N N . GLN A 1 383 ? 25.070 5.728 -7.311 1.00 98.62 383 GLN A N 1
ATOM 3050 C CA . GLN A 1 383 ? 26.267 4.895 -7.490 1.00 98.62 383 GLN A CA 1
ATOM 3051 C C . GLN A 1 383 ? 26.178 3.577 -6.711 1.00 98.62 383 GLN A C 1
ATOM 3053 O O . GLN A 1 383 ? 26.580 2.533 -7.220 1.00 98.62 383 GLN A O 1
ATOM 3058 N N . LYS A 1 384 ? 25.608 3.602 -5.501 1.00 98.50 384 LYS A N 1
ATOM 3059 C CA . LYS A 1 384 ? 25.388 2.386 -4.702 1.00 98.50 384 LYS A CA 1
ATOM 3060 C C . LYS A 1 384 ? 24.356 1.457 -5.347 1.00 98.50 384 LYS A C 1
ATOM 3062 O O . LYS A 1 384 ? 24.614 0.261 -5.458 1.00 98.50 384 LYS A O 1
ATOM 3067 N N . LEU A 1 385 ? 23.242 2.007 -5.844 1.00 98.25 385 LEU A N 1
ATOM 3068 C CA . LEU A 1 385 ? 22.258 1.274 -6.648 1.00 98.25 385 LEU A CA 1
ATOM 3069 C C . LEU A 1 385 ? 22.926 0.629 -7.862 1.00 98.25 385 LEU A C 1
ATOM 3071 O O . LEU A 1 385 ? 22.759 -0.565 -8.082 1.00 98.25 385 LEU A O 1
ATOM 3075 N N . LYS A 1 386 ? 23.720 1.399 -8.612 1.00 98.56 386 LYS A N 1
ATOM 3076 C CA . LYS A 1 386 ? 24.449 0.909 -9.781 1.00 98.56 386 LYS A CA 1
ATOM 3077 C C . LYS A 1 386 ? 25.350 -0.278 -9.431 1.00 98.56 386 LYS A C 1
ATOM 3079 O O . LYS A 1 386 ? 25.233 -1.329 -10.047 1.00 98.56 386 LYS A O 1
ATOM 3084 N N . SER A 1 387 ? 26.176 -0.140 -8.393 1.00 98.56 387 SER A N 1
ATOM 3085 C CA . SER A 1 387 ? 27.052 -1.220 -7.920 1.00 98.56 387 SER A CA 1
ATOM 3086 C C . SER A 1 387 ? 26.270 -2.477 -7.532 1.00 98.56 387 SER A C 1
ATOM 3088 O O . SER A 1 387 ? 26.711 -3.586 -7.818 1.00 98.56 387 SER A O 1
ATOM 3090 N N . MET A 1 388 ? 25.119 -2.318 -6.879 1.00 98.44 388 MET A N 1
ATOM 3091 C CA . MET A 1 388 ? 24.272 -3.439 -6.480 1.00 98.44 388 MET A CA 1
ATOM 3092 C C . MET A 1 388 ? 23.646 -4.138 -7.695 1.00 98.44 388 MET A C 1
ATOM 3094 O O . MET A 1 388 ? 23.682 -5.365 -7.753 1.00 98.44 388 MET A O 1
ATOM 3098 N N . LEU A 1 389 ? 23.160 -3.392 -8.695 1.00 98.56 389 LEU A N 1
ATOM 3099 C CA . LEU A 1 389 ? 22.648 -3.967 -9.947 1.00 98.56 389 LEU A CA 1
ATOM 3100 C C . LEU A 1 389 ? 23.754 -4.710 -10.719 1.00 98.56 389 LEU A C 1
ATOM 3102 O O . LEU A 1 389 ? 23.543 -5.855 -11.111 1.00 98.56 389 LEU A O 1
ATOM 3106 N N . GLU A 1 390 ? 24.949 -4.121 -10.847 1.00 98.50 390 GLU A N 1
ATOM 3107 C CA . GLU A 1 390 ? 26.114 -4.760 -11.482 1.00 98.50 390 GLU A CA 1
ATOM 3108 C C . GLU A 1 390 ? 26.488 -6.090 -10.816 1.00 98.50 390 GLU A C 1
ATOM 3110 O O . GLU A 1 390 ? 26.835 -7.060 -11.490 1.00 98.50 390 GLU A O 1
ATOM 3115 N N . ASP A 1 391 ? 26.437 -6.158 -9.486 1.00 98.25 391 ASP A N 1
ATOM 3116 C CA . ASP A 1 391 ? 26.734 -7.391 -8.758 1.00 98.25 391 ASP A CA 1
ATOM 3117 C C . ASP A 1 391 ? 25.673 -8.471 -8.999 1.00 98.25 391 ASP A C 1
ATOM 3119 O O . ASP A 1 391 ? 26.017 -9.646 -9.145 1.00 98.25 391 ASP A O 1
ATOM 3123 N N . ILE A 1 392 ? 24.395 -8.089 -9.105 1.00 98.25 392 ILE A N 1
ATOM 3124 C CA . ILE A 1 392 ? 23.318 -9.026 -9.448 1.00 98.25 392 ILE A CA 1
ATOM 3125 C C . ILE A 1 392 ? 23.505 -9.571 -10.876 1.00 98.25 392 ILE A C 1
ATOM 3127 O O . ILE A 1 392 ? 23.338 -10.775 -11.093 1.00 98.25 392 ILE A O 1
ATOM 3131 N N . GLU A 1 393 ? 23.901 -8.725 -11.831 1.00 97.00 393 GLU A N 1
ATOM 3132 C CA . GLU A 1 393 ? 24.181 -9.123 -13.219 1.00 97.00 393 GLU A CA 1
ATOM 3133 C C . GLU A 1 393 ? 25.399 -10.050 -13.340 1.00 97.00 393 GLU A C 1
ATOM 3135 O O . GLU A 1 393 ? 25.363 -11.025 -14.095 1.00 97.00 393 GLU A O 1
ATOM 3140 N N . LYS A 1 394 ? 26.476 -9.799 -12.578 1.00 97.50 394 LYS A N 1
ATOM 3141 C CA . LYS A 1 394 ? 27.667 -10.675 -12.545 1.00 97.50 394 LYS A CA 1
ATOM 3142 C C . LYS A 1 394 ? 27.309 -12.105 -12.142 1.00 97.50 394 LYS A C 1
ATOM 3144 O O . LYS A 1 394 ? 27.894 -13.052 -12.667 1.00 97.50 394 LYS A O 1
ATOM 3149 N N . GLU A 1 395 ? 26.305 -12.265 -11.282 1.00 96.81 395 GLU A N 1
ATOM 3150 C CA . GLU A 1 395 ? 25.740 -13.557 -10.875 1.00 96.81 395 GLU A CA 1
ATOM 3151 C C . GLU A 1 395 ? 24.785 -14.171 -11.922 1.00 96.81 395 GLU A C 1
ATOM 3153 O O . GLU A 1 395 ? 24.082 -15.136 -11.631 1.00 96.81 395 GLU A O 1
ATOM 3158 N N . GLN A 1 396 ? 24.784 -13.650 -13.156 1.00 96.69 396 GLN A N 1
ATOM 3159 C CA . GLN A 1 396 ? 24.011 -14.140 -14.305 1.00 96.69 396 GLN A CA 1
ATOM 3160 C C . GLN A 1 396 ? 22.488 -14.108 -14.096 1.00 96.69 396 GLN A C 1
ATOM 3162 O O . GLN A 1 396 ? 21.753 -14.860 -14.741 1.00 96.69 396 GLN A O 1
ATOM 3167 N N . ARG A 1 397 ? 21.996 -13.238 -13.206 1.00 98.06 397 ARG A N 1
ATOM 3168 C CA . ARG A 1 397 ? 20.558 -12.999 -13.046 1.00 98.06 397 ARG A CA 1
ATOM 3169 C C . ARG A 1 397 ? 20.087 -11.949 -14.043 1.00 98.06 397 ARG A C 1
ATOM 3171 O O . ARG A 1 397 ? 20.793 -10.986 -14.327 1.00 98.06 397 ARG A O 1
ATOM 3178 N N . VAL A 1 398 ? 18.871 -12.120 -14.545 1.00 98.50 398 VAL A N 1
ATOM 3179 C CA . VAL A 1 398 ? 18.217 -11.131 -15.404 1.00 98.50 398 VAL A CA 1
ATOM 3180 C C . VAL A 1 398 ? 17.477 -10.124 -14.536 1.00 98.50 398 VAL A C 1
ATOM 3182 O O . VAL A 1 398 ? 16.768 -10.504 -13.604 1.00 98.50 398 VAL A O 1
ATOM 3185 N N . LEU A 1 399 ? 17.624 -8.845 -14.870 1.00 98.75 399 LEU A N 1
ATOM 3186 C CA . LEU A 1 399 ? 16.939 -7.740 -14.211 1.00 98.75 399 LEU A CA 1
ATOM 3187 C C . LEU A 1 399 ? 15.836 -7.187 -15.116 1.00 98.75 399 LEU A C 1
ATOM 3189 O O . LEU A 1 399 ? 16.053 -6.957 -16.309 1.00 98.75 399 LEU A O 1
ATOM 3193 N N . ALA A 1 400 ? 14.657 -6.952 -14.549 1.00 98.75 400 ALA A N 1
ATOM 3194 C CA . ALA A 1 400 ? 13.544 -6.313 -15.240 1.00 98.75 400 ALA A CA 1
ATOM 3195 C C . ALA A 1 400 ? 12.806 -5.328 -14.327 1.00 98.75 400 ALA A C 1
ATOM 3197 O O . ALA A 1 400 ? 12.958 -5.366 -13.106 1.00 98.75 400 ALA A O 1
ATOM 3198 N N . ILE A 1 401 ? 11.989 -4.461 -14.921 1.00 98.75 401 ILE A N 1
ATOM 3199 C CA . ILE A 1 401 ? 11.096 -3.552 -14.195 1.00 98.75 401 ILE A CA 1
ATOM 3200 C C . ILE A 1 401 ? 9.642 -3.868 -14.531 1.00 98.75 401 ILE A C 1
ATOM 3202 O O . ILE A 1 401 ? 9.299 -4.026 -15.701 1.00 98.75 401 ILE A O 1
ATOM 3206 N N . LEU A 1 402 ? 8.786 -3.906 -13.511 1.00 98.31 402 LEU A N 1
ATOM 3207 C CA . LEU A 1 402 ? 7.335 -4.016 -13.642 1.00 98.31 402 LEU A CA 1
ATOM 3208 C C . LEU A 1 402 ? 6.664 -2.877 -12.872 1.00 98.31 402 LEU A C 1
ATOM 3210 O O . LEU A 1 402 ? 6.557 -2.927 -11.648 1.00 98.31 402 LEU A O 1
ATOM 3214 N N . THR A 1 403 ? 6.188 -1.869 -13.599 1.00 96.25 403 THR A N 1
ATOM 3215 C CA . THR A 1 403 ? 5.692 -0.607 -13.031 1.00 96.25 403 THR A CA 1
ATOM 3216 C C . THR A 1 403 ? 4.201 -0.384 -13.299 1.00 96.25 403 THR A C 1
ATOM 3218 O O . THR A 1 403 ? 3.646 -0.824 -14.312 1.00 96.25 403 THR A O 1
ATOM 3221 N N . GLN A 1 404 ? 3.549 0.341 -12.389 1.00 93.31 404 GLN A N 1
ATOM 3222 C CA . GLN A 1 404 ? 2.199 0.890 -12.560 1.00 93.31 404 GLN A CA 1
ATOM 3223 C C . GLN A 1 404 ? 2.217 2.395 -12.881 1.00 93.31 404 GLN A C 1
ATOM 3225 O O . GLN A 1 404 ? 1.175 3.048 -12.835 1.00 93.31 404 GLN A O 1
ATOM 3230 N N . ASN A 1 405 ? 3.382 2.963 -13.215 1.00 92.19 405 ASN A N 1
ATOM 3231 C CA . ASN A 1 405 ? 3.511 4.380 -13.516 1.00 92.19 405 ASN A CA 1
ATOM 3232 C C . ASN A 1 405 ? 2.615 4.763 -14.703 1.00 92.19 405 ASN A C 1
ATOM 3234 O O . ASN A 1 405 ? 2.711 4.198 -15.800 1.00 92.19 405 ASN A O 1
ATOM 3238 N N . ALA A 1 406 ? 1.738 5.743 -14.490 1.00 90.94 406 ALA A N 1
ATOM 3239 C CA . ALA A 1 406 ? 0.767 6.192 -15.488 1.00 90.94 406 ALA A CA 1
ATOM 3240 C C . ALA A 1 406 ? 1.410 6.881 -16.707 1.00 90.94 406 ALA A C 1
ATOM 3242 O O . ALA A 1 406 ? 0.765 7.007 -17.744 1.00 90.94 406 ALA A O 1
ATOM 3243 N N . SER A 1 407 ? 2.672 7.306 -16.600 1.00 92.31 407 SER A N 1
ATOM 3244 C CA . SER A 1 407 ? 3.437 7.914 -17.699 1.00 92.31 407 SER A CA 1
ATOM 3245 C C . SER A 1 407 ? 4.018 6.873 -18.666 1.00 92.31 407 SER A C 1
ATOM 3247 O O . SER A 1 407 ? 4.596 7.243 -19.686 1.00 92.31 407 SER A O 1
ATOM 3249 N N . GLY A 1 408 ? 3.870 5.580 -18.361 1.00 93.88 408 GLY A N 1
ATOM 3250 C CA . GLY A 1 408 ? 4.225 4.479 -19.252 1.00 93.88 408 GLY A CA 1
ATOM 3251 C C . GLY A 1 408 ? 5.715 4.127 -19.291 1.00 93.88 408 GLY A C 1
ATOM 3252 O O . GLY A 1 408 ? 6.566 4.723 -18.626 1.00 93.88 408 GLY A O 1
ATOM 3253 N N . VAL A 1 409 ? 6.029 3.110 -20.099 1.00 96.94 409 VAL A N 1
ATOM 3254 C CA . VAL A 1 409 ? 7.348 2.455 -20.143 1.00 96.94 409 VAL A CA 1
ATOM 3255 C C . VAL A 1 409 ? 8.480 3.387 -20.592 1.00 96.94 409 VAL A C 1
ATOM 3257 O O . VAL A 1 409 ? 9.592 3.322 -20.069 1.00 96.94 409 VAL A O 1
ATOM 3260 N N . VAL A 1 410 ? 8.206 4.294 -21.533 1.00 97.44 410 VAL A N 1
ATOM 3261 C CA . VAL A 1 410 ? 9.212 5.210 -22.093 1.00 97.44 410 VAL A CA 1
ATOM 3262 C C . VAL A 1 410 ? 9.614 6.281 -21.077 1.00 97.44 410 VAL A C 1
ATOM 3264 O O . VAL A 1 410 ? 10.793 6.625 -20.999 1.00 97.44 410 VAL A O 1
ATOM 3267 N N . ALA A 1 411 ? 8.672 6.767 -20.262 1.00 96.62 411 ALA A N 1
ATOM 3268 C CA . ALA A 1 411 ? 8.969 7.746 -19.220 1.00 96.62 411 ALA A CA 1
ATOM 3269 C C . ALA A 1 411 ? 9.895 7.161 -18.150 1.00 96.62 411 ALA A C 1
ATOM 3271 O O . ALA A 1 411 ? 10.918 7.761 -17.814 1.00 96.62 411 ALA A O 1
ATOM 3272 N N . VAL A 1 412 ? 9.579 5.948 -17.692 1.00 97.81 412 VAL A N 1
ATOM 3273 C CA . VAL A 1 412 ? 10.414 5.192 -16.752 1.00 97.81 412 VAL A CA 1
ATOM 3274 C C . VAL A 1 412 ? 11.801 4.929 -17.340 1.00 97.81 412 VAL A C 1
ATOM 3276 O O . VAL A 1 412 ? 12.809 5.227 -16.698 1.00 97.81 412 VAL A O 1
ATOM 3279 N N . LEU A 1 413 ? 11.874 4.475 -18.596 1.00 98.44 413 LEU A N 1
ATOM 3280 C CA . LEU A 1 413 ? 13.144 4.283 -19.298 1.00 98.44 413 LEU A CA 1
ATOM 3281 C C . LEU A 1 413 ? 13.981 5.569 -19.348 1.00 98.44 413 LEU A C 1
ATOM 3283 O O . LEU A 1 413 ? 15.188 5.535 -19.112 1.00 98.44 413 LEU A O 1
ATOM 3287 N N . ASN A 1 414 ? 13.363 6.709 -19.652 1.00 98.31 414 ASN A N 1
ATOM 3288 C CA . ASN A 1 414 ? 14.074 7.979 -19.725 1.00 98.31 414 ASN A CA 1
ATOM 3289 C C . ASN A 1 414 ? 14.618 8.414 -18.361 1.00 98.31 414 ASN A C 1
ATOM 3291 O O . ASN A 1 414 ? 15.780 8.804 -18.292 1.00 98.31 414 ASN A O 1
ATOM 3295 N N . LEU A 1 415 ? 13.856 8.280 -17.269 1.00 98.06 415 LEU A N 1
ATOM 3296 C CA . LEU A 1 415 ? 14.378 8.569 -15.927 1.00 98.06 415 LEU A CA 1
ATOM 3297 C C . LEU A 1 415 ? 15.567 7.670 -15.559 1.00 98.06 415 LEU A C 1
ATOM 3299 O O . LEU A 1 415 ? 16.573 8.162 -15.048 1.00 98.06 415 LEU A O 1
ATOM 3303 N N . LEU A 1 416 ? 15.499 6.377 -15.884 1.00 98.56 416 LEU A N 1
ATOM 3304 C CA . LEU A 1 416 ? 16.614 5.450 -15.668 1.00 98.56 416 LEU A CA 1
ATOM 3305 C C . LEU A 1 416 ? 17.840 5.821 -16.502 1.00 98.56 416 LEU A C 1
ATOM 3307 O O . LEU A 1 416 ? 18.964 5.706 -16.017 1.00 98.56 416 LEU A O 1
ATOM 3311 N N . LYS A 1 417 ? 17.649 6.286 -17.742 1.00 98.38 417 LYS A N 1
ATOM 3312 C CA . LYS A 1 417 ? 18.744 6.787 -18.584 1.00 98.38 417 LYS A CA 1
ATOM 3313 C C . LYS A 1 417 ? 19.395 8.029 -17.985 1.00 98.38 417 LYS A C 1
ATOM 3315 O O . LYS A 1 417 ? 20.617 8.097 -17.956 1.00 98.38 417 LYS A O 1
ATOM 3320 N N . LEU A 1 418 ? 18.613 8.976 -17.462 1.00 98.12 418 LEU A N 1
ATOM 3321 C CA . LEU A 1 418 ? 19.154 10.175 -16.806 1.00 98.12 418 LEU A CA 1
ATOM 3322 C C . LEU A 1 418 ? 20.014 9.827 -15.581 1.00 98.12 418 LEU A C 1
ATOM 3324 O O . LEU A 1 418 ? 21.017 10.500 -15.338 1.00 98.12 418 LEU A O 1
ATOM 3328 N N . ALA A 1 419 ? 19.647 8.768 -14.852 1.00 98.12 419 ALA A N 1
ATOM 3329 C CA . ALA A 1 419 ? 20.393 8.237 -13.711 1.00 98.12 419 ALA A CA 1
ATOM 3330 C C . ALA A 1 419 ? 21.498 7.225 -14.088 1.00 98.12 419 ALA A C 1
ATOM 3332 O O . ALA A 1 419 ? 22.180 6.718 -13.202 1.00 98.12 419 ALA A O 1
ATOM 3333 N N . ASN A 1 420 ? 21.698 6.926 -15.379 1.00 98.19 420 ASN A N 1
ATOM 3334 C CA . ASN A 1 420 ? 22.616 5.889 -15.873 1.00 98.19 420 ASN A CA 1
ATOM 3335 C C . ASN A 1 420 ? 22.373 4.488 -15.274 1.00 98.19 420 ASN A C 1
ATOM 3337 O O . ASN A 1 420 ? 23.318 3.738 -15.041 1.00 98.19 420 ASN A O 1
ATOM 3341 N N . LEU A 1 421 ? 21.108 4.141 -15.023 1.00 98.50 421 LEU A N 1
ATOM 3342 C CA . LEU A 1 421 ? 20.696 2.832 -14.502 1.00 98.50 421 LEU A CA 1
ATOM 3343 C C . LEU A 1 421 ? 20.093 1.922 -15.579 1.00 98.50 421 LEU A C 1
ATOM 3345 O O . LEU A 1 421 ? 20.003 0.718 -15.373 1.00 98.50 421 LEU A O 1
ATOM 3349 N N . ALA A 1 422 ? 19.666 2.481 -16.718 1.00 98.44 422 ALA A N 1
ATOM 3350 C CA . ALA A 1 422 ? 18.907 1.743 -17.729 1.00 98.44 422 ALA A CA 1
ATOM 3351 C C . ALA A 1 422 ? 19.643 0.496 -18.245 1.00 98.44 422 ALA A C 1
ATOM 3353 O O . ALA A 1 422 ? 19.027 -0.552 -18.375 1.00 98.44 422 ALA A O 1
ATOM 3354 N N . GLU A 1 423 ? 20.949 0.583 -18.502 1.00 97.62 423 GLU A N 1
ATOM 3355 C CA . GLU A 1 423 ? 21.725 -0.500 -19.129 1.00 97.62 423 GLU A CA 1
ATOM 3356 C C . GLU A 1 423 ? 21.805 -1.786 -18.295 1.00 97.62 423 GLU A C 1
ATOM 3358 O O . GLU A 1 423 ? 22.101 -2.833 -18.861 1.00 97.62 423 GLU A O 1
ATOM 3363 N N . HIS A 1 424 ? 21.476 -1.724 -17.000 1.00 98.31 424 HIS A N 1
ATOM 3364 C CA . HIS A 1 424 ? 21.415 -2.900 -16.131 1.00 98.31 424 HIS A CA 1
ATOM 3365 C C . HIS A 1 424 ? 20.133 -3.727 -16.305 1.00 98.31 424 HIS A C 1
ATOM 3367 O O . HIS A 1 424 ? 20.003 -4.815 -15.756 1.00 98.31 424 HIS A O 1
ATOM 3373 N N . PHE A 1 425 ? 19.127 -3.212 -17.018 1.00 98.56 425 PHE A N 1
ATOM 3374 C CA . PHE A 1 425 ? 17.836 -3.878 -17.167 1.00 98.56 425 PHE A CA 1
ATOM 3375 C C . PHE A 1 425 ? 17.690 -4.497 -18.554 1.00 98.56 425 PHE A C 1
ATOM 3377 O O . PHE A 1 425 ? 17.930 -3.867 -19.580 1.00 98.56 425 PHE A O 1
ATOM 3384 N N . SER A 1 426 ? 17.209 -5.738 -18.590 1.00 98.44 426 SER A N 1
ATOM 3385 C CA . SER A 1 426 ? 16.902 -6.447 -19.835 1.00 98.44 426 SER A CA 1
ATOM 3386 C C . SER A 1 426 ? 15.515 -6.109 -20.381 1.00 98.44 426 SER A C 1
ATOM 3388 O O . SER A 1 426 ? 15.299 -6.201 -21.591 1.00 98.44 426 SER A O 1
ATOM 3390 N N . ALA A 1 427 ? 14.567 -5.746 -19.512 1.00 98.62 427 ALA A N 1
ATOM 3391 C CA . ALA A 1 427 ? 13.206 -5.392 -19.904 1.00 98.62 427 ALA A CA 1
ATOM 3392 C C . ALA A 1 427 ? 12.534 -4.427 -18.914 1.00 98.62 427 ALA A C 1
ATOM 3394 O O . ALA A 1 427 ? 12.863 -4.398 -17.730 1.00 98.62 427 ALA A O 1
ATOM 3395 N N . ILE A 1 428 ? 11.565 -3.660 -19.408 1.00 98.62 428 ILE A N 1
ATOM 3396 C CA . ILE A 1 428 ? 10.669 -2.804 -18.628 1.00 98.62 428 ILE A CA 1
ATOM 3397 C C . ILE A 1 428 ? 9.251 -3.065 -19.134 1.00 98.62 428 ILE A C 1
ATOM 3399 O O . ILE A 1 428 ? 9.008 -3.043 -20.342 1.00 98.62 428 ILE A O 1
ATOM 3403 N N . TRP A 1 429 ? 8.316 -3.285 -18.220 1.00 98.12 429 TRP A N 1
ATOM 3404 C CA . TRP A 1 429 ? 6.908 -3.505 -18.522 1.00 98.12 429 TRP A CA 1
ATOM 3405 C C . TRP A 1 429 ? 6.043 -2.563 -17.694 1.00 98.12 429 TRP A C 1
ATOM 3407 O O . TRP A 1 429 ? 6.267 -2.388 -16.495 1.00 98.12 429 TRP A O 1
ATOM 3417 N N . SER A 1 430 ? 5.036 -1.976 -18.329 1.00 95.81 430 SER A N 1
ATOM 3418 C CA . SER A 1 430 ? 4.033 -1.146 -17.676 1.00 95.81 430 SER A CA 1
ATOM 3419 C C . SER A 1 430 ? 2.686 -1.854 -17.671 1.00 95.81 430 SER A C 1
ATOM 3421 O O . SER A 1 430 ? 2.269 -2.437 -18.666 1.00 95.81 430 SER A O 1
ATOM 3423 N N . MET A 1 431 ? 1.993 -1.787 -16.539 1.00 93.69 431 MET A N 1
ATOM 3424 C CA . MET A 1 431 ? 0.619 -2.283 -16.408 1.00 93.69 431 MET A CA 1
ATOM 3425 C C . MET A 1 431 ? -0.432 -1.190 -16.608 1.00 93.69 431 MET A C 1
ATOM 3427 O O . MET A 1 431 ? -1.637 -1.467 -16.577 1.00 93.69 431 MET A O 1
ATOM 3431 N N . SER A 1 432 ? 0.009 0.056 -16.770 1.00 86.50 432 SER A N 1
ATOM 3432 C CA . SER A 1 432 ? -0.879 1.167 -17.072 1.00 86.50 432 SER A CA 1
ATOM 3433 C C . SER A 1 432 ? -1.549 0.914 -18.421 1.00 86.50 432 SER A C 1
ATOM 3435 O O . SER A 1 432 ? -0.876 0.468 -19.351 1.00 86.50 432 SER A O 1
ATOM 3437 N N . PRO A 1 433 ? -2.863 1.174 -18.562 1.00 80.00 433 PRO A N 1
ATOM 3438 C CA . PRO A 1 433 ? -3.516 1.093 -19.859 1.00 80.00 433 PRO A CA 1
ATOM 3439 C C . PRO A 1 433 ? -2.760 1.962 -20.862 1.00 80.00 433 PRO A C 1
ATOM 3441 O O . PRO A 1 433 ? -2.750 3.185 -20.729 1.00 80.00 433 PRO A O 1
ATOM 3444 N N . ALA A 1 434 ? -2.143 1.325 -21.855 1.00 76.38 434 ALA A N 1
ATOM 3445 C CA . ALA A 1 434 ? -1.559 2.037 -22.976 1.00 76.38 434 ALA A CA 1
ATOM 3446 C C . ALA A 1 434 ? -2.652 2.868 -23.657 1.00 76.38 434 ALA A C 1
ATOM 3448 O O . ALA A 1 434 ? -3.764 2.372 -23.889 1.00 76.38 434 ALA A O 1
ATOM 3449 N N . GLN A 1 435 ? -2.355 4.127 -23.989 1.00 79.12 435 GLN A N 1
ATOM 3450 C CA . GLN A 1 435 ? -3.221 4.847 -24.916 1.00 79.12 435 GLN A CA 1
ATOM 3451 C C . GLN A 1 435 ? -3.166 4.128 -26.268 1.00 79.12 435 GLN A C 1
ATOM 3453 O O . GLN A 1 435 ? -2.194 3.442 -26.580 1.00 79.12 435 GLN A O 1
ATOM 3458 N N . SER A 1 436 ? -4.228 4.235 -27.068 1.00 76.50 436 SER A N 1
ATOM 3459 C CA . SER A 1 436 ? -4.325 3.518 -28.345 1.00 76.50 436 SER A CA 1
ATOM 3460 C C . SER A 1 436 ? -3.064 3.713 -29.202 1.00 76.50 436 SER A C 1
ATOM 3462 O O . SER A 1 436 ? -2.827 4.809 -29.705 1.00 76.50 436 SER A O 1
ATOM 3464 N N . GLY A 1 437 ? -2.293 2.638 -29.400 1.00 82.06 437 GLY A N 1
ATOM 3465 C CA . GLY A 1 437 ? -1.067 2.626 -30.207 1.00 82.06 437 GLY A CA 1
ATOM 3466 C C . GLY A 1 437 ? 0.245 2.837 -29.439 1.00 82.06 437 GLY A C 1
ATOM 3467 O O . GLY A 1 437 ? 1.307 2.761 -30.056 1.00 82.06 437 GLY A O 1
ATOM 3468 N N . GLU A 1 438 ? 0.209 3.075 -28.127 1.00 89.88 438 GLU A N 1
ATOM 3469 C CA . GLU A 1 438 ? 1.413 3.138 -27.291 1.00 89.88 438 GLU A CA 1
ATOM 3470 C C . GLU A 1 438 ? 1.883 1.735 -26.883 1.00 89.88 438 GLU A C 1
ATOM 3472 O O . GLU A 1 438 ? 1.084 0.850 -26.587 1.00 89.88 438 GLU A O 1
ATOM 3477 N N . CYS A 1 439 ? 3.202 1.533 -26.854 1.00 94.94 439 CYS A N 1
ATOM 3478 C CA . CYS A 1 439 ? 3.803 0.307 -26.337 1.00 94.94 439 CYS A CA 1
ATOM 3479 C C . CYS A 1 439 ? 3.849 0.345 -24.804 1.00 94.94 439 CYS A C 1
ATOM 3481 O O . CYS A 1 439 ? 4.233 1.351 -24.210 1.00 94.94 439 CYS A O 1
ATOM 3483 N N . ASP A 1 440 ? 3.525 -0.774 -24.170 1.00 95.88 440 ASP A N 1
ATOM 3484 C CA . ASP A 1 440 ? 3.589 -0.995 -22.721 1.00 95.88 440 ASP A CA 1
ATOM 3485 C C . ASP A 1 440 ? 4.821 -1.823 -22.306 1.00 95.88 440 ASP A C 1
ATOM 3487 O O . ASP A 1 440 ? 5.029 -2.073 -21.120 1.00 95.88 440 ASP A O 1
ATOM 3491 N N . GLY A 1 441 ? 5.667 -2.219 -23.262 1.00 97.88 441 GLY A N 1
ATOM 3492 C CA . GLY A 1 441 ? 6.905 -2.952 -23.028 1.00 97.88 441 GLY A CA 1
ATOM 3493 C C . GLY A 1 441 ? 8.110 -2.331 -23.731 1.00 97.88 441 GLY A C 1
ATOM 3494 O O . GLY A 1 441 ? 8.006 -1.760 -24.820 1.00 97.88 441 GLY A O 1
ATOM 3495 N N . ALA A 1 442 ? 9.279 -2.480 -23.115 1.00 98.31 442 ALA A N 1
ATOM 3496 C CA . ALA A 1 442 ? 10.571 -2.184 -23.712 1.00 98.31 442 ALA A CA 1
ATOM 3497 C C . ALA A 1 442 ? 11.588 -3.272 -23.345 1.00 98.31 442 ALA A C 1
ATOM 3499 O O . ALA A 1 442 ? 11.564 -3.781 -22.227 1.00 98.31 442 ALA A O 1
ATOM 3500 N N . PHE A 1 443 ? 12.496 -3.624 -24.252 1.00 98.31 443 PHE A N 1
ATOM 3501 C CA . PHE A 1 443 ? 13.586 -4.562 -23.976 1.00 98.31 443 PHE A CA 1
ATOM 3502 C C . PHE A 1 443 ? 14.917 -4.079 -24.548 1.00 98.31 443 PHE A C 1
ATOM 3504 O O . PHE A 1 443 ? 14.951 -3.323 -25.522 1.00 98.31 443 PHE A O 1
ATOM 3511 N N . TRP A 1 444 ? 16.012 -4.505 -23.924 1.00 97.50 444 TRP A N 1
ATOM 3512 C CA . TRP A 1 444 ? 17.370 -4.172 -24.339 1.00 97.50 444 TRP A CA 1
ATOM 3513 C C . TRP A 1 444 ? 17.960 -5.284 -25.207 1.00 97.50 444 TRP A C 1
ATOM 3515 O O . TRP A 1 444 ? 18.009 -6.447 -24.803 1.00 97.50 444 TRP A O 1
ATOM 3525 N N . GLU A 1 445 ? 18.423 -4.926 -26.404 1.00 95.75 445 GLU A N 1
ATOM 3526 C CA . GLU A 1 445 ? 19.087 -5.842 -27.330 1.00 95.75 445 GLU A CA 1
ATOM 3527 C C . GLU A 1 445 ? 20.127 -5.082 -28.160 1.00 95.75 445 GLU A C 1
ATOM 3529 O O . GLU A 1 445 ? 19.866 -3.995 -28.673 1.00 95.75 445 GLU A O 1
ATOM 3534 N N . SER A 1 446 ? 21.332 -5.648 -28.286 1.00 93.88 446 SER A N 1
ATOM 3535 C CA . SER A 1 446 ? 22.398 -5.118 -29.152 1.00 93.88 446 SER A CA 1
ATOM 3536 C C . SER A 1 446 ? 22.693 -3.618 -28.965 1.00 93.88 446 SER A C 1
ATOM 3538 O O . SER A 1 446 ? 22.889 -2.892 -29.939 1.00 93.88 446 SER A O 1
ATOM 3540 N N . GLY A 1 447 ? 22.719 -3.140 -27.716 1.00 95.31 447 GLY A N 1
ATOM 3541 C CA . GLY A 1 447 ? 23.057 -1.747 -27.405 1.00 95.31 447 GLY A CA 1
ATOM 3542 C C . GLY A 1 447 ? 21.919 -0.743 -27.620 1.00 95.31 447 GLY A C 1
ATOM 3543 O O . GLY A 1 447 ? 22.161 0.465 -27.613 1.00 95.31 447 GLY A O 1
ATOM 3544 N N . ARG A 1 448 ? 20.682 -1.205 -27.847 1.00 97.25 448 ARG A N 1
ATOM 3545 C CA . ARG A 1 448 ? 19.521 -0.333 -28.058 1.00 97.25 448 ARG A CA 1
ATOM 3546 C C . ARG A 1 448 ? 18.259 -0.862 -27.378 1.00 97.25 448 ARG A C 1
ATOM 3548 O O . ARG A 1 448 ? 18.080 -2.058 -27.170 1.00 97.25 448 ARG A O 1
ATOM 3555 N N . TRP A 1 449 ? 17.368 0.073 -27.054 1.00 98.31 449 TRP A N 1
ATOM 3556 C CA . TRP A 1 449 ? 16.045 -0.218 -26.509 1.00 98.31 449 TRP A CA 1
ATOM 3557 C C . TRP A 1 449 ? 15.029 -0.394 -27.633 1.00 98.31 449 TRP A C 1
ATOM 3559 O O . TRP A 1 449 ? 14.927 0.452 -28.522 1.00 98.31 449 TRP A O 1
ATOM 3569 N N . HIS A 1 450 ? 14.258 -1.468 -27.550 1.00 98.06 450 HIS A N 1
ATOM 3570 C CA . HIS A 1 450 ? 13.179 -1.813 -28.461 1.00 98.06 450 HIS A CA 1
ATOM 3571 C C . HIS A 1 450 ? 11.844 -1.732 -27.735 1.00 98.06 450 HIS A C 1
ATOM 3573 O O . HIS A 1 450 ? 11.704 -2.306 -26.661 1.00 98.06 450 HIS A O 1
ATOM 3579 N N . LEU A 1 451 ? 10.868 -1.039 -28.320 1.00 97.81 451 LEU A N 1
ATOM 3580 C CA . LEU A 1 451 ? 9.503 -0.990 -27.796 1.00 97.81 451 LEU A CA 1
ATOM 3581 C C . LEU A 1 451 ? 8.678 -2.147 -28.368 1.00 97.81 451 LEU A C 1
ATOM 3583 O O . LEU A 1 451 ? 8.856 -2.519 -29.530 1.00 97.81 451 LEU A O 1
ATOM 3587 N N . PHE A 1 452 ? 7.782 -2.710 -27.563 1.00 97.44 452 PHE A N 1
ATOM 3588 C CA . PHE A 1 452 ? 6.877 -3.780 -27.975 1.00 97.44 452 PHE A CA 1
ATOM 3589 C C . PHE A 1 452 ? 5.576 -3.755 -27.167 1.00 97.44 452 PHE A C 1
ATOM 3591 O O . PHE A 1 452 ? 5.495 -3.116 -26.118 1.00 97.44 452 PHE A O 1
ATOM 3598 N N . GLN A 1 453 ? 4.564 -4.474 -27.652 1.00 96.69 453 GLN A N 1
ATOM 3599 C CA . GLN A 1 453 ? 3.331 -4.702 -26.905 1.00 96.69 453 GLN A CA 1
ATOM 3600 C C . GLN A 1 453 ? 3.463 -5.966 -26.049 1.00 96.69 453 GLN A C 1
ATOM 3602 O O . GLN A 1 453 ? 3.673 -7.062 -26.575 1.00 96.69 453 GLN A O 1
ATOM 3607 N N . THR A 1 454 ? 3.308 -5.825 -24.740 1.00 96.00 454 THR A N 1
ATOM 3608 C CA . THR A 1 454 ? 3.222 -6.934 -23.793 1.00 96.00 454 THR A CA 1
ATOM 3609 C C . THR A 1 454 ? 1.901 -7.694 -23.967 1.00 96.00 454 THR A C 1
ATOM 3611 O O . THR A 1 454 ? 0.911 -7.145 -24.462 1.00 96.00 454 THR A O 1
ATOM 3614 N N . PRO A 1 455 ? 1.808 -8.953 -23.503 1.00 94.50 455 PRO A N 1
ATOM 3615 C CA . PRO A 1 455 ? 0.527 -9.654 -23.434 1.00 94.50 455 PRO A CA 1
ATOM 3616 C C . PRO A 1 455 ? -0.388 -9.135 -22.299 1.00 94.50 455 PRO A C 1
ATOM 3618 O O . PRO A 1 455 ? -1.409 -9.758 -22.021 1.00 94.50 455 PRO A O 1
ATOM 3621 N N . GLY A 1 456 ? -0.066 -8.010 -21.643 1.00 86.19 456 GLY A N 1
ATOM 3622 C CA . GLY A 1 456 ? -0.760 -7.504 -20.452 1.00 86.19 456 GLY A CA 1
ATOM 3623 C C . GLY A 1 456 ? -2.247 -7.189 -20.645 1.00 86.19 456 GLY A C 1
ATOM 3624 O O . GLY A 1 456 ? -3.018 -7.296 -19.696 1.00 86.19 456 GLY A O 1
ATOM 3625 N N . SER A 1 457 ? -2.689 -6.890 -21.871 1.00 86.50 457 SER A N 1
ATOM 3626 C CA . SER A 1 457 ? -4.116 -6.703 -22.192 1.00 86.50 457 SER A CA 1
ATOM 3627 C C . SER A 1 457 ? -4.974 -7.960 -21.984 1.00 86.50 457 SER A C 1
ATOM 3629 O O . SER A 1 457 ? -6.191 -7.849 -21.865 1.00 86.50 457 SER A O 1
ATOM 3631 N N . GLN A 1 458 ? -4.351 -9.141 -21.924 1.00 85.88 458 GLN A N 1
ATOM 3632 C CA . GLN A 1 458 ? -5.012 -10.435 -21.719 1.00 85.88 458 GLN A CA 1
ATOM 3633 C C . GLN A 1 458 ? -5.094 -10.827 -20.239 1.00 85.88 458 GLN A C 1
ATOM 3635 O O . GLN A 1 458 ? -5.683 -11.855 -19.910 1.00 85.88 458 GLN A O 1
ATOM 3640 N N . LEU A 1 459 ? -4.477 -10.044 -19.351 1.00 85.62 459 LEU A N 1
ATOM 3641 C CA . LEU A 1 459 ? -4.291 -10.395 -17.950 1.00 85.62 459 LEU A CA 1
ATOM 3642 C C . LEU A 1 459 ? -5.070 -9.471 -17.029 1.00 85.62 459 LEU A C 1
ATOM 3644 O O . LEU A 1 459 ? -5.322 -8.300 -17.322 1.00 85.62 459 LEU A O 1
ATOM 3648 N N . HIS A 1 460 ? -5.391 -10.004 -15.854 1.00 83.06 460 HIS A N 1
ATOM 3649 C CA . HIS A 1 460 ? -5.792 -9.170 -14.739 1.00 83.06 460 HIS A CA 1
ATOM 3650 C C . HIS A 1 460 ? -4.639 -8.214 -14.390 1.00 83.06 460 HIS A C 1
ATOM 3652 O O . HIS A 1 460 ? -3.471 -8.611 -14.370 1.00 83.06 460 HIS A O 1
ATOM 3658 N N . ARG A 1 461 ? -4.952 -6.939 -14.131 1.00 86.50 461 ARG A N 1
ATOM 3659 C CA . ARG A 1 461 ? -3.953 -5.882 -13.901 1.00 86.50 461 ARG A CA 1
ATOM 3660 C C . ARG A 1 461 ? -3.367 -5.953 -12.491 1.00 86.50 461 ARG A C 1
ATOM 3662 O O . ARG A 1 461 ? -3.465 -5.008 -11.716 1.00 86.50 461 ARG A O 1
ATOM 3669 N N . HIS A 1 462 ? -2.709 -7.064 -12.177 1.00 92.50 462 HIS A N 1
ATOM 3670 C CA . HIS A 1 462 ? -2.006 -7.275 -10.918 1.00 92.50 462 HIS A CA 1
ATOM 3671 C C . HIS A 1 462 ? -0.620 -7.903 -11.141 1.00 92.50 462 HIS A C 1
ATOM 3673 O O . HIS A 1 462 ? -0.462 -8.796 -11.974 1.00 92.50 462 HIS A O 1
ATOM 3679 N N . LYS A 1 463 ? 0.398 -7.467 -10.383 1.00 95.75 463 LYS A N 1
ATOM 3680 C CA . LYS A 1 463 ? 1.793 -7.894 -10.606 1.00 95.75 463 LYS A CA 1
ATOM 3681 C C . LYS A 1 463 ? 1.993 -9.398 -10.425 1.00 95.75 463 LYS A C 1
ATOM 3683 O O . LYS A 1 463 ? 2.642 -10.022 -11.254 1.00 95.75 463 LYS A O 1
ATOM 3688 N N . ALA A 1 464 ? 1.381 -9.998 -9.402 1.00 95.94 464 ALA A N 1
ATOM 3689 C CA . ALA A 1 464 ? 1.423 -11.452 -9.210 1.00 95.94 464 ALA A CA 1
ATOM 3690 C C . ALA A 1 464 ? 0.888 -12.251 -10.423 1.00 95.94 464 ALA A C 1
ATOM 3692 O O . ALA A 1 464 ? 1.473 -13.274 -10.782 1.00 95.94 464 ALA A O 1
ATOM 3693 N N . ASP A 1 465 ? -0.180 -11.776 -11.080 1.00 95.38 465 ASP A N 1
ATOM 3694 C CA . ASP A 1 465 ? -0.735 -12.421 -12.280 1.00 95.38 465 ASP A CA 1
ATOM 3695 C C . ASP A 1 465 ? 0.229 -12.269 -13.472 1.00 95.38 465 ASP A C 1
ATOM 3697 O O . ASP A 1 465 ? 0.518 -13.240 -14.173 1.00 95.38 465 ASP A O 1
ATOM 3701 N N . VAL A 1 466 ? 0.807 -11.073 -13.649 1.00 96.50 466 VAL A N 1
ATOM 3702 C CA . VAL A 1 466 ? 1.833 -10.807 -14.670 1.00 96.50 466 VAL A CA 1
ATOM 3703 C C . VAL A 1 466 ? 3.046 -11.720 -14.491 1.00 96.50 466 VAL A C 1
ATOM 3705 O O . VAL A 1 466 ? 3.456 -12.370 -15.447 1.00 96.50 466 VAL A O 1
ATOM 3708 N N . LEU A 1 467 ? 3.599 -11.826 -13.280 1.00 97.69 467 LEU A N 1
ATOM 3709 C CA . LEU A 1 467 ? 4.787 -12.647 -13.018 1.00 97.69 467 LEU A CA 1
ATOM 3710 C C . LEU A 1 467 ? 4.533 -14.146 -13.208 1.00 97.69 467 LEU A C 1
ATOM 3712 O O . LEU A 1 467 ? 5.421 -14.858 -13.676 1.00 97.69 467 LEU A O 1
ATOM 3716 N N . THR A 1 468 ? 3.319 -14.613 -12.911 1.00 96.75 468 THR A N 1
ATOM 3717 C CA . THR A 1 468 ? 2.904 -15.990 -13.218 1.00 96.75 468 THR A CA 1
ATOM 3718 C C . THR A 1 468 ? 2.964 -16.231 -14.727 1.00 96.75 468 THR A C 1
ATOM 3720 O O . THR A 1 468 ? 3.639 -17.153 -15.183 1.00 96.75 468 THR A O 1
ATOM 3723 N N . HIS A 1 469 ? 2.385 -15.330 -15.524 1.00 96.88 469 HIS A N 1
ATOM 3724 C CA . HIS A 1 469 ? 2.429 -15.440 -16.981 1.00 96.88 469 HIS A CA 1
ATOM 3725 C C . HIS A 1 469 ? 3.845 -15.220 -17.558 1.00 96.88 469 HIS A C 1
ATOM 3727 O O . HIS A 1 469 ? 4.177 -15.775 -18.608 1.00 96.88 469 HIS A O 1
ATOM 3733 N N . VAL A 1 470 ? 4.706 -14.418 -16.920 1.00 97.81 470 VAL A N 1
ATOM 3734 C CA . VAL A 1 470 ? 6.125 -14.284 -17.307 1.00 97.81 470 VAL A CA 1
ATOM 3735 C C . VAL A 1 470 ? 6.842 -15.625 -17.159 1.00 97.81 470 VAL A C 1
ATOM 3737 O O . VAL A 1 470 ? 7.564 -16.027 -18.070 1.00 97.81 470 VAL A O 1
ATOM 3740 N N . ALA A 1 471 ? 6.618 -16.334 -16.050 1.00 97.50 471 ALA A N 1
ATOM 3741 C CA . ALA A 1 471 ? 7.196 -17.655 -15.824 1.00 97.50 471 ALA A CA 1
ATOM 3742 C C . ALA A 1 471 ? 6.674 -18.702 -16.828 1.00 97.50 471 ALA A C 1
ATOM 3744 O O . ALA A 1 471 ? 7.452 -19.509 -17.327 1.00 97.50 471 ALA A O 1
ATOM 3745 N N . GLU A 1 472 ? 5.384 -18.663 -17.171 1.00 96.94 472 GLU A N 1
ATOM 3746 C CA . GLU A 1 472 ? 4.766 -19.595 -18.130 1.00 96.94 472 GLU A CA 1
ATOM 3747 C C . GLU A 1 472 ? 5.145 -19.308 -19.593 1.00 96.94 472 GLU A C 1
ATOM 3749 O O . GLU A 1 472 ? 5.238 -20.220 -20.421 1.00 96.94 472 GLU A O 1
ATOM 3754 N N . HIS A 1 473 ? 5.367 -18.036 -19.934 1.00 97.44 473 HIS A N 1
ATOM 3755 C CA . HIS A 1 473 ? 5.558 -17.580 -21.311 1.00 97.44 473 HIS A CA 1
ATOM 3756 C C . HIS A 1 473 ? 6.713 -16.570 -21.457 1.00 97.44 473 HIS A C 1
ATOM 3758 O O . HIS A 1 473 ? 6.496 -15.470 -21.983 1.00 97.44 473 HIS A O 1
ATOM 3764 N N . PRO A 1 474 ? 7.956 -16.923 -21.075 1.00 97.69 474 PRO A N 1
ATOM 3765 C CA . PRO A 1 474 ? 9.072 -15.974 -21.020 1.00 97.69 474 PRO A CA 1
ATOM 3766 C C . PRO A 1 474 ? 9.361 -15.299 -22.370 1.00 97.69 474 PRO A C 1
ATOM 3768 O O . PRO A 1 474 ? 9.584 -14.093 -22.412 1.00 97.69 474 PRO A O 1
ATOM 3771 N N . LEU A 1 475 ? 9.234 -16.022 -23.492 1.00 97.06 475 LEU A N 1
ATOM 3772 C CA . LEU A 1 475 ? 9.432 -15.479 -24.848 1.00 97.06 475 LEU A CA 1
ATOM 3773 C C . LEU A 1 475 ? 8.513 -14.292 -25.192 1.00 97.06 475 LEU A C 1
ATOM 3775 O O . LEU A 1 475 ? 8.883 -13.454 -26.009 1.00 97.06 475 LEU A O 1
ATOM 3779 N N . ARG A 1 476 ? 7.313 -14.214 -24.598 1.00 97.56 476 ARG A N 1
ATOM 3780 C CA . ARG A 1 476 ? 6.362 -13.114 -24.853 1.00 97.56 476 ARG A CA 1
ATOM 3781 C C . ARG A 1 476 ? 6.718 -11.835 -24.097 1.00 97.56 476 ARG A C 1
ATOM 3783 O O . ARG A 1 476 ? 6.284 -10.763 -24.501 1.00 97.56 476 ARG A O 1
ATOM 3790 N N . TRP A 1 477 ? 7.471 -11.959 -23.008 1.00 97.94 477 TRP A N 1
ATOM 3791 C CA . TRP A 1 477 ? 7.884 -10.846 -22.148 1.00 97.94 477 TRP A CA 1
ATOM 3792 C C . TRP A 1 477 ? 9.338 -10.426 -22.382 1.00 97.94 477 TRP A C 1
ATOM 3794 O O . TRP A 1 477 ? 9.693 -9.281 -22.106 1.00 97.94 477 TRP A O 1
ATOM 3804 N N . PHE A 1 478 ? 10.142 -11.329 -22.953 1.00 97.88 478 PHE A N 1
ATOM 3805 C CA . PHE A 1 478 ? 11.523 -11.115 -23.376 1.00 97.88 478 PHE A CA 1
ATOM 3806 C C . PHE A 1 478 ? 11.711 -11.502 -24.857 1.00 97.88 478 PHE A C 1
ATOM 3808 O O . PHE A 1 478 ? 12.292 -12.553 -25.152 1.00 97.88 478 PHE A O 1
ATOM 3815 N N . PRO A 1 479 ? 11.239 -10.682 -25.817 1.00 97.44 479 PRO A N 1
ATOM 3816 C CA . PRO A 1 479 ? 11.348 -10.990 -27.246 1.00 97.44 479 PRO A CA 1
ATOM 3817 C C . PRO A 1 479 ? 12.786 -11.258 -27.727 1.00 97.44 479 PRO A C 1
ATOM 3819 O O . PRO A 1 479 ? 12.991 -12.078 -28.623 1.00 97.44 479 PRO A O 1
ATOM 3822 N N . GLN A 1 480 ? 13.792 -10.656 -27.080 1.00 96.25 480 GLN A N 1
ATOM 3823 C CA . GLN A 1 480 ? 15.222 -10.872 -27.352 1.00 96.25 480 GLN A CA 1
ATOM 3824 C C . GLN A 1 480 ? 15.716 -12.306 -27.073 1.00 96.25 480 GLN A C 1
ATOM 3826 O O . GLN A 1 480 ? 16.865 -12.658 -27.349 1.00 96.25 480 GLN A O 1
ATOM 3831 N N . MET A 1 481 ? 14.877 -13.169 -26.496 1.00 95.94 481 MET A N 1
ATOM 3832 C CA . MET A 1 481 ? 15.179 -14.595 -26.365 1.00 95.94 481 MET A CA 1
ATOM 3833 C C . MET A 1 481 ? 15.017 -15.363 -27.688 1.00 95.94 481 MET A C 1
ATOM 3835 O O . MET A 1 481 ? 15.579 -16.447 -27.832 1.00 95.94 481 MET A O 1
ATOM 3839 N N . GLY A 1 482 ? 14.282 -14.818 -28.667 1.00 93.50 482 GLY A N 1
ATOM 3840 C CA . GLY A 1 482 ? 14.013 -15.487 -29.947 1.00 93.50 482 GLY A CA 1
ATOM 3841 C C . GLY A 1 482 ? 15.252 -15.731 -30.822 1.00 93.50 482 GLY A C 1
ATOM 3842 O O . GLY A 1 482 ? 15.204 -16.574 -31.714 1.00 93.50 482 GLY A O 1
ATOM 3843 N N . GLY A 1 483 ? 16.367 -15.041 -30.554 1.00 86.19 483 GLY A N 1
ATOM 3844 C CA . GLY A 1 483 ? 17.621 -15.127 -31.317 1.00 86.19 483 GLY A CA 1
ATOM 3845 C C . GLY A 1 483 ? 18.514 -16.348 -31.034 1.00 86.19 483 GLY A C 1
ATOM 3846 O O . GLY A 1 483 ? 19.598 -16.440 -31.599 1.00 86.19 483 GLY A O 1
ATOM 3847 N N . GLY A 1 484 ? 18.099 -17.281 -30.169 1.00 76.19 484 GLY A N 1
ATOM 3848 C CA . GLY A 1 484 ? 18.728 -18.603 -30.005 1.00 76.19 484 GLY A CA 1
ATOM 3849 C C . GLY A 1 484 ? 19.970 -18.697 -29.104 1.00 76.19 484 GLY A C 1
ATOM 3850 O O . GLY A 1 484 ? 20.201 -19.769 -28.554 1.00 76.19 484 GLY A O 1
ATOM 3851 N N . ASP A 1 485 ? 20.729 -17.616 -28.882 1.00 87.88 485 ASP A N 1
ATOM 3852 C CA . ASP A 1 485 ? 21.915 -17.642 -27.991 1.00 87.88 485 ASP A CA 1
ATOM 3853 C C . ASP A 1 485 ? 22.150 -16.336 -27.202 1.00 87.88 485 ASP A C 1
ATOM 3855 O O . ASP A 1 485 ? 23.276 -15.950 -26.879 1.00 87.88 485 ASP A O 1
ATOM 3859 N N . SER A 1 486 ? 21.085 -15.601 -26.869 1.00 93.06 486 SER A N 1
ATOM 3860 C CA . SER A 1 486 ? 21.252 -14.431 -26.000 1.00 93.06 486 SER A CA 1
ATOM 3861 C C . SER A 1 486 ? 21.554 -14.865 -24.550 1.00 93.06 486 SER A C 1
ATOM 3863 O O . SER A 1 486 ? 21.026 -15.881 -24.083 1.00 93.06 486 SER A O 1
ATOM 3865 N N . PRO A 1 487 ? 22.378 -14.116 -23.786 1.00 93.88 487 PRO A N 1
ATOM 3866 C CA . PRO A 1 487 ? 22.590 -14.382 -22.358 1.00 93.88 487 PRO A CA 1
ATOM 3867 C C . PRO A 1 487 ? 21.273 -14.471 -21.571 1.00 93.88 487 PRO A C 1
ATOM 3869 O O . PRO A 1 487 ? 21.117 -15.351 -20.727 1.00 93.88 487 PRO A O 1
ATOM 3872 N N . VAL A 1 488 ? 20.291 -13.633 -21.929 1.00 95.75 488 VAL A N 1
ATOM 3873 C CA . VAL A 1 488 ? 18.926 -13.657 -21.377 1.00 95.75 488 VAL A CA 1
ATOM 3874 C C . VAL A 1 488 ? 18.224 -14.985 -21.681 1.00 95.75 488 VAL A C 1
ATOM 3876 O O . VAL A 1 488 ? 17.633 -15.575 -20.780 1.00 95.75 488 VAL A O 1
ATOM 3879 N N . ALA A 1 489 ? 18.327 -15.506 -22.913 1.00 95.88 489 ALA A N 1
ATOM 3880 C CA . ALA A 1 489 ? 17.743 -16.800 -23.278 1.00 95.88 489 ALA A CA 1
ATOM 3881 C C . ALA A 1 489 ? 18.316 -17.955 -22.449 1.00 95.88 489 ALA A C 1
ATOM 3883 O O . ALA A 1 489 ? 17.568 -18.820 -21.989 1.00 95.88 489 ALA A O 1
ATOM 3884 N N . ARG A 1 490 ? 19.635 -17.951 -22.215 1.00 95.56 490 ARG A N 1
ATOM 3885 C CA . ARG A 1 490 ? 20.303 -18.963 -21.385 1.00 95.56 490 ARG A CA 1
ATOM 3886 C C . ARG A 1 490 ? 19.880 -18.853 -19.920 1.00 95.56 490 ARG A C 1
ATOM 3888 O O . ARG A 1 490 ? 19.489 -19.862 -19.330 1.00 95.56 490 ARG A O 1
ATOM 3895 N N . ALA A 1 491 ? 19.892 -17.644 -19.359 1.00 96.38 491 ALA A N 1
ATOM 3896 C CA . ALA A 1 491 ? 19.544 -17.394 -17.961 1.00 96.38 491 ALA A CA 1
ATOM 3897 C C . ALA A 1 491 ? 18.074 -17.719 -17.643 1.00 96.38 491 ALA A C 1
ATOM 3899 O O . ALA A 1 491 ? 17.783 -18.324 -16.612 1.00 96.38 491 ALA A O 1
ATOM 3900 N N . LEU A 1 492 ? 17.148 -17.386 -18.548 1.00 97.12 492 LEU A N 1
ATOM 3901 C CA . LEU A 1 492 ? 15.709 -17.633 -18.382 1.00 97.12 492 LEU A CA 1
ATOM 3902 C C . LEU A 1 492 ? 15.245 -18.979 -18.956 1.00 97.12 492 LEU A C 1
ATOM 3904 O O . LEU A 1 492 ? 14.044 -19.246 -19.036 1.00 97.12 492 LEU A O 1
ATOM 3908 N N . SER A 1 493 ? 16.172 -19.858 -19.344 1.00 95.06 493 SER A N 1
ATOM 3909 C CA . SER A 1 493 ? 15.821 -21.214 -19.765 1.00 95.06 493 SER A CA 1
ATOM 3910 C C . SER A 1 493 ? 15.153 -21.971 -18.611 1.00 95.06 493 SER A C 1
ATOM 3912 O O . SER A 1 493 ? 15.638 -21.973 -17.473 1.00 95.06 493 SER A O 1
ATOM 3914 N N . ASN A 1 494 ? 14.009 -22.607 -18.891 1.00 95.62 494 ASN A N 1
ATOM 3915 C CA . ASN A 1 494 ? 13.176 -23.270 -17.881 1.00 95.62 494 ASN A CA 1
ATOM 3916 C C . ASN A 1 494 ? 12.841 -22.346 -16.693 1.00 95.62 494 ASN A C 1
ATOM 3918 O O . ASN A 1 494 ? 13.017 -22.740 -15.536 1.00 95.62 494 ASN A O 1
ATOM 3922 N N . LEU A 1 495 ? 12.460 -21.094 -16.970 1.00 98.06 495 LEU A N 1
ATOM 3923 C CA . LEU A 1 495 ? 11.981 -20.177 -15.941 1.00 98.06 495 LEU A CA 1
ATOM 3924 C C . LEU A 1 495 ? 10.711 -20.743 -15.298 1.00 98.06 495 LEU A C 1
ATOM 3926 O O . LEU A 1 495 ? 9.815 -21.224 -15.986 1.00 98.06 495 LEU A O 1
ATOM 3930 N N . ARG A 1 496 ? 10.651 -20.689 -13.971 1.00 97.69 496 ARG A N 1
ATOM 3931 C CA . ARG A 1 496 ? 9.465 -21.009 -13.179 1.00 97.69 496 ARG A CA 1
ATOM 3932 C C . ARG A 1 496 ? 9.245 -19.927 -12.137 1.00 97.69 496 ARG A C 1
ATOM 3934 O O . ARG A 1 496 ? 10.141 -19.119 -11.892 1.00 97.69 496 ARG A O 1
ATOM 3941 N N . LEU A 1 497 ? 8.072 -19.917 -11.514 1.00 97.31 497 LEU A N 1
ATOM 3942 C CA . LEU A 1 497 ? 7.708 -18.875 -10.557 1.00 97.31 497 LEU A CA 1
ATOM 3943 C C . LEU A 1 497 ? 8.637 -18.864 -9.335 1.00 97.31 497 LEU A C 1
ATOM 3945 O O . LEU A 1 497 ? 8.996 -17.793 -8.856 1.00 97.31 497 LEU A O 1
ATOM 3949 N N . GLU A 1 498 ? 9.116 -20.031 -8.892 1.00 97.81 498 GLU A N 1
ATOM 3950 C CA . GLU A 1 498 ? 10.120 -20.142 -7.830 1.00 97.81 498 GLU A CA 1
ATOM 3951 C C . GLU A 1 498 ? 11.461 -19.484 -8.197 1.00 97.81 498 GLU A C 1
ATOM 3953 O O . GLU A 1 498 ? 12.240 -19.147 -7.318 1.00 97.81 498 GLU A O 1
ATOM 3958 N N . ASN A 1 499 ? 11.755 -19.236 -9.476 1.00 98.44 499 ASN A N 1
ATOM 3959 C CA . ASN A 1 499 ? 12.984 -18.557 -9.894 1.00 98.44 499 ASN A CA 1
ATOM 3960 C C . ASN A 1 499 ? 12.851 -17.026 -9.962 1.00 98.44 499 ASN A C 1
ATOM 3962 O O . ASN A 1 499 ? 13.826 -16.362 -10.329 1.00 98.44 499 ASN A O 1
ATOM 3966 N N . VAL A 1 500 ? 11.672 -16.473 -9.663 1.00 98.62 500 VAL A N 1
ATOM 3967 C CA . VAL A 1 500 ? 11.362 -15.046 -9.806 1.00 98.62 500 VAL A CA 1
ATOM 3968 C C . VAL A 1 500 ? 11.297 -14.381 -8.435 1.00 98.62 500 VAL A C 1
ATOM 3970 O O . VAL A 1 500 ? 10.609 -14.866 -7.539 1.00 98.62 500 VAL A O 1
ATOM 3973 N N . VAL A 1 501 ? 11.980 -13.245 -8.290 1.00 98.75 501 VAL A N 1
ATOM 3974 C CA . VAL A 1 501 ? 11.876 -12.355 -7.127 1.00 98.75 501 VAL A CA 1
ATOM 3975 C C . VAL A 1 501 ? 11.215 -11.049 -7.544 1.00 98.75 501 VAL A C 1
ATOM 3977 O O . VAL A 1 501 ? 11.640 -10.443 -8.526 1.00 98.75 501 VAL A O 1
ATOM 3980 N N . LEU A 1 502 ? 10.213 -10.596 -6.786 1.00 98.62 502 LEU A N 1
ATOM 3981 C CA . LEU A 1 502 ? 9.646 -9.249 -6.918 1.00 98.62 502 LEU A CA 1
ATOM 3982 C C . LEU A 1 502 ? 10.170 -8.338 -5.802 1.00 98.62 502 LEU A C 1
ATOM 3984 O O . LEU A 1 502 ? 9.937 -8.603 -4.624 1.00 98.62 502 LEU A O 1
ATOM 3988 N N . VAL A 1 503 ? 10.843 -7.253 -6.162 1.00 98.50 503 VAL A N 1
ATOM 3989 C CA . VAL A 1 503 ? 11.233 -6.182 -5.244 1.00 98.50 503 VAL A CA 1
ATOM 3990 C C . VAL A 1 503 ? 10.267 -5.026 -5.442 1.00 98.50 503 VAL A C 1
ATOM 3992 O O . VAL A 1 503 ? 10.216 -4.448 -6.522 1.00 98.50 503 VAL A O 1
ATOM 3995 N N . ASP A 1 504 ? 9.463 -4.731 -4.432 1.00 97.62 504 ASP A N 1
ATOM 3996 C CA . ASP A 1 504 ? 8.321 -3.826 -4.562 1.00 97.62 504 ASP A CA 1
ATOM 3997 C C . ASP A 1 504 ? 8.030 -3.180 -3.214 1.00 97.62 504 ASP A C 1
ATOM 3999 O O . ASP A 1 504 ? 8.305 -3.744 -2.152 1.00 97.62 504 ASP A O 1
ATOM 4003 N N . ASP A 1 505 ? 7.470 -1.990 -3.234 1.00 93.94 505 ASP A N 1
ATOM 4004 C CA . ASP A 1 505 ? 7.125 -1.219 -2.059 1.00 93.94 505 ASP A CA 1
ATOM 4005 C C . ASP A 1 505 ? 5.618 -1.276 -1.746 1.00 93.94 505 ASP A C 1
ATOM 4007 O O . ASP A 1 505 ? 5.170 -0.662 -0.778 1.00 93.94 505 ASP A O 1
ATOM 4011 N N . GLU A 1 506 ? 4.832 -2.082 -2.452 1.00 90.06 506 GLU A N 1
ATOM 4012 C CA . GLU A 1 506 ? 3.413 -2.305 -2.198 1.00 90.06 506 GLU A CA 1
ATOM 4013 C C . GLU A 1 506 ? 3.131 -3.786 -1.902 1.00 90.06 506 GLU A C 1
ATOM 4015 O O . GLU A 1 506 ? 3.406 -4.693 -2.684 1.00 90.06 506 GLU A O 1
ATOM 4020 N N . ARG A 1 507 ? 2.529 -4.064 -0.738 1.00 87.81 507 ARG A N 1
ATOM 4021 C CA . ARG A 1 507 ? 2.276 -5.452 -0.300 1.00 87.81 507 ARG A CA 1
ATOM 4022 C C . ARG A 1 507 ? 1.172 -6.113 -1.095 1.00 87.81 507 ARG A C 1
ATOM 4024 O O . ARG A 1 507 ? 1.193 -7.336 -1.256 1.00 87.81 507 ARG A O 1
ATOM 4031 N N . ALA A 1 508 ? 0.197 -5.322 -1.542 1.00 86.75 508 ALA A N 1
ATOM 4032 C CA . ALA A 1 508 ? -0.905 -5.829 -2.343 1.00 86.75 508 ALA A CA 1
ATOM 4033 C C . ALA A 1 508 ? -0.369 -6.567 -3.582 1.00 86.75 508 ALA A C 1
ATOM 4035 O O . ALA A 1 508 ? -0.826 -7.670 -3.868 1.00 86.75 508 ALA A O 1
ATOM 4036 N N . ASN A 1 509 ? 0.710 -6.060 -4.193 1.00 92.12 509 ASN A N 1
ATOM 4037 C CA . ASN A 1 509 ? 1.314 -6.606 -5.409 1.00 92.12 509 ASN A CA 1
ATOM 4038 C C . ASN A 1 509 ? 1.836 -8.052 -5.282 1.00 92.12 509 ASN A C 1
ATOM 4040 O O . ASN A 1 509 ? 1.965 -8.737 -6.300 1.00 92.12 509 ASN A O 1
ATOM 4044 N N . PHE A 1 510 ? 2.073 -8.566 -4.068 1.00 93.50 510 PHE A N 1
ATOM 4045 C CA . PHE A 1 510 ? 2.590 -9.927 -3.855 1.00 93.50 510 PHE A CA 1
ATOM 4046 C C . PHE A 1 510 ? 1.528 -11.033 -3.942 1.00 93.50 510 PHE A C 1
ATOM 4048 O O . PHE A 1 510 ? 1.883 -12.214 -3.980 1.00 93.50 510 PHE A O 1
ATOM 4055 N N . ARG A 1 511 ? 0.228 -10.700 -3.945 1.00 91.12 511 ARG A N 1
ATOM 4056 C CA . ARG A 1 511 ? -0.849 -11.702 -4.030 1.00 91.12 511 ARG A CA 1
ATOM 4057 C C . ARG A 1 511 ? -2.124 -11.138 -4.647 1.00 91.12 511 ARG A C 1
ATOM 4059 O O . ARG A 1 511 ? -2.740 -10.255 -4.055 1.00 91.12 511 ARG A O 1
ATOM 4066 N N . SER A 1 512 ? -2.554 -11.749 -5.746 1.00 89.00 512 SER A N 1
ATOM 4067 C CA . SER A 1 512 ? -3.840 -11.496 -6.396 1.00 89.00 512 SER A CA 1
ATOM 4068 C C . SER A 1 512 ? -4.909 -12.439 -5.841 1.00 89.00 512 SER A C 1
ATOM 4070 O O . SER A 1 512 ? -4.708 -13.651 -5.801 1.00 89.00 512 SER A O 1
ATOM 4072 N N . GLU A 1 513 ? -6.045 -11.894 -5.403 1.00 80.75 513 GLU A N 1
ATOM 4073 C CA . GLU A 1 513 ? -7.242 -12.682 -5.045 1.00 80.75 513 GLU A CA 1
ATOM 4074 C C . GLU A 1 513 ? -8.280 -12.708 -6.175 1.00 80.75 513 GLU A C 1
ATOM 4076 O O . GLU A 1 513 ? -9.226 -13.488 -6.129 1.00 80.75 513 GLU A O 1
ATOM 4081 N N . ALA A 1 514 ? -8.101 -11.865 -7.194 1.00 76.06 514 ALA A N 1
ATOM 4082 C CA . ALA A 1 514 ? -9.063 -11.693 -8.275 1.00 76.06 514 ALA A CA 1
ATOM 4083 C C . ALA A 1 514 ? -8.960 -12.780 -9.356 1.00 76.06 514 ALA A C 1
ATOM 4085 O O . ALA A 1 514 ? -9.933 -13.036 -10.063 1.00 76.06 514 ALA A O 1
ATOM 4086 N N . SER A 1 515 ? -7.796 -13.419 -9.513 1.00 72.62 515 SER A N 1
ATOM 4087 C CA . SER A 1 515 ? -7.642 -14.498 -10.486 1.00 72.62 515 SER A CA 1
ATOM 4088 C C . SER A 1 515 ? -8.200 -15.819 -9.962 1.00 72.62 515 SER A C 1
ATOM 4090 O O . SER A 1 515 ? -8.068 -16.150 -8.786 1.00 72.62 515 SER A O 1
ATOM 4092 N N . LEU A 1 516 ? -8.773 -16.621 -10.867 1.00 65.56 516 LEU A N 1
ATOM 4093 C CA . LEU A 1 516 ? -9.292 -17.965 -10.564 1.00 65.56 516 LEU A CA 1
ATOM 4094 C C . LEU A 1 516 ? -8.238 -18.881 -9.913 1.00 65.56 516 LEU A C 1
ATOM 4096 O O . LEU A 1 516 ? -8.592 -19.804 -9.187 1.00 65.56 516 LEU A O 1
ATOM 4100 N N . ALA A 1 517 ? -6.954 -18.622 -10.173 1.00 74.44 517 ALA A N 1
ATOM 4101 C CA . ALA A 1 517 ? -5.828 -19.375 -9.628 1.00 74.44 517 ALA A CA 1
ATOM 4102 C C . ALA A 1 517 ? -5.223 -18.763 -8.349 1.00 74.44 517 ALA A C 1
ATOM 4104 O O . ALA A 1 517 ? -4.301 -19.354 -7.793 1.00 74.44 517 ALA A O 1
ATOM 4105 N N . ALA A 1 518 ? -5.711 -17.602 -7.889 1.00 83.12 518 ALA A N 1
ATOM 4106 C CA . ALA A 1 518 ? -5.158 -16.844 -6.764 1.00 83.12 518 ALA A CA 1
ATOM 4107 C C . ALA A 1 518 ? -3.626 -16.673 -6.858 1.00 83.12 518 ALA A C 1
ATOM 4109 O O . ALA A 1 518 ? -2.873 -17.177 -6.017 1.00 83.12 518 ALA A O 1
ATOM 4110 N N . ALA A 1 519 ? -3.162 -15.986 -7.908 1.00 90.38 519 ALA A N 1
ATOM 4111 C CA . ALA A 1 519 ? -1.736 -15.838 -8.196 1.00 90.38 519 ALA A CA 1
ATOM 4112 C C . ALA A 1 519 ? -0.953 -15.233 -7.018 1.00 90.38 519 ALA A C 1
ATOM 4114 O O . ALA A 1 519 ? -1.372 -14.262 -6.378 1.00 90.38 519 ALA A O 1
ATOM 4115 N N . MET A 1 520 ? 0.230 -15.783 -6.753 1.00 94.31 520 MET A N 1
ATOM 4116 C CA . MET A 1 520 ? 1.030 -15.458 -5.577 1.00 94.31 520 MET A CA 1
ATOM 4117 C C . MET A 1 520 ? 2.512 -15.397 -5.922 1.00 94.31 520 MET A C 1
ATOM 4119 O O . MET A 1 520 ? 3.060 -16.336 -6.487 1.00 94.31 520 MET A O 1
ATOM 4123 N N . VAL A 1 521 ? 3.180 -14.321 -5.513 1.00 95.81 521 VAL A N 1
ATOM 4124 C CA . VAL A 1 521 ? 4.635 -14.221 -5.619 1.00 95.81 521 VAL A CA 1
ATOM 4125 C C . VAL A 1 521 ? 5.275 -15.044 -4.502 1.00 95.81 521 VAL A C 1
ATOM 4127 O O . VAL A 1 521 ? 4.983 -14.833 -3.323 1.00 95.81 521 VAL A O 1
ATOM 4130 N N . LEU A 1 522 ? 6.142 -15.986 -4.878 1.00 96.81 522 LEU A N 1
ATOM 4131 C CA . LEU A 1 522 ? 6.787 -16.906 -3.937 1.00 96.81 522 LEU A CA 1
ATOM 4132 C C . LEU A 1 522 ? 7.980 -16.270 -3.222 1.00 96.81 522 LEU A C 1
ATOM 4134 O O . LEU A 1 522 ? 8.194 -16.542 -2.047 1.00 96.81 522 LEU A O 1
ATOM 4138 N N . ARG A 1 523 ? 8.726 -15.394 -3.900 1.00 98.00 523 ARG A N 1
ATOM 4139 C CA . ARG A 1 523 ? 9.890 -14.701 -3.341 1.00 98.00 523 ARG A CA 1
ATOM 4140 C C . ARG A 1 523 ? 9.767 -13.211 -3.576 1.00 98.00 523 ARG A C 1
ATOM 4142 O O . ARG A 1 523 ? 9.574 -12.774 -4.711 1.00 98.00 523 ARG A O 1
ATOM 4149 N N . TYR A 1 524 ? 9.881 -12.421 -2.523 1.00 97.69 524 TYR A N 1
ATOM 4150 C CA . TYR A 1 524 ? 9.765 -10.978 -2.660 1.00 97.69 524 TYR A CA 1
ATOM 4151 C C . TYR A 1 524 ? 10.587 -10.229 -1.624 1.00 97.69 524 TYR A C 1
ATOM 4153 O O . TYR A 1 524 ? 10.879 -10.741 -0.545 1.00 97.69 524 TYR A O 1
ATOM 4161 N N . CYS A 1 525 ? 10.903 -8.982 -1.950 1.00 97.69 525 CYS A N 1
ATOM 4162 C CA . CYS A 1 525 ? 11.472 -8.025 -1.020 1.00 97.69 525 CYS A CA 1
ATOM 4163 C C . CYS A 1 525 ? 10.570 -6.798 -0.943 1.00 97.69 525 CYS A C 1
ATOM 4165 O O . CYS A 1 525 ? 10.342 -6.118 -1.942 1.00 97.69 525 CYS A O 1
ATOM 4167 N N . LYS A 1 526 ? 10.049 -6.521 0.253 1.00 95.81 526 LYS A N 1
ATOM 4168 C CA . LYS A 1 526 ? 9.229 -5.347 0.529 1.00 95.81 526 LYS A CA 1
ATOM 4169 C C . LYS A 1 526 ? 10.125 -4.168 0.883 1.00 95.81 526 LYS A C 1
ATOM 4171 O O . LYS A 1 526 ? 10.745 -4.178 1.945 1.00 95.81 526 LYS A O 1
ATOM 4176 N N . VAL A 1 527 ? 10.148 -3.145 0.038 1.00 95.38 527 VAL A N 1
ATOM 4177 C CA . VAL A 1 527 ? 10.844 -1.881 0.324 1.00 95.38 527 VAL A CA 1
ATOM 4178 C C . VAL A 1 527 ? 10.035 -1.068 1.331 1.00 95.38 527 VAL A C 1
ATOM 4180 O O . VAL A 1 527 ? 8.802 -1.052 1.283 1.00 95.38 527 VAL A O 1
ATOM 4183 N N . ALA A 1 528 ? 10.700 -0.448 2.301 1.00 91.31 528 ALA A N 1
ATOM 4184 C CA . ALA A 1 528 ? 10.036 0.363 3.313 1.00 91.31 528 ALA A CA 1
ATOM 4185 C C . ALA A 1 528 ? 9.426 1.634 2.706 1.00 91.31 528 ALA A C 1
ATOM 4187 O O . ALA A 1 528 ? 10.052 2.276 1.869 1.00 91.31 528 ALA A O 1
ATOM 4188 N N . ARG A 1 529 ? 8.231 2.012 3.182 1.00 88.94 529 ARG A N 1
ATOM 4189 C CA . ARG A 1 529 ? 7.644 3.335 2.933 1.00 88.94 529 ARG A CA 1
ATOM 4190 C C . ARG A 1 529 ? 7.615 4.153 4.216 1.00 88.94 529 ARG A C 1
ATOM 4192 O O . ARG A 1 529 ? 7.298 3.611 5.281 1.00 88.94 529 ARG A O 1
ATOM 4199 N N . TYR A 1 530 ? 7.877 5.444 4.108 1.00 86.56 530 TYR A N 1
ATOM 4200 C CA . TYR A 1 530 ? 7.935 6.396 5.211 1.00 86.56 530 TYR A CA 1
ATOM 4201 C C . TYR A 1 530 ? 7.426 7.772 4.764 1.00 86.56 530 TYR A C 1
ATOM 4203 O O . TYR A 1 530 ? 7.336 8.050 3.575 1.00 86.56 530 TYR A O 1
ATOM 4211 N N . ASP A 1 531 ? 7.066 8.625 5.725 1.00 85.38 531 ASP A N 1
ATOM 4212 C CA . ASP A 1 531 ? 6.647 9.999 5.414 1.00 85.38 531 ASP A CA 1
ATOM 4213 C C . ASP A 1 531 ? 7.630 10.932 6.112 1.00 85.38 531 ASP A C 1
ATOM 4215 O O . ASP A 1 531 ? 7.821 10.795 7.328 1.00 85.38 531 ASP A O 1
ATOM 4219 N N . GLU A 1 532 ? 8.242 11.838 5.356 1.00 88.25 532 GLU A N 1
ATOM 4220 C CA . GLU A 1 532 ? 9.337 12.691 5.816 1.00 88.25 532 GLU A CA 1
ATOM 4221 C C . GLU A 1 532 ? 9.355 14.030 5.065 1.00 88.25 532 GLU A C 1
ATOM 4223 O O . GLU A 1 532 ? 8.878 14.148 3.935 1.00 88.25 532 GLU A O 1
ATOM 4228 N N . THR A 1 533 ? 9.912 15.060 5.702 1.00 87.94 533 THR A N 1
ATOM 4229 C CA . THR A 1 533 ? 10.206 16.334 5.046 1.00 87.94 533 THR A CA 1
ATOM 4230 C C . THR A 1 533 ? 11.294 16.129 4.001 1.00 87.94 533 THR A C 1
ATOM 4232 O O . THR A 1 533 ? 12.463 15.906 4.322 1.00 87.94 533 THR A O 1
ATOM 4235 N N . TYR A 1 534 ? 10.919 16.229 2.730 1.00 91.88 534 TYR A N 1
ATOM 4236 C CA . TYR A 1 534 ? 11.810 15.976 1.615 1.00 91.88 534 TYR A CA 1
ATOM 4237 C C . TYR A 1 534 ? 12.270 17.268 0.956 1.00 91.88 534 TYR A C 1
ATOM 4239 O O . TYR A 1 534 ? 11.553 17.884 0.169 1.00 91.88 534 TYR A O 1
ATOM 4247 N N . ARG A 1 535 ? 13.521 17.647 1.237 1.00 92.62 535 ARG A N 1
ATOM 4248 C CA . ARG A 1 535 ? 14.190 18.791 0.602 1.00 92.62 535 ARG A CA 1
ATOM 4249 C C . ARG A 1 535 ? 13.330 20.067 0.722 1.00 92.62 535 ARG A C 1
ATOM 4251 O O . ARG A 1 535 ? 12.988 20.474 1.826 1.00 92.62 535 ARG A O 1
ATOM 4258 N N . ASP A 1 536 ? 13.013 20.701 -0.402 1.00 90.12 536 ASP A N 1
ATOM 4259 C CA . ASP A 1 536 ? 12.153 21.879 -0.560 1.00 90.12 536 ASP A CA 1
ATOM 4260 C C . ASP A 1 536 ? 10.686 21.530 -0.883 1.00 90.12 536 ASP A C 1
ATOM 4262 O O . ASP A 1 536 ? 9.874 22.437 -1.041 1.00 90.12 536 ASP A O 1
ATOM 4266 N N . CYS A 1 537 ? 10.325 20.244 -0.963 1.00 85.94 537 CYS A N 1
ATOM 4267 C CA . CYS A 1 537 ? 8.957 19.792 -1.242 1.00 85.94 537 CYS A CA 1
ATOM 4268 C C . CYS A 1 537 ? 8.055 19.770 0.003 1.00 85.94 537 CYS A C 1
ATOM 4270 O O . CYS A 1 537 ? 6.853 19.550 -0.119 1.00 85.94 537 CYS A O 1
ATOM 4272 N N . GLY A 1 538 ? 8.612 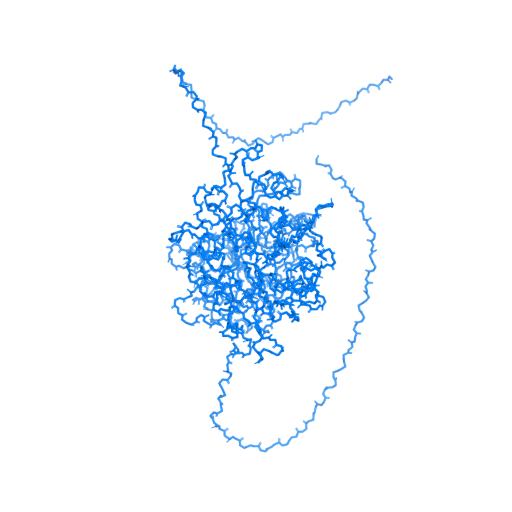19.995 1.197 1.00 87.69 538 GLY A N 1
ATOM 4273 C CA . GLY A 1 538 ? 7.881 19.843 2.454 1.00 87.69 538 GLY A CA 1
ATOM 4274 C C . GLY A 1 538 ? 7.689 18.374 2.834 1.00 87.69 538 GLY A C 1
ATOM 4275 O O . GLY A 1 538 ? 8.470 17.518 2.424 1.00 87.69 538 GLY A O 1
ATOM 4276 N N . LEU A 1 539 ? 6.682 18.086 3.661 1.00 83.25 539 LEU A N 1
ATOM 4277 C CA . LEU A 1 539 ? 6.346 16.721 4.066 1.00 83.25 539 LEU A CA 1
ATOM 4278 C C . LEU A 1 539 ? 5.782 15.952 2.867 1.00 83.25 539 LEU A C 1
ATOM 4280 O O . LEU A 1 539 ? 4.732 16.322 2.344 1.00 83.25 539 LEU A O 1
ATOM 4284 N N . LEU A 1 540 ? 6.474 14.892 2.454 1.00 84.12 540 LEU A N 1
ATOM 4285 C CA . LEU A 1 540 ? 5.967 13.937 1.478 1.00 84.12 540 LEU A CA 1
ATOM 4286 C C . LEU A 1 540 ? 5.527 12.664 2.188 1.00 84.12 540 LEU A C 1
ATOM 4288 O O . LEU A 1 540 ? 6.238 12.142 3.049 1.00 84.12 540 LEU A O 1
ATOM 4292 N N . ASP A 1 541 ? 4.368 12.162 1.784 1.00 80.06 541 ASP A N 1
ATOM 4293 C CA . ASP A 1 541 ? 3.831 10.896 2.254 1.00 80.06 541 ASP A CA 1
ATOM 4294 C C . ASP A 1 541 ? 4.290 9.748 1.355 1.00 80.06 541 ASP A C 1
ATOM 4296 O O . ASP A 1 541 ? 4.409 9.907 0.140 1.00 80.06 541 ASP A O 1
ATOM 4300 N N . GLN A 1 542 ? 4.483 8.572 1.956 1.00 81.94 542 GLN A N 1
ATOM 4301 C CA . GLN A 1 542 ? 4.752 7.317 1.254 1.00 81.94 542 GLN A CA 1
ATOM 4302 C C . GLN A 1 542 ? 6.025 7.307 0.397 1.00 81.94 542 GLN A C 1
ATOM 4304 O O . GLN A 1 542 ? 6.107 6.541 -0.556 1.00 81.94 542 GLN A O 1
ATOM 4309 N N . MET A 1 543 ? 7.036 8.089 0.771 1.00 90.00 543 MET A N 1
ATOM 4310 C CA . MET A 1 543 ? 8.385 7.961 0.223 1.00 90.00 543 MET A CA 1
ATOM 4311 C C . MET A 1 543 ? 8.943 6.557 0.450 1.00 90.00 543 MET A C 1
ATOM 4313 O O . MET A 1 543 ? 8.580 5.905 1.427 1.00 90.00 543 MET A O 1
ATOM 4317 N N . GLY A 1 544 ? 9.863 6.112 -0.396 1.00 93.06 544 GLY A N 1
ATOM 4318 C CA . GLY A 1 544 ? 10.498 4.806 -0.261 1.00 93.06 544 GLY A CA 1
ATOM 4319 C C . GLY A 1 544 ? 11.920 4.780 -0.800 1.00 93.06 544 GLY A C 1
ATOM 4320 O O . GLY A 1 544 ? 12.710 5.685 -0.551 1.00 93.06 544 GLY A O 1
ATOM 4321 N N . GLY A 1 545 ? 12.237 3.725 -1.540 1.00 96.25 545 GLY A N 1
ATOM 4322 C CA . GLY A 1 545 ? 13.508 3.519 -2.215 1.00 96.25 545 GLY A CA 1
ATOM 4323 C C . GLY A 1 545 ? 14.463 2.597 -1.460 1.00 96.25 545 GLY A C 1
ATOM 4324 O O . GLY A 1 545 ? 14.811 2.821 -0.304 1.00 96.25 545 GLY A O 1
ATOM 4325 N N . ILE A 1 546 ? 14.963 1.571 -2.148 1.00 97.69 546 ILE A N 1
ATOM 4326 C CA . ILE A 1 546 ? 15.980 0.652 -1.609 1.00 97.69 546 ILE A CA 1
ATOM 4327 C C . ILE A 1 546 ? 17.230 1.448 -1.240 1.00 97.69 546 ILE A C 1
ATOM 4329 O O . ILE A 1 546 ? 17.726 2.227 -2.058 1.00 97.69 546 ILE A O 1
ATOM 4333 N N . GLY A 1 547 ? 17.740 1.277 -0.026 1.00 97.25 547 GLY A N 1
ATOM 4334 C CA . GLY A 1 547 ? 18.926 1.982 0.445 1.00 97.25 547 GLY A CA 1
ATOM 4335 C C . GLY A 1 547 ? 18.714 3.480 0.636 1.00 97.25 547 GLY A C 1
ATOM 4336 O O . GLY A 1 547 ? 19.666 4.258 0.568 1.00 97.25 547 GLY A O 1
ATOM 4337 N N . ALA A 1 548 ? 17.466 3.907 0.840 1.00 96.19 548 ALA A N 1
ATOM 4338 C CA . ALA A 1 548 ? 17.157 5.294 1.149 1.00 96.19 548 ALA A CA 1
ATOM 4339 C C . ALA A 1 548 ? 17.708 5.725 2.511 1.00 96.19 548 ALA A C 1
ATOM 4341 O O . ALA A 1 548 ? 18.199 6.843 2.631 1.00 96.19 548 ALA A O 1
ATOM 4342 N N . HIS A 1 549 ? 17.651 4.844 3.512 1.00 95.75 549 HIS A N 1
ATOM 4343 C CA . HIS A 1 549 ? 18.062 5.134 4.890 1.00 95.75 549 HIS A CA 1
ATOM 4344 C C . HIS A 1 549 ? 19.214 4.266 5.398 1.00 95.75 549 HIS A C 1
ATOM 4346 O O . HIS A 1 549 ? 19.784 4.561 6.446 1.00 95.75 549 HIS A O 1
ATOM 4352 N N . SER A 1 550 ? 19.554 3.185 4.698 1.00 95.12 550 SER A N 1
ATOM 4353 C CA . SER A 1 550 ? 20.620 2.285 5.120 1.00 95.12 550 SER A CA 1
ATOM 4354 C C . SER A 1 550 ? 21.219 1.552 3.932 1.00 95.12 550 SER A C 1
ATOM 4356 O O . SER A 1 550 ? 20.498 0.913 3.173 1.00 95.12 550 SER A O 1
ATOM 4358 N N . ASP A 1 551 ? 22.545 1.560 3.817 1.00 96.88 551 ASP A N 1
ATOM 4359 C CA . ASP A 1 551 ? 23.244 0.741 2.818 1.00 96.88 551 ASP A CA 1
ATOM 4360 C C . ASP A 1 551 ? 23.024 -0.766 3.041 1.00 96.88 551 ASP A C 1
ATOM 4362 O O . ASP A 1 551 ? 23.158 -1.549 2.101 1.00 96.88 551 ASP A O 1
ATOM 4366 N N . GLY A 1 552 ? 22.617 -1.163 4.255 1.00 97.00 552 GLY A N 1
ATOM 4367 C CA . GLY A 1 552 ? 22.286 -2.545 4.593 1.00 97.00 552 GLY A CA 1
ATOM 4368 C C . GLY A 1 552 ? 21.173 -3.139 3.726 1.00 97.00 552 GLY A C 1
ATOM 4369 O O . GLY A 1 552 ? 21.149 -4.350 3.539 1.00 97.00 552 GLY A O 1
ATOM 4370 N N . ASP A 1 553 ? 20.314 -2.314 3.116 1.00 97.44 553 ASP A N 1
ATOM 4371 C CA . ASP A 1 553 ? 19.294 -2.792 2.177 1.00 97.44 553 ASP A CA 1
ATOM 4372 C C . ASP A 1 553 ? 19.900 -3.492 0.952 1.00 97.44 553 ASP A C 1
ATOM 4374 O O . ASP A 1 553 ? 19.349 -4.472 0.448 1.00 97.44 553 ASP A O 1
ATOM 4378 N N . TYR A 1 554 ? 21.044 -3.004 0.464 1.00 98.19 554 TYR A N 1
ATOM 4379 C CA . TYR A 1 554 ? 21.729 -3.602 -0.681 1.00 98.19 554 TYR A CA 1
ATOM 4380 C C . TYR A 1 554 ? 22.349 -4.953 -0.317 1.00 98.19 554 TYR A C 1
ATOM 4382 O O . TYR A 1 554 ? 22.323 -5.886 -1.121 1.00 98.19 554 TYR A O 1
ATOM 4390 N N . ASP A 1 555 ? 22.900 -5.066 0.892 1.00 97.81 555 ASP A N 1
ATOM 4391 C CA . ASP A 1 555 ? 23.480 -6.308 1.408 1.00 97.81 555 ASP A CA 1
ATOM 4392 C C . ASP A 1 555 ? 22.409 -7.361 1.682 1.00 97.81 555 ASP A C 1
ATOM 4394 O O . ASP A 1 555 ? 22.569 -8.517 1.283 1.00 97.81 555 ASP A O 1
ATOM 4398 N N . GLU A 1 556 ? 21.297 -6.952 2.287 1.00 97.75 556 GLU A N 1
ATOM 4399 C CA . GLU A 1 556 ? 20.145 -7.808 2.557 1.00 97.75 556 GLU A CA 1
ATOM 4400 C C . GLU A 1 556 ? 19.551 -8.359 1.254 1.00 97.75 556 GLU A C 1
ATOM 4402 O O . GLU A 1 556 ? 19.378 -9.570 1.110 1.00 97.75 556 GLU A O 1
ATOM 4407 N N . LEU A 1 557 ? 19.328 -7.497 0.252 1.00 98.31 557 LEU A N 1
ATOM 4408 C CA . LEU A 1 557 ? 18.832 -7.931 -1.053 1.00 98.31 557 LEU A CA 1
ATOM 4409 C C . LEU A 1 557 ? 19.805 -8.911 -1.727 1.00 98.31 557 LEU A C 1
ATOM 4411 O O . LEU A 1 557 ? 19.382 -9.958 -2.211 1.00 98.31 557 LEU A O 1
ATOM 4415 N N . ARG A 1 558 ? 21.113 -8.620 -1.739 1.00 98.31 558 ARG A N 1
ATOM 4416 C CA . ARG A 1 558 ? 22.117 -9.528 -2.327 1.00 98.31 558 ARG A CA 1
ATOM 4417 C C . ARG A 1 558 ? 22.148 -10.883 -1.622 1.00 98.31 558 ARG A C 1
ATOM 4419 O O . ARG A 1 558 ? 22.227 -11.912 -2.292 1.00 98.31 558 ARG A O 1
ATOM 4426 N N . THR A 1 559 ? 22.077 -10.888 -0.294 1.00 98.25 559 THR A N 1
ATOM 4427 C CA . THR A 1 559 ? 22.082 -12.115 0.514 1.00 98.25 559 THR A CA 1
ATOM 4428 C C . THR A 1 559 ? 20.841 -12.952 0.217 1.00 98.25 559 THR A C 1
ATOM 4430 O O . THR A 1 559 ? 20.969 -14.123 -0.146 1.00 98.25 559 THR A O 1
ATOM 4433 N N . PHE A 1 560 ? 19.659 -12.332 0.214 1.00 98.44 560 PHE A N 1
ATOM 4434 C CA . PHE A 1 560 ? 18.411 -12.998 -0.151 1.00 98.44 560 PHE A CA 1
ATOM 4435 C C . PHE A 1 560 ? 18.428 -13.584 -1.566 1.00 98.44 560 PHE A C 1
ATOM 4437 O O . PHE A 1 560 ? 18.008 -14.717 -1.773 1.00 98.44 560 PHE A O 1
ATOM 4444 N N . LEU A 1 561 ? 18.942 -12.855 -2.560 1.00 98.38 561 LEU A N 1
ATOM 4445 C CA . LEU A 1 561 ? 19.001 -13.350 -3.940 1.00 98.38 561 LEU A CA 1
ATOM 4446 C C . LEU A 1 561 ? 19.919 -14.575 -4.102 1.00 98.38 561 LEU A C 1
ATOM 4448 O O . LEU A 1 561 ? 19.734 -15.368 -5.034 1.00 98.38 561 LEU A O 1
ATOM 4452 N N . ARG A 1 562 ? 20.919 -14.730 -3.227 1.00 98.44 562 ARG A N 1
ATOM 4453 C CA . ARG A 1 562 ? 21.822 -15.892 -3.198 1.00 98.44 562 ARG A CA 1
ATOM 4454 C C . ARG A 1 562 ? 21.212 -17.073 -2.456 1.00 98.44 562 ARG A C 1
ATOM 4456 O O . ARG A 1 562 ? 21.384 -18.201 -2.910 1.00 98.44 562 ARG A O 1
ATOM 4463 N N . GLN A 1 563 ? 20.537 -16.812 -1.339 1.00 97.81 563 GLN A N 1
ATOM 4464 C CA . GLN A 1 563 ? 20.051 -17.834 -0.409 1.00 97.81 563 GLN A CA 1
ATOM 4465 C C . GLN A 1 563 ? 18.626 -17.511 0.076 1.00 97.81 563 GLN A C 1
ATOM 4467 O O . GLN A 1 563 ? 18.420 -17.238 1.257 1.00 97.81 563 GLN A O 1
ATOM 4472 N N . PRO A 1 564 ? 17.612 -17.526 -0.809 1.00 97.31 564 PRO A N 1
ATOM 4473 C CA . PRO A 1 564 ? 16.253 -17.123 -0.436 1.00 97.31 564 PRO A CA 1
ATOM 4474 C C . PRO A 1 564 ? 15.615 -18.031 0.628 1.00 97.31 564 PRO A C 1
ATOM 4476 O O . PRO A 1 564 ? 14.779 -17.566 1.396 1.00 97.31 564 PRO A O 1
ATOM 4479 N N . TRP A 1 565 ? 16.051 -19.288 0.722 1.00 96.12 565 TRP A N 1
ATOM 4480 C CA . TRP A 1 565 ? 15.575 -20.269 1.706 1.00 96.12 565 TRP A CA 1
ATOM 4481 C C . TRP A 1 565 ? 15.983 -19.964 3.152 1.00 96.12 565 TRP A C 1
ATOM 4483 O O . TRP A 1 565 ? 15.374 -20.500 4.074 1.00 96.12 565 TRP A O 1
ATOM 4493 N N . ASP A 1 566 ? 16.966 -19.085 3.371 1.00 96.00 566 ASP A N 1
ATOM 4494 C CA . ASP A 1 566 ? 17.326 -18.604 4.713 1.00 96.00 566 ASP A CA 1
ATOM 4495 C C . ASP A 1 566 ? 16.382 -17.483 5.198 1.00 96.00 566 ASP A C 1
ATOM 4497 O O . ASP A 1 566 ? 16.502 -16.993 6.321 1.00 96.00 566 ASP A O 1
ATOM 4501 N N . TYR A 1 567 ? 15.401 -17.108 4.367 1.00 94.94 567 TYR A N 1
ATOM 4502 C CA . TYR A 1 567 ? 14.403 -16.075 4.632 1.00 94.94 567 TYR A CA 1
ATOM 4503 C C . TYR A 1 567 ? 12.974 -16.642 4.621 1.00 94.94 567 TYR A C 1
ATOM 4505 O O . TYR A 1 567 ? 12.118 -16.132 3.888 1.00 94.94 567 TYR A O 1
ATOM 4513 N N . PRO A 1 568 ? 12.671 -17.685 5.414 1.00 91.06 568 PRO A N 1
ATOM 4514 C CA . PRO A 1 568 ? 11.359 -18.310 5.384 1.00 91.06 568 PRO A CA 1
ATOM 4515 C C . PRO A 1 568 ? 10.264 -17.319 5.789 1.00 91.06 568 PRO A C 1
ATOM 4517 O O . PRO A 1 568 ? 10.401 -16.507 6.712 1.00 91.06 568 PRO A O 1
ATOM 4520 N N . TYR A 1 569 ? 9.136 -17.390 5.092 1.00 84.00 569 TYR A N 1
ATOM 4521 C CA . TYR A 1 569 ? 7.915 -16.722 5.498 1.00 84.00 569 TYR A CA 1
ATOM 4522 C C . TYR A 1 569 ? 7.396 -17.424 6.758 1.00 84.00 569 TYR A C 1
ATOM 4524 O O . TYR A 1 569 ? 7.126 -18.622 6.694 1.00 84.00 569 TYR A O 1
ATOM 4532 N N . PRO A 1 570 ? 7.200 -16.716 7.885 1.00 76.31 570 PRO A N 1
ATOM 4533 C CA . PRO A 1 570 ? 6.701 -17.338 9.106 1.00 76.31 570 PRO A CA 1
ATOM 4534 C C . PRO A 1 570 ? 5.362 -18.028 8.835 1.00 76.31 570 PRO A C 1
ATOM 4536 O O . PRO A 1 570 ? 4.361 -17.368 8.531 1.00 76.31 570 PRO A O 1
ATOM 4539 N N . THR A 1 571 ? 5.327 -19.359 8.897 1.00 67.00 571 THR A N 1
ATOM 4540 C CA . THR A 1 571 ? 4.081 -20.082 8.644 1.00 67.00 571 THR A CA 1
ATOM 4541 C C . THR A 1 571 ? 3.161 -19.970 9.852 1.00 67.00 571 THR A C 1
ATOM 4543 O O . THR A 1 571 ? 3.582 -19.950 11.009 1.00 67.00 571 THR A O 1
ATOM 4546 N N . ARG A 1 572 ? 1.847 -19.951 9.607 1.00 53.34 572 ARG A N 1
ATOM 4547 C CA . ARG A 1 572 ? 0.830 -19.914 10.675 1.00 53.34 572 ARG A CA 1
ATOM 4548 C C . ARG A 1 572 ? 0.936 -21.104 11.645 1.00 53.34 572 ARG A C 1
ATOM 4550 O O . ARG A 1 572 ? 0.471 -21.010 12.781 1.00 53.34 572 ARG A O 1
ATOM 4557 N N . ALA A 1 573 ? 1.520 -22.215 11.189 1.00 54.22 573 ALA A N 1
ATOM 4558 C CA . ALA A 1 573 ? 1.749 -23.419 11.980 1.00 54.22 573 ALA A CA 1
ATOM 4559 C C . ALA A 1 573 ? 2.888 -23.236 12.995 1.00 54.22 573 ALA A C 1
ATOM 4561 O O . ALA A 1 573 ? 2.724 -23.626 14.148 1.00 54.22 573 ALA A O 1
ATOM 4562 N N . GLU A 1 574 ? 3.983 -22.580 12.606 1.00 57.59 574 GLU A N 1
ATOM 4563 C CA . GLU A 1 574 ? 5.080 -22.217 13.516 1.00 57.59 574 GLU A CA 1
ATOM 4564 C C . GLU A 1 574 ? 4.673 -21.111 14.500 1.00 57.59 574 GLU A C 1
ATOM 4566 O O . GLU A 1 574 ? 5.130 -21.096 15.641 1.00 57.59 574 GLU A O 1
ATOM 4571 N N . MET A 1 575 ? 3.757 -20.227 14.088 1.00 51.81 575 MET A N 1
ATOM 4572 C CA . MET A 1 575 ? 3.230 -19.135 14.921 1.00 51.81 575 MET A CA 1
ATOM 4573 C C . MET A 1 575 ? 2.078 -19.550 15.850 1.00 51.81 575 MET A C 1
ATOM 4575 O O . MET A 1 575 ? 1.650 -18.769 16.704 1.00 51.81 575 MET A O 1
ATOM 4579 N N . SER A 1 576 ? 1.532 -20.764 15.711 1.00 47.25 576 SER A N 1
ATOM 4580 C CA . SER A 1 576 ? 0.595 -21.271 16.713 1.00 47.25 576 SER A CA 1
ATOM 4581 C C . SER A 1 576 ? 1.391 -21.583 17.973 1.00 47.25 576 SER A C 1
ATOM 4583 O O . SER A 1 576 ? 2.330 -22.373 17.885 1.00 47.25 576 SER A O 1
ATOM 4585 N N . PRO A 1 577 ? 1.042 -21.015 19.148 1.00 49.66 577 PRO A N 1
ATOM 4586 C CA . PRO A 1 577 ? 1.724 -21.369 20.378 1.00 49.66 577 PRO A CA 1
ATOM 4587 C C . PRO A 1 577 ? 1.606 -22.878 20.502 1.00 49.66 577 PRO A C 1
ATOM 4589 O O . PRO A 1 577 ? 0.488 -23.390 20.625 1.00 49.66 577 PRO A O 1
ATOM 4592 N N . MET A 1 578 ? 2.745 -23.577 20.390 1.00 43.03 578 MET A N 1
ATOM 4593 C CA . MET A 1 578 ? 2.843 -24.997 20.688 1.00 43.03 578 MET A CA 1
ATOM 4594 C C . MET A 1 578 ? 2.005 -25.189 21.938 1.00 43.03 578 MET A C 1
ATOM 4596 O O . MET A 1 578 ? 2.327 -24.613 22.983 1.00 43.03 578 MET A O 1
ATOM 4600 N N . LYS A 1 579 ? 0.887 -25.920 21.821 1.00 45.12 579 LYS A N 1
ATOM 4601 C CA . LYS A 1 579 ? 0.193 -26.437 22.991 1.00 45.12 579 LYS A CA 1
ATOM 4602 C C . LYS A 1 579 ? 1.283 -27.208 23.705 1.00 45.12 579 LYS A C 1
ATOM 4604 O O . LYS A 1 579 ? 1.636 -28.301 23.270 1.00 45.12 579 LYS A O 1
ATOM 4609 N N . LYS A 1 580 ? 1.909 -26.584 24.709 1.00 44.59 580 LYS A N 1
ATOM 4610 C CA . LYS A 1 580 ? 2.829 -27.260 25.605 1.00 44.59 580 LYS A CA 1
ATOM 4611 C C . LYS A 1 580 ? 1.994 -28.416 26.090 1.00 44.59 580 LYS A C 1
ATOM 4613 O O . LYS A 1 580 ? 0.996 -28.192 26.774 1.00 44.59 580 LYS A O 1
ATOM 4618 N N . ASN A 1 581 ? 2.322 -29.610 25.611 1.00 42.44 581 ASN A N 1
ATOM 4619 C CA . ASN A 1 581 ? 1.700 -30.824 26.068 1.00 42.44 581 ASN A CA 1
ATOM 4620 C C . ASN A 1 581 ? 1.960 -30.839 27.568 1.00 42.44 581 ASN A C 1
ATOM 4622 O O . ASN A 1 581 ? 3.039 -31.206 28.026 1.00 42.44 581 ASN A O 1
ATOM 4626 N N . ALA A 1 582 ? 0.970 -30.387 28.334 1.00 45.19 582 ALA A N 1
ATOM 4627 C CA . ALA A 1 582 ? 0.825 -30.676 29.741 1.00 45.19 582 ALA A CA 1
ATOM 4628 C C . ALA A 1 582 ? 0.437 -32.157 29.836 1.00 45.19 582 ALA A C 1
ATOM 4630 O O . ALA A 1 582 ? -0.643 -32.520 30.277 1.00 45.19 582 ALA A O 1
ATOM 4631 N N . SER A 1 583 ? 1.319 -33.020 29.336 1.00 46.03 583 SER A N 1
ATOM 4632 C CA . SER A 1 583 ? 1.344 -34.445 29.603 1.00 46.03 583 SER A CA 1
ATOM 4633 C C . SER A 1 583 ? 2.461 -34.694 30.613 1.00 46.03 583 SER A C 1
ATOM 4635 O O . SER A 1 583 ? 3.391 -35.456 30.368 1.00 46.03 583 SER A O 1
ATOM 4637 N N . SER A 1 584 ? 2.398 -34.007 31.751 1.00 41.84 584 SER A N 1
ATOM 4638 C CA . SER A 1 584 ? 2.920 -34.552 33.001 1.00 41.84 584 SER A CA 1
ATOM 4639 C C . SER A 1 584 ? 1.766 -35.337 33.613 1.00 41.84 584 SER A C 1
ATOM 4641 O O . SER A 1 584 ? 0.759 -34.757 34.018 1.00 41.84 584 SER A O 1
ATOM 4643 N N . GLY A 1 585 ? 1.880 -36.659 33.525 1.00 49.00 585 GLY A N 1
ATOM 4644 C CA . GLY A 1 585 ? 0.788 -37.599 33.694 1.00 49.00 585 GLY A CA 1
ATOM 4645 C C . GLY A 1 585 ? 0.113 -37.565 35.058 1.00 49.00 585 GLY A C 1
ATOM 4646 O O . GLY A 1 585 ? 0.756 -37.525 36.102 1.00 49.00 585 GLY A O 1
ATOM 4647 N N . ILE A 1 586 ? -1.207 -37.701 35.013 1.00 41.66 586 ILE A N 1
ATOM 4648 C CA . ILE A 1 586 ? -1.971 -38.390 36.042 1.00 41.66 586 ILE A CA 1
ATOM 4649 C C . ILE A 1 586 ? -2.779 -39.445 35.290 1.00 41.66 586 ILE A C 1
ATOM 4651 O O . ILE A 1 586 ? -3.745 -39.141 34.594 1.00 41.66 586 ILE A O 1
ATOM 4655 N N . SER A 1 587 ? -2.317 -40.689 35.372 1.00 41.03 587 SER A N 1
ATOM 4656 C CA . SER A 1 587 ? -3.066 -41.860 34.940 1.00 41.03 587 SER A CA 1
ATOM 4657 C C . SER A 1 587 ? -4.256 -42.047 35.878 1.00 41.03 587 SER A C 1
ATOM 4659 O O . SER A 1 587 ? -4.083 -42.516 37.002 1.00 41.03 587 SER A O 1
ATOM 4661 N N . PHE A 1 588 ? -5.456 -41.696 35.424 1.00 36.22 588 PHE A N 1
ATOM 4662 C CA . PHE A 1 588 ? -6.685 -42.242 35.989 1.00 36.22 588 PHE A CA 1
ATOM 4663 C C . PHE A 1 588 ? -7.222 -43.292 35.025 1.00 36.22 588 PHE A C 1
ATOM 4665 O O . PHE A 1 588 ? -7.742 -42.987 33.955 1.00 36.22 588 PHE A O 1
ATOM 4672 N N . SER A 1 589 ? -7.037 -44.548 35.411 1.00 43.56 589 SER A N 1
ATOM 4673 C CA . SER A 1 589 ? -7.790 -45.681 34.899 1.00 43.56 589 SER A CA 1
ATOM 4674 C C . SER A 1 589 ? -9.234 -45.560 35.369 1.00 43.56 589 SER A C 1
ATOM 4676 O O . SER A 1 589 ? -9.477 -45.556 36.576 1.00 43.56 589 SER A O 1
ATOM 4678 N N . GLN A 1 590 ? -10.178 -45.516 34.434 1.00 39.41 590 GLN A N 1
ATOM 4679 C CA . GLN A 1 590 ? -11.537 -45.967 34.699 1.00 39.41 590 GLN A CA 1
ATOM 4680 C C . GLN A 1 590 ? -12.189 -46.479 33.417 1.00 39.41 590 GLN A C 1
ATOM 4682 O O . GLN A 1 590 ? -12.484 -45.732 32.487 1.00 39.41 590 GLN A O 1
ATOM 4687 N N . ASP A 1 591 ? -12.366 -47.796 33.415 1.00 44.22 591 ASP A N 1
ATOM 4688 C CA . ASP A 1 591 ? -13.281 -48.540 32.567 1.00 44.22 591 ASP A CA 1
ATOM 4689 C C . ASP A 1 591 ? -14.706 -47.993 32.701 1.00 44.22 591 ASP A C 1
ATOM 4691 O O . ASP A 1 591 ? -15.192 -47.737 33.804 1.00 44.22 591 ASP A O 1
ATOM 4695 N N . GLY A 1 592 ? -15.394 -47.858 31.569 1.00 36.53 592 GLY A N 1
ATOM 4696 C CA . GLY A 1 592 ? -16.792 -47.448 31.531 1.00 36.53 592 GLY A CA 1
ATOM 4697 C C . GLY A 1 592 ? -17.335 -47.409 30.109 1.00 36.53 592 GLY A C 1
ATOM 4698 O O . GLY A 1 592 ? -17.346 -46.365 29.467 1.00 36.53 592 GLY A O 1
ATOM 4699 N N . GLN A 1 593 ? -17.767 -48.570 29.617 1.00 40.06 593 GLN A N 1
ATOM 4700 C CA . GLN A 1 593 ? -18.602 -48.715 28.423 1.00 40.06 593 GLN A CA 1
ATOM 4701 C C . GLN A 1 593 ? -19.906 -47.908 28.555 1.00 40.06 593 GLN A C 1
ATOM 4703 O O . GLN A 1 593 ? -20.549 -47.991 29.598 1.00 40.06 593 GLN A O 1
ATOM 4708 N N . ALA A 1 594 ? -20.333 -47.228 27.483 1.00 35.00 594 ALA A N 1
ATOM 4709 C CA . ALA A 1 594 ? -21.602 -47.493 26.779 1.00 35.00 594 ALA A CA 1
ATOM 4710 C C . ALA A 1 594 ? -21.976 -46.370 25.780 1.00 35.00 594 ALA A C 1
ATOM 4712 O O . ALA A 1 594 ? -21.982 -45.194 26.122 1.00 35.00 594 ALA A O 1
ATOM 4713 N N . GLU A 1 595 ? -22.312 -46.811 24.560 1.00 33.94 595 GLU A N 1
ATOM 4714 C CA . GLU A 1 595 ? -23.461 -46.401 23.724 1.00 33.94 595 GLU A CA 1
ATOM 4715 C C . GLU A 1 595 ? -23.604 -44.926 23.283 1.00 33.94 595 GLU A C 1
ATOM 4717 O O . GLU A 1 595 ? -23.786 -44.004 24.060 1.00 33.94 595 GLU A O 1
ATOM 4722 N N . SER A 1 596 ? -23.460 -44.646 21.982 1.00 37.06 596 SER A N 1
ATOM 4723 C CA . SER A 1 596 ? -24.531 -44.680 20.958 1.00 37.06 596 SER A CA 1
ATOM 4724 C C . SER A 1 596 ? -25.140 -43.293 20.721 1.00 37.06 596 SER A C 1
ATOM 4726 O O . SER A 1 596 ? -25.948 -42.803 21.500 1.00 37.06 596 SER A O 1
ATOM 4728 N N . GLY A 1 597 ? -24.797 -42.681 19.586 1.00 30.14 597 GLY A N 1
ATOM 4729 C CA . GLY A 1 597 ? -25.423 -41.437 19.140 1.00 30.14 597 GLY A CA 1
ATOM 4730 C C . GLY A 1 597 ? -24.898 -40.965 17.789 1.00 30.14 597 GLY A C 1
ATOM 4731 O O . GLY A 1 597 ? -24.209 -39.955 17.704 1.00 30.14 597 GLY A O 1
ATOM 4732 N N . LYS A 1 598 ? -25.194 -41.707 16.714 1.00 32.81 598 LYS A N 1
ATOM 4733 C CA . LYS A 1 598 ? -24.966 -41.235 15.339 1.00 32.81 598 LYS A CA 1
ATOM 4734 C C . LYS A 1 598 ? -26.024 -40.184 14.988 1.00 32.81 598 LYS A C 1
ATOM 4736 O O . LYS A 1 598 ? -27.138 -40.539 14.614 1.00 32.81 598 LYS A O 1
ATOM 4741 N N . ALA A 1 599 ? -25.670 -38.905 15.074 1.00 30.44 599 ALA A N 1
ATOM 4742 C CA . ALA A 1 599 ? -26.448 -37.831 14.467 1.00 30.44 599 ALA A CA 1
ATOM 4743 C C . ALA A 1 599 ? -26.124 -37.751 12.965 1.00 30.44 599 ALA A C 1
ATOM 4745 O O . ALA A 1 599 ? -25.004 -37.445 12.558 1.00 30.44 599 ALA A O 1
ATOM 4746 N N . LYS A 1 600 ? -27.124 -38.082 12.147 1.00 27.62 600 LYS A N 1
ATOM 4747 C CA . LYS A 1 600 ? -27.146 -37.930 10.691 1.00 27.62 600 LYS A CA 1
ATOM 4748 C C . LYS A 1 600 ? -27.432 -36.452 10.393 1.00 27.62 600 LYS A C 1
ATOM 4750 O O . LYS A 1 600 ? -28.541 -35.993 10.637 1.00 27.62 600 LYS A O 1
ATOM 4755 N N . ILE A 1 601 ? -26.437 -35.706 9.916 1.00 26.16 601 ILE A N 1
ATOM 4756 C CA . ILE A 1 601 ? -26.627 -34.330 9.435 1.00 26.16 601 ILE A CA 1
ATOM 4757 C C . ILE A 1 601 ? -27.000 -34.417 7.952 1.00 26.16 601 ILE A C 1
ATOM 4759 O O . ILE A 1 601 ? -26.158 -34.715 7.107 1.00 26.16 601 ILE A O 1
ATOM 4763 N N . GLU A 1 602 ? -28.281 -34.212 7.650 1.00 24.39 602 GLU A N 1
ATOM 4764 C CA . GLU A 1 602 ? -28.782 -33.974 6.295 1.00 24.39 602 GLU A CA 1
ATOM 4765 C C . GLU A 1 602 ? -28.574 -32.494 5.944 1.00 24.39 602 GLU A C 1
ATOM 4767 O O . GLU A 1 602 ? -29.211 -31.606 6.506 1.00 24.39 602 GLU A O 1
ATOM 4772 N N . LEU A 1 603 ? -27.647 -32.232 5.021 1.00 23.08 603 LEU A N 1
ATOM 4773 C CA . LEU A 1 603 ? -27.460 -30.928 4.388 1.00 23.08 603 LEU A CA 1
ATOM 4774 C C . LEU A 1 603 ? -28.551 -30.738 3.328 1.00 23.08 603 LEU A C 1
ATOM 4776 O O . LEU A 1 603 ? -28.469 -31.282 2.226 1.00 23.08 603 LEU A O 1
ATOM 4780 N N . VAL A 1 604 ? -29.577 -29.966 3.677 1.00 23.92 604 VAL A N 1
ATOM 4781 C CA . VAL A 1 604 ? -30.578 -29.456 2.738 1.00 23.92 604 VAL A CA 1
ATOM 4782 C C . VAL A 1 604 ? -29.950 -28.293 1.968 1.00 23.92 604 VAL A C 1
ATOM 4784 O O . VAL A 1 604 ? -29.586 -27.275 2.552 1.00 23.92 604 VAL A O 1
ATOM 4787 N N . ARG A 1 605 ? -29.790 -28.460 0.650 1.00 23.25 605 ARG A N 1
ATOM 4788 C CA . ARG A 1 605 ? -29.463 -27.371 -0.279 1.00 23.25 605 ARG A CA 1
ATOM 4789 C C . ARG A 1 605 ? -30.671 -26.441 -0.384 1.00 23.25 605 ARG A C 1
ATOM 4791 O O . ARG A 1 605 ? -31.716 -26.866 -0.871 1.00 23.25 605 ARG A O 1
ATOM 4798 N N . CYS A 1 606 ? -30.512 -25.189 0.027 1.00 24.17 606 CYS A N 1
ATOM 4799 C CA . CYS A 1 606 ? -31.390 -24.113 -0.413 1.00 24.17 606 CYS A CA 1
ATOM 4800 C C . CYS A 1 606 ? -30.926 -23.672 -1.804 1.00 24.17 606 CYS A C 1
ATOM 4802 O O . CYS A 1 606 ? -29.766 -23.307 -1.982 1.00 24.17 606 CYS A O 1
ATOM 4804 N N . ASN A 1 607 ? -31.824 -23.773 -2.782 1.00 26.39 607 ASN A N 1
ATOM 4805 C CA . ASN A 1 607 ? -31.672 -23.124 -4.076 1.00 26.39 607 ASN A CA 1
ATOM 4806 C C . ASN A 1 607 ? -31.761 -21.612 -3.849 1.00 26.39 607 ASN A C 1
ATOM 4808 O O . ASN A 1 607 ? -32.760 -21.134 -3.313 1.00 26.39 607 ASN A O 1
ATOM 4812 N N . GLU A 1 608 ? -30.718 -20.883 -4.226 1.00 29.48 608 GLU A N 1
ATOM 4813 C CA . GLU A 1 608 ? -30.798 -19.441 -4.425 1.00 29.48 608 GLU A CA 1
ATOM 4814 C C . GLU A 1 608 ? -31.256 -19.221 -5.867 1.00 29.48 608 GLU A C 1
ATOM 4816 O O . GLU A 1 608 ? -30.501 -19.444 -6.812 1.00 29.48 608 GLU A O 1
ATOM 4821 N N . ASP A 1 609 ? -32.528 -18.861 -6.021 1.00 28.30 609 ASP A N 1
ATOM 4822 C CA . ASP A 1 609 ? -33.043 -18.287 -7.257 1.00 28.30 609 ASP A CA 1
ATOM 4823 C C . ASP A 1 609 ? -32.487 -16.858 -7.376 1.00 28.30 609 ASP A C 1
ATOM 4825 O O . ASP A 1 609 ? -32.763 -15.992 -6.540 1.00 28.30 609 ASP A O 1
ATOM 4829 N N . GLU A 1 610 ? -31.674 -16.621 -8.406 1.00 32.34 610 GLU A N 1
ATOM 4830 C CA . GLU A 1 610 ? -31.268 -15.281 -8.831 1.00 32.34 610 GLU A CA 1
ATOM 4831 C C . GLU A 1 610 ? -32.503 -14.466 -9.252 1.00 32.34 610 GLU A C 1
ATOM 4833 O O . GLU A 1 610 ? -33.294 -14.944 -10.071 1.00 32.34 610 GLU A O 1
ATOM 4838 N N . PRO A 1 611 ? -32.676 -13.212 -8.796 1.00 34.09 611 PRO A N 1
ATOM 4839 C CA . PRO A 1 611 ? -33.580 -12.301 -9.468 1.00 34.09 611 PRO A CA 1
ATOM 4840 C C . PRO A 1 611 ? -32.879 -11.659 -10.672 1.00 34.09 611 PRO A C 1
ATOM 4842 O O . PRO A 1 611 ? -31.826 -11.029 -10.560 1.00 34.09 611 PRO A O 1
ATOM 4845 N N . GLU A 1 612 ? -33.520 -11.828 -11.827 1.00 30.14 612 GLU A N 1
ATOM 4846 C CA . GLU A 1 612 ? -33.199 -11.218 -13.113 1.00 30.14 612 GLU A CA 1
ATOM 4847 C C . GLU A 1 612 ? -32.894 -9.715 -13.015 1.00 30.14 612 GLU A C 1
ATOM 4849 O O . GLU A 1 612 ? -33.593 -8.931 -12.368 1.00 30.14 612 GLU A O 1
ATOM 4854 N N . ALA A 1 613 ? -31.864 -9.300 -13.752 1.00 34.62 613 ALA A N 1
ATOM 4855 C CA . ALA A 1 613 ? -31.477 -7.912 -13.933 1.00 34.62 613 ALA A CA 1
ATOM 4856 C C . ALA A 1 613 ? -32.591 -7.090 -14.611 1.00 34.62 613 ALA A C 1
ATOM 4858 O O . ALA A 1 613 ? -32.776 -7.137 -15.830 1.00 34.62 613 ALA A O 1
ATOM 4859 N N . THR A 1 614 ? -33.290 -6.253 -13.845 1.00 31.88 614 THR A N 1
ATOM 4860 C CA . THR A 1 614 ? -34.188 -5.235 -14.402 1.00 31.88 614 THR A CA 1
ATOM 4861 C C . THR A 1 614 ? -33.430 -3.969 -14.802 1.00 31.88 614 THR A C 1
ATOM 4863 O O . THR A 1 614 ? -32.916 -3.224 -13.974 1.00 31.88 614 THR A O 1
ATOM 4866 N N . GLN A 1 615 ? -33.380 -3.782 -16.120 1.00 32.19 615 GLN A N 1
ATOM 4867 C CA . GLN A 1 615 ? -33.447 -2.551 -16.917 1.00 32.19 615 GLN A CA 1
ATOM 4868 C C . GLN A 1 615 ? -33.136 -1.192 -16.251 1.00 32.19 615 GLN A C 1
ATOM 4870 O O . GLN A 1 615 ? -33.795 -0.727 -15.327 1.00 32.19 615 GLN A O 1
ATOM 4875 N N . LYS A 1 616 ? -32.176 -0.501 -16.884 1.00 37.59 616 LYS A N 1
ATOM 4876 C CA . LYS A 1 616 ? -31.789 0.909 -16.716 1.00 37.59 616 LYS A CA 1
ATOM 4877 C C . LYS A 1 616 ? -32.989 1.849 -16.513 1.00 37.59 616 LYS A C 1
ATOM 4879 O O . LYS A 1 616 ? -33.779 2.044 -17.434 1.00 37.59 616 LYS A O 1
ATOM 4884 N N . ALA A 1 617 ? -33.035 2.517 -15.361 1.00 29.06 617 ALA A N 1
ATOM 4885 C CA . ALA A 1 617 ? -33.899 3.671 -15.124 1.00 29.06 617 ALA A CA 1
ATOM 4886 C C . ALA A 1 617 ? -33.268 4.972 -15.681 1.00 29.06 617 ALA A C 1
ATOM 4888 O O . ALA A 1 617 ? -32.038 5.098 -15.725 1.00 29.06 617 ALA A O 1
ATOM 4889 N N . PRO A 1 618 ? -34.082 5.941 -16.140 1.00 30.67 618 PRO A N 1
ATOM 4890 C CA . PRO A 1 618 ? -33.610 7.143 -16.814 1.00 30.67 618 PRO A CA 1
ATOM 4891 C C . PRO A 1 618 ? -33.098 8.194 -15.819 1.00 30.67 618 PRO A C 1
ATOM 4893 O O . PRO A 1 618 ? -33.660 8.399 -14.747 1.00 30.67 618 PRO A O 1
ATOM 4896 N N . ARG A 1 619 ? -32.033 8.902 -16.212 1.00 32.09 619 ARG A N 1
ATOM 4897 C CA . ARG A 1 619 ? -31.481 10.047 -15.477 1.00 32.09 619 ARG A CA 1
ATOM 4898 C C . ARG A 1 619 ? -32.493 11.196 -15.462 1.00 32.09 619 ARG A C 1
ATOM 4900 O O . ARG A 1 619 ? -32.659 11.873 -16.477 1.00 32.09 619 ARG A O 1
ATOM 4907 N N . HIS A 1 620 ? -33.119 11.452 -14.317 1.00 28.66 620 HIS A N 1
ATOM 4908 C CA . HIS A 1 620 ? -33.787 12.724 -14.062 1.00 28.66 620 HIS A CA 1
ATOM 4909 C C . HIS A 1 620 ? -32.744 13.778 -13.672 1.00 28.66 620 HIS A C 1
ATOM 4911 O O . HIS A 1 620 ? -31.972 13.597 -12.736 1.00 28.66 620 HIS A O 1
ATOM 4917 N N . ARG A 1 621 ? -32.714 14.884 -14.425 1.00 30.52 621 ARG A N 1
ATOM 4918 C CA . ARG A 1 621 ? -32.062 16.132 -14.014 1.00 30.52 621 ARG A CA 1
ATOM 4919 C C . ARG A 1 621 ? -32.880 16.721 -12.868 1.00 30.52 621 ARG A C 1
ATOM 4921 O O . ARG A 1 621 ? -34.003 17.157 -13.108 1.00 30.52 621 ARG A O 1
ATOM 4928 N N . ILE A 1 622 ? -32.313 16.755 -11.671 1.00 32.97 622 ILE A N 1
ATOM 4929 C CA . ILE A 1 622 ? -32.791 17.629 -10.601 1.00 32.97 622 ILE A CA 1
ATOM 4930 C C . ILE A 1 622 ? -32.132 18.989 -10.852 1.00 32.97 622 ILE A C 1
ATOM 4932 O O . ILE A 1 622 ? -30.910 19.086 -10.948 1.00 32.97 622 ILE A O 1
ATOM 4936 N N . GLY A 1 623 ? -32.954 20.005 -11.109 1.00 34.62 623 GLY A N 1
ATOM 4937 C CA . GLY A 1 623 ? -32.514 21.394 -11.188 1.00 34.62 623 GLY A CA 1
ATOM 4938 C C . GLY A 1 623 ? -32.464 21.974 -9.781 1.00 34.62 623 GLY A C 1
ATOM 4939 O O . GLY A 1 623 ? -33.442 21.837 -9.050 1.00 34.62 623 GLY A O 1
ATOM 4940 N N . PHE A 1 624 ? -31.323 22.563 -9.430 1.00 40.22 624 PHE A N 1
ATOM 4941 C CA . PHE A 1 624 ? -31.121 23.350 -8.215 1.00 40.22 624 PHE A CA 1
ATOM 4942 C C . PHE A 1 624 ? -31.734 24.744 -8.332 1.00 40.22 624 PHE A C 1
ATOM 4944 O O . PHE A 1 624 ? -31.698 25.304 -9.457 1.00 40.22 624 PHE A O 1
#

pLDDT: mean 84.28, std 21.9, range [23.08, 98.81]

Organism: Symbiodinium pilosum (NCBI:txid2952)

Secondary structure (DSSP, 8-state):
---------------------------------------------S------EEEE---SSGGGTTPPP-EEEE--TTTTSSS----SSS--SSHHHHHHHHHHHH--SSSSS-HHHHHHHHHHHHHH-TTS---EEEEEE--TT-HHHHHHHHHHTT-GGG-SEEEESS--TTS--EEEE-TT--EEEE--SGGGS-SSHHHHHHHHHH-HHHH-TTTTT-GGGGGGTT--GGGEEEEES-GGGGB-TTS-B-SEEEE---EEETTGGG-S-EEEE--TTSS-THHHHHHHHHHH-GGGGB--SS-EEEE---TTGGG-PPP-EEEE--TTTTSSS----S-THHHHSTT--GGG-SS----HHHHHHHHT--SSSSS-HHHHHHHHHHHHHHTT-EEEEEE--TTHHHHHHHHHHHTT-GGG-SEEEE-S---TT--SEEEEETTEEEEE--GGGGS-S-HHHHHHHHHH-HHHH-GGGGGS--HHHHHTTT--GGGEEEEES-SGGGB-SSSTT--B-SEEEE---EEEE-TTS-EEEEE--TTSS-THHHHHHHHHHH-GGGSB---TTTTS----------------------------PPP-PPP-------------

Radius of gyration: 29.34 Å; chains: 1; bounding box: 78×108×67 Å

Sequence (624 aa):
MGQAGSVKETFHGWICGSGIEDGSGVGRRLPAASASRSRPMERASLRATFRLRCAERIAPSELSKDCPVKLVVFDFDETLTLATFMTGNCEYADDEEKDIARVINFETPWVEGSRIVKLQKMLGAIKEGTDGRRRFLTVLTNNGKGVQAVINMLKIAGLDSYFSAVWTMPWRQYMPNGAYKDQKGQWNLFDPPSDKVRNHKADVLLHVTKYPDAWFPQIGQDSSFSAIESLHMGNIVLVDDQRANFQSQFGASILRYCKVARYDADLYYDMRMVKNMGGIGAHHDADYDTLKRFVEDPWMCKETLQIRCQERDFRGWESQPPVKLVVFDFDETLTLATFMPQSKAIATKVGWTPAEAAFKDWSQEDLVKYNFESPWVEGSRVQKLKSMLEDIEKEQRVLAILTQNASGVVAVLNLLKLANLAEHFSAIWSMSPAQSGECDGAFWESGRWHLFQTPGSQLHRHKADVLTHVAEHPLRWFPQMGGGDSPVARALSNLRLENVVLVDDERANFRSEASLAAAMVLRYCKVARYDETYRDCGLLDQMGGIGAHSDGDYDELRTFLRQPWDYPYPTRAEMSPMKKNASSGISFSQDGQAESGKAKIELVRCNEDEPEATQKAPRHRIGF

Foldseek 3Di:
DDDDDDDDDDDDDDDDDDDDDDDDDDDDDDDDDPPPPPPPPQQDFPDPDQFKAKAFEDDPDPVLVQDAAAEEEEEQALAAWQHDDADPLLDQPDLVSLVVNLCRTHAAPQDPDGRLVLVQVLLVCLQCDPVSRGHAYEYEYQDPNADVSSCSNCVSSVNLQSHQKYAYDDDDPPGFRMWGQEPVRDIDTHHQVNVVFDRALLRVVQVCQVCVCSRRVCVVVDPSCVSSVHDDLSNYEYEYQDPCRQADPVGRHRRIYMHWGFAWDACRVNDGIDGRGTYQCNNHSVSSVVVSVCSRCVVVRYQDQFKAKAFEDDPPCVVVDAAAEEEEEQALAQWQTHRFDPALCQLPPAQDACVPGPDNPDHLCRLCCRTHAAPQDPDGSLVLVQVLLVVCVVVLHAYEYEYQDQSADSNSLNSCVSSVNNVSHQKYAYLHPDDVPAFRIWGDDPRDIDGDHAPSVVFDSALLGVLQVCQVCVCRRRVVLVPPDDSSVVSSPNRHLSNYEYEYQDPSRQWDPPDPVGGGRRIYMHWRFDWDQDDVSGIDGGGTYQCNNHSVNSVVVVVCSGRVVVRHDDDVVNSPPPPPPPPPDDDDDDDDDDDDDDDDDDDDDDDDDDDDDDDDDDDDDDDD